Protein AF-0000000087405303 (afdb_homodimer)

Nearest PDB structures (foldseek):
  4ps0-assembly2_B  TM=8.400E-01  e=1.407E-20  Homo sapiens
  3deh-assembly1_B  TM=8.465E-01  e=5.211E-20  Homo sapiens
  4qtx-assembly1_A  TM=8.612E-01  e=2.326E-19  Homo sapiens
  4qui-assembly2_B-2  TM=8.271E-01  e=5.925E-19  Homo sapiens
  3v3k-assembly4_G  TM=8.304E-01  e=2.996E-18  Homo sapiens

Secondary structure (DSSP, 8-state):
-HHHHHHHHHHSTTEEEEEEE-----TTS-----TTHHHHHHHHHHHHHHTT-EEEEEES--HHHHHHHHHHHTTS--SSEEEEEEES-EETTEEE-TTS-EEEHHHHHHHT-SGGGTT-EEEEEEES--SS--STTS-----HHHHHHHHHHHHHTPPTTEEEEESS-TT-PPP-BTTB-HHHHHHHHHHHSTTGGGS-HHHHHHHHHHHHHHHHHHHHTTTTT-----EEEE--SS---TTS-TTGGGSS----HHHHHHHHHTTTT------/-HHHHHHHHHHSTTEEEEEEE-----TTS-----TTHHHHHHHHHHHHHHTT-EEEEEES--HHHHHHHHHHHTTS--SSEEEEEEES-EETTEEE-TTS-EEEHHHHHHHT-SGGGTT-EEEEEEES--SS--STT------HHHHHHHHHHHHHTPPTTEEEEESS-TT-PPP-BTTB-HHHHHHHHHHHSTTGGGS-HHHHHHHHHHHHHHHHHHHHTTTTT-----EEEE--SS---TTS-TTGGGSS----TTTTTHHHHTTTT------

Radius of gyration: 24.56 Å; Cα contacts (8 Å, |Δi|>4): 1097; chains: 2; bounding box: 95×77×68 Å

Foldseek 3Di:
DVVVCVVLVVQLQAEAEEEEFEQAADPPLPDHGFAQRVVLQVLLQVLVVVLSYHYDYHYQAALVRVLVVLLVVLPRAHNAEYEYEDAAEDEQQFHGGSHNDTRGLLSSQLSNQDPSNPPHAYEYEYQYFHAAPDDPDDDPPCPVPVNVVSNVSNLVRHHANYKYKYQADHRAGFDGDNNGGLLSVLLSVQLPDPPLLQDWDVVSVVVSQVCQQPVVVVVPVPVVPRRRGMDMDHNYPDTGRSSDDPPVVPDDPPVPVVVVPVVVVVVPPPPPPPD/DVVVCVVLVVQLQAEAEEEEFEQAADPPLPDHGFACRVVLQVLLQVLVVVLSHHYHYHYQAALVRVLVVLLVVLPRAHNAEYEYEDAAEDEQQFHGGSHNDTRGLLSSQLSNQDPRNPPHAYEYEYQYFHAEPDDPDDDPPCPVPVNVVSNVSNLVRHHANYKYKYQADHRAGFDGDNNGGLLSVLLSVQLPDPPLLQDWDVVSVVVSQVCQQPVVVVVPVPVVPRRGGMDMDHNYPDTGRSSDDVPVVPPPPPVPVVVVPVVVVPVPPPPPPPD

Structure (mmCIF, N/CA/C/O backbone):
data_AF-0000000087405303-model_v1
#
loop_
_entity.id
_entity.type
_entity.pdbx_description
1 polymer Caspase-3
#
loop_
_atom_site.group_PDB
_atom_site.id
_atom_site.type_symbol
_atom_site.label_atom_id
_atom_site.label_alt_id
_atom_site.label_comp_id
_atom_site.label_asym_id
_atom_site.label_entity_id
_atom_site.label_seq_id
_atom_site.pdbx_PDB_ins_code
_atom_site.Cartn_x
_atom_site.Cartn_y
_atom_site.Cartn_z
_atom_site.occupancy
_atom_site.B_iso_or_equiv
_atom_site.auth_seq_id
_atom_site.auth_comp_id
_atom_site.auth_asym_id
_atom_site.auth_atom_id
_atom_site.pdbx_PDB_model_num
ATOM 1 N N . MET A 1 1 ? -18.453 41.875 -3.852 1 26.28 1 MET A N 1
ATOM 2 C CA . MET A 1 1 ? -17.156 41.438 -3.314 1 26.28 1 MET A CA 1
ATOM 3 C C . MET A 1 1 ? -17.328 40.25 -2.359 1 26.28 1 MET A C 1
ATOM 5 O O . MET A 1 1 ? -16.5 39.344 -2.344 1 26.28 1 MET A O 1
ATOM 9 N N . LEU A 1 2 ? -18.25 40.25 -1.49 1 35.5 2 LEU A N 1
ATOM 10 C CA . LEU A 1 2 ? -18.609 39.188 -0.545 1 35.5 2 LEU A CA 1
ATOM 11 C C . LEU A 1 2 ? -19.094 37.938 -1.278 1 35.5 2 LEU A C 1
ATOM 13 O O . LEU A 1 2 ? -18.859 36.812 -0.839 1 35.5 2 LEU A O 1
ATOM 17 N N . GLN A 1 3 ? -19.891 38.156 -2.254 1 36.53 3 GLN A N 1
ATOM 18 C CA . GLN A 1 3 ? -20.484 37.031 -2.969 1 36.53 3 GLN A CA 1
ATOM 19 C C . GLN A 1 3 ? -19.422 36.188 -3.654 1 36.53 3 GLN A C 1
ATOM 21 O O . GLN A 1 3 ? -19.594 34.969 -3.797 1 36.53 3 GLN A O 1
ATOM 26 N N . LEU A 1 4 ? -18.422 36.812 -4.305 1 34.5 4 LEU A N 1
ATOM 27 C CA . LEU A 1 4 ? -17.328 36.094 -4.953 1 34.5 4 LEU A CA 1
ATOM 28 C C . LEU A 1 4 ? -16.531 35.281 -3.938 1 34.5 4 LEU A C 1
ATOM 30 O O . LEU A 1 4 ? -16.078 34.156 -4.242 1 34.5 4 LEU A O 1
ATOM 34 N N . ARG A 1 5 ? -16.25 35.781 -2.744 1 34.78 5 ARG A N 1
ATOM 35 C CA . ARG A 1 5 ? -15.602 35.062 -1.659 1 34.78 5 ARG A CA 1
ATOM 36 C C . ARG A 1 5 ? -16.406 33.844 -1.271 1 34.78 5 ARG A C 1
ATOM 38 O O . ARG A 1 5 ? -15.828 32.812 -0.856 1 34.78 5 ARG A O 1
ATOM 45 N N . THR A 1 6 ? -17.688 33.938 -1.207 1 39.53 6 THR A N 1
ATOM 46 C CA . THR A 1 6 ? -18.562 32.812 -0.857 1 39.53 6 THR A CA 1
ATOM 47 C C . THR A 1 6 ? -18.484 31.719 -1.908 1 39.53 6 THR A C 1
ATOM 49 O O . THR A 1 6 ? -18.547 30.531 -1.578 1 39.53 6 THR A O 1
ATOM 52 N N . LEU A 1 7 ? -18.469 32.062 -3.164 1 36.25 7 LEU A N 1
ATOM 53 C CA . LEU A 1 7 ? -18.375 31.109 -4.258 1 36.25 7 LEU A CA 1
ATOM 54 C C . LEU A 1 7 ? -17 30.438 -4.285 1 36.25 7 LEU A C 1
ATOM 56 O O . LEU A 1 7 ? -16.891 29.25 -4.562 1 36.25 7 LEU A O 1
ATOM 60 N N . LEU A 1 8 ? -15.945 31.234 -4.152 1 37.62 8 LEU A N 1
ATOM 61 C CA . LEU A 1 8 ? -14.578 30.75 -4.055 1 37.62 8 LEU A CA 1
ATOM 62 C C . LEU A 1 8 ? -14.398 29.906 -2.797 1 37.62 8 LEU A C 1
ATOM 64 O O . LEU A 1 8 ? -13.578 28.984 -2.779 1 37.62 8 LEU A O 1
ATOM 68 N N . ASP A 1 9 ? -14.953 30.297 -1.638 1 42.06 9 ASP A N 1
ATOM 69 C CA . ASP A 1 9 ? -14.992 29.609 -0.35 1 42.06 9 ASP A CA 1
ATOM 70 C C . ASP A 1 9 ? -15.766 28.297 -0.45 1 42.06 9 ASP A C 1
ATOM 72 O O . ASP A 1 9 ? -15.445 27.328 0.245 1 42.06 9 ASP A O 1
ATOM 76 N N . ARG A 1 10 ? -16.875 28.281 -1.111 1 41.78 10 ARG A N 1
ATOM 77 C CA . ARG A 1 10 ? -17.734 27.125 -1.34 1 41.78 10 ARG A CA 1
ATOM 78 C C . ARG A 1 10 ? -17 26.062 -2.146 1 41.78 10 ARG A C 1
ATOM 80 O O . ARG A 1 10 ? -17.344 24.875 -2.062 1 41.78 10 ARG A O 1
ATOM 87 N N . GLY A 1 11 ? -16.156 26.469 -3.07 1 44.06 11 GLY A N 1
ATOM 88 C CA . GLY A 1 11 ? -15.367 25.656 -3.973 1 44.06 11 GLY A CA 1
ATOM 89 C C . GLY A 1 11 ? -14.242 24.922 -3.275 1 44.06 11 GLY A C 1
ATOM 90 O O . GLY A 1 11 ? -13.805 23.859 -3.732 1 44.06 11 GLY A O 1
ATOM 91 N N . ARG A 1 12 ? -13.664 25.656 -2.289 1 47.56 12 ARG A N 1
ATOM 92 C CA . ARG A 1 12 ? -12.562 25.141 -1.471 1 47.56 12 ARG A CA 1
ATOM 93 C C . ARG A 1 12 ? -13.086 24.25 -0.355 1 47.56 12 ARG A C 1
ATOM 95 O O . ARG A 1 12 ? -12.305 23.625 0.362 1 47.56 12 ARG A O 1
ATOM 102 N N . GLU A 1 13 ? -14.359 24.328 -0.059 1 58.03 13 GLU A N 1
ATOM 103 C CA . GLU A 1 13 ? -14.953 23.594 1.046 1 58.03 13 GLU A CA 1
ATOM 104 C C . GLU A 1 13 ? -14.914 22.078 0.774 1 58.03 13 GLU A C 1
ATOM 106 O O . GLU A 1 13 ? -15.172 21.281 1.673 1 58.03 13 GLU A O 1
ATOM 111 N N . GLY A 1 14 ? -14.219 21.797 -0.31 1 84.88 14 GLY A N 1
ATOM 112 C CA . GLY A 1 14 ? -14.344 20.391 -0.645 1 84.88 14 GLY A CA 1
ATOM 113 C C . GLY A 1 14 ? -13.156 19.562 -0.201 1 84.88 14 GLY A C 1
ATOM 114 O O . GLY A 1 14 ? -13.305 18.391 0.15 1 84.88 14 GLY A O 1
ATOM 115 N N . LYS A 1 15 ? -12.008 20.406 -0.046 1 94.44 15 LYS A N 1
ATOM 116 C CA . LYS A 1 15 ? -10.789 19.719 0.381 1 94.44 15 LYS A CA 1
ATOM 117 C C . LYS A 1 15 ? -10.219 20.344 1.65 1 94.44 15 LYS A C 1
ATOM 119 O O . LYS A 1 15 ? -10.125 21.562 1.757 1 94.44 15 LYS A O 1
ATOM 124 N N . ARG A 1 16 ? -9.828 19.594 2.631 1 97.19 16 ARG A N 1
ATOM 125 C CA . ARG A 1 16 ? -9.273 20.078 3.898 1 97.19 16 ARG A CA 1
ATOM 126 C C . ARG A 1 16 ? -7.973 19.344 4.23 1 97.19 16 ARG A C 1
ATOM 128 O O . ARG A 1 16 ? -7.871 18.125 4.055 1 97.19 16 ARG A O 1
ATOM 135 N N . ALA A 1 17 ? -6.988 20.109 4.707 1 98.31 17 ALA A N 1
ATOM 136 C CA . ALA A 1 17 ? -5.715 19.562 5.156 1 98.31 17 ALA A CA 1
ATOM 137 C C . ALA A 1 17 ? -5.414 19.984 6.594 1 98.31 17 ALA A C 1
ATOM 139 O O . ALA A 1 17 ? -5.602 21.141 6.961 1 98.31 17 ALA A O 1
ATOM 140 N N . VAL A 1 18 ? -5.004 19.031 7.391 1 98.62 18 VAL A N 1
ATOM 141 C CA . VAL A 1 18 ? -4.582 19.266 8.766 1 98.62 18 VAL A CA 1
ATOM 142 C C . VAL A 1 18 ? -3.119 18.875 8.938 1 98.62 18 VAL A C 1
ATOM 144 O O . VAL A 1 18 ? -2.756 17.719 8.711 1 98.62 18 VAL A O 1
ATOM 147 N N . ILE A 1 19 ? -2.305 19.828 9.305 1 98.75 19 ILE A N 1
ATOM 148 C CA . ILE A 1 19 ? -0.879 19.594 9.492 1 98.75 19 ILE A CA 1
ATOM 149 C C . ILE A 1 19 ? -0.544 19.656 10.984 1 98.75 19 ILE A C 1
ATOM 151 O O . ILE A 1 19 ? -0.717 20.688 11.625 1 98.75 19 ILE A O 1
ATOM 155 N N . VAL A 1 20 ? -0.104 18.547 11.531 1 98.75 20 VAL A N 1
ATOM 156 C CA . VAL A 1 20 ? 0.413 18.484 12.891 1 98.75 20 VAL A CA 1
ATOM 157 C C . VAL A 1 20 ? 1.931 18.312 12.859 1 98.75 20 VAL A C 1
ATOM 159 O O . VAL A 1 20 ? 2.443 17.312 12.344 1 98.75 20 VAL A O 1
ATOM 162 N N . SER A 1 21 ? 2.611 19.297 13.383 1 98.31 21 SER A N 1
ATOM 163 C CA . SER A 1 21 ? 4.07 19.281 13.43 1 98.31 21 SER A CA 1
ATOM 164 C C . SER A 1 21 ? 4.582 19.531 14.844 1 98.31 21 SER A C 1
ATOM 166 O O . SER A 1 21 ? 4.289 20.578 15.43 1 98.31 21 SER A O 1
ATOM 168 N N . VAL A 1 22 ? 5.344 18.547 15.359 1 97.5 22 VAL A N 1
ATOM 169 C CA . VAL A 1 22 ? 5.941 18.719 16.672 1 97.5 22 VAL A CA 1
ATOM 170 C C . VAL A 1 22 ? 7.445 18.953 16.531 1 97.5 22 VAL A C 1
ATOM 172 O O . VAL A 1 22 ? 8.18 18.062 16.109 1 97.5 22 VAL A O 1
ATOM 175 N N . GLU A 1 23 ? 7.895 20.078 16.812 1 96.44 23 GLU A N 1
ATOM 176 C CA . GLU A 1 23 ? 9.312 20.438 16.75 1 96.44 23 GLU A CA 1
ATOM 177 C C . GLU A 1 23 ? 9.93 20.438 18.141 1 96.44 23 GLU A C 1
ATOM 179 O O . GLU A 1 23 ? 11.07 20 18.328 1 96.44 23 GLU A O 1
ATOM 184 N N . GLN A 1 24 ? 9.172 20.984 19.031 1 96.5 24 GLN A N 1
ATOM 185 C CA . GLN A 1 24 ? 9.672 21.109 20.406 1 96.5 24 GLN A CA 1
ATOM 186 C C . GLN A 1 24 ? 8.93 20.156 21.344 1 96.5 24 GLN A C 1
ATOM 188 O O . GLN A 1 24 ? 7.719 19.984 21.234 1 96.5 24 GLN A O 1
ATOM 193 N N . TYR A 1 25 ? 9.648 19.578 22.234 1 96.31 25 TYR A N 1
ATOM 194 C CA . TYR A 1 25 ? 9.102 18.672 23.234 1 96.31 25 TYR A CA 1
ATOM 195 C C . TYR A 1 25 ? 9.328 19.203 24.641 1 96.31 25 TYR A C 1
ATOM 197 O O . TYR A 1 25 ? 10.219 20.031 24.875 1 96.31 25 TYR A O 1
ATOM 205 N N . TYR A 1 26 ? 8.422 18.797 25.516 1 95.75 26 TYR A N 1
ATOM 206 C CA . TYR A 1 26 ? 8.547 19.25 26.906 1 95.75 26 TYR A CA 1
ATOM 207 C C . TYR A 1 26 ? 9.906 18.859 27.469 1 95.75 26 TYR A C 1
ATOM 209 O O . TYR A 1 26 ? 10.453 17.797 27.141 1 95.75 26 TYR A O 1
ATOM 217 N N . PRO A 1 27 ? 10.375 19.781 28.312 1 93.19 27 PRO A N 1
ATOM 218 C CA . PRO A 1 27 ? 11.617 19.422 28.984 1 93.19 27 PRO A CA 1
ATOM 219 C C . PRO A 1 27 ? 11.516 18.094 29.75 1 93.19 27 PRO A C 1
ATOM 221 O O . PRO A 1 27 ? 10.484 17.812 30.359 1 93.19 27 PRO A O 1
ATOM 224 N N . GLY A 1 28 ? 12.5 17.172 29.641 1 92.38 28 GLY A N 1
ATOM 225 C CA . GLY A 1 28 ? 12.539 15.953 30.422 1 92.38 28 GLY A CA 1
ATOM 226 C C . GLY A 1 28 ? 12.016 14.742 29.688 1 92.38 28 GLY A C 1
ATOM 227 O O . GLY A 1 28 ? 12.172 13.609 30.156 1 92.38 28 GLY A O 1
ATOM 228 N N . VAL A 1 29 ? 11.375 14.891 28.562 1 90.81 29 VAL A N 1
ATOM 229 C CA . VAL A 1 29 ? 10.766 13.758 27.891 1 90.81 29 VAL A CA 1
ATOM 230 C C . VAL A 1 29 ? 11.836 12.977 27.125 1 90.81 29 VAL A C 1
ATOM 232 O O . VAL A 1 29 ? 11.594 11.852 26.672 1 90.81 29 VAL A O 1
ATOM 235 N N . GLY A 1 30 ? 12.984 13.469 26.953 1 90.62 30 GLY A N 1
ATOM 236 C CA . GLY A 1 30 ? 14.086 12.742 26.344 1 90.62 30 GLY A CA 1
ATOM 237 C C . GLY A 1 30 ? 14.039 12.758 24.828 1 90.62 30 GLY A C 1
ATOM 238 O O . GLY A 1 30 ? 14.625 11.883 24.188 1 90.62 30 GLY A O 1
ATOM 239 N N . LEU A 1 31 ? 13.242 13.547 24.203 1 90.88 31 LEU A N 1
ATOM 240 C CA . LEU A 1 31 ? 13.18 13.695 22.75 1 90.88 31 LEU A CA 1
ATOM 241 C C . LEU A 1 31 ? 13.828 15 22.312 1 90.88 31 LEU A C 1
ATOM 243 O O . LEU A 1 31 ? 13.633 16.047 22.953 1 90.88 31 LEU A O 1
ATOM 247 N N . GLN A 1 32 ? 14.594 14.883 21.281 1 90.12 32 GLN A N 1
ATOM 248 C CA . GLN A 1 32 ? 15.336 16.047 20.797 1 90.12 32 GLN A CA 1
ATOM 249 C C . GLN A 1 32 ? 14.461 16.938 19.938 1 90.12 32 GLN A C 1
ATOM 251 O O . GLN A 1 32 ? 13.492 16.469 19.328 1 90.12 32 GLN A O 1
ATOM 256 N N . ARG A 1 33 ? 14.898 18.141 19.938 1 93.56 33 ARG A N 1
ATOM 257 C CA . ARG A 1 33 ? 14.242 19.094 19.047 1 93.56 33 ARG A CA 1
ATOM 258 C C . ARG A 1 33 ? 14.438 18.703 17.578 1 93.56 33 ARG A C 1
ATOM 260 O O . ARG A 1 33 ? 15.523 18.281 17.188 1 93.56 33 ARG A O 1
ATOM 267 N N . ARG A 1 34 ? 13.398 18.812 16.766 1 93.12 34 ARG A N 1
ATOM 268 C CA . ARG A 1 34 ? 13.453 18.484 15.352 1 93.12 34 ARG A CA 1
ATOM 269 C C . ARG A 1 34 ? 13.617 19.734 14.5 1 93.12 34 ARG A C 1
ATOM 271 O O . ARG A 1 34 ? 12.633 20.297 14.023 1 93.12 34 ARG A O 1
ATOM 278 N N . LEU A 1 35 ? 14.836 19.984 14.242 1 90.06 35 LEU A N 1
ATOM 279 C CA . LEU A 1 35 ? 15.133 21.188 13.469 1 90.06 35 LEU A CA 1
ATOM 280 C C . LEU A 1 35 ? 14.555 21.094 12.062 1 90.06 35 LEU A C 1
ATOM 282 O O . LEU A 1 35 ? 14.602 20.016 11.438 1 90.06 35 LEU A O 1
ATOM 286 N N . GLY A 1 36 ? 13.891 22.031 11.5 1 92.38 36 GLY A N 1
ATOM 287 C CA . GLY A 1 36 ? 13.352 22.062 10.156 1 92.38 36 GLY A CA 1
ATOM 288 C C . GLY A 1 36 ? 11.867 21.719 10.102 1 92.38 36 GLY A C 1
ATOM 289 O O . GLY A 1 36 ? 11.219 21.906 9.07 1 92.38 36 GLY A O 1
ATOM 290 N N . ALA A 1 37 ? 11.344 21.203 11.227 1 94.5 37 ALA A N 1
ATOM 291 C CA . ALA A 1 37 ? 9.945 20.781 11.266 1 94.5 37 ALA A CA 1
ATOM 292 C C . ALA A 1 37 ? 9.016 21.938 10.945 1 94.5 37 ALA A C 1
ATOM 294 O O . ALA A 1 37 ? 8.031 21.781 10.211 1 94.5 37 ALA A O 1
ATOM 295 N N . THR A 1 38 ? 9.352 23.062 11.516 1 93.56 38 THR A N 1
ATOM 296 C CA . THR A 1 38 ? 8.531 24.234 11.273 1 93.56 38 THR A CA 1
ATOM 297 C C . THR A 1 38 ? 8.633 24.672 9.812 1 93.56 38 THR A C 1
ATOM 299 O O . THR A 1 38 ? 7.652 25.141 9.227 1 93.56 38 THR A O 1
ATOM 302 N N . LYS A 1 39 ? 9.797 24.594 9.234 1 94.88 39 LYS A N 1
ATOM 303 C CA . LYS A 1 39 ? 9.977 24.891 7.816 1 94.88 39 LYS A CA 1
ATOM 304 C C . LYS A 1 39 ? 9.125 23.969 6.949 1 94.88 39 LYS A C 1
ATOM 306 O O . LYS A 1 39 ? 8.477 24.422 6.004 1 94.88 39 LYS A O 1
ATOM 311 N N . ASP A 1 40 ? 9.141 22.703 7.273 1 96.88 40 ASP A N 1
ATOM 312 C CA . ASP A 1 40 ? 8.289 21.734 6.586 1 96.88 40 ASP A CA 1
ATOM 313 C C . ASP A 1 40 ? 6.82 22.141 6.668 1 96.88 40 ASP A C 1
ATOM 315 O O . ASP A 1 40 ? 6.109 22.125 5.664 1 96.88 40 ASP A O 1
ATOM 319 N N . ALA A 1 41 ? 6.422 22.484 7.859 1 97.44 41 ALA A N 1
ATOM 320 C CA . ALA A 1 41 ? 5.02 22.828 8.102 1 97.44 41 ALA A CA 1
ATOM 321 C C . ALA A 1 41 ? 4.594 24.031 7.273 1 97.44 41 ALA A C 1
ATOM 323 O O . ALA A 1 41 ? 3.512 24.031 6.68 1 97.44 41 ALA A O 1
ATOM 324 N N . ARG A 1 42 ? 5.387 25.016 7.207 1 96.69 42 ARG A N 1
ATOM 325 C CA . ARG A 1 42 ? 5.086 26.234 6.441 1 96.69 42 ARG A CA 1
ATOM 326 C C . ARG A 1 42 ? 5.047 25.938 4.945 1 96.69 42 ARG A C 1
ATOM 328 O O . ARG A 1 42 ? 4.164 26.422 4.234 1 96.69 42 ARG A O 1
ATOM 335 N N . LYS A 1 43 ? 6.016 25.156 4.516 1 97.62 43 LYS A N 1
ATOM 336 C CA . LYS A 1 43 ? 6.043 24.781 3.105 1 97.62 43 LYS A CA 1
ATOM 337 C C . LYS A 1 43 ? 4.793 23.984 2.723 1 97.62 43 LYS A C 1
ATOM 339 O O . LYS A 1 43 ? 4.195 24.234 1.673 1 97.62 43 LYS A O 1
ATOM 344 N N . LEU A 1 44 ? 4.422 23.078 3.566 1 98.5 44 LEU A N 1
ATOM 345 C CA . LEU A 1 44 ? 3.211 22.297 3.35 1 98.5 44 LEU A CA 1
ATOM 346 C C . LEU A 1 44 ? 1.985 23.203 3.289 1 98.5 44 LEU A C 1
ATOM 348 O O . LEU A 1 44 ? 1.14 23.062 2.404 1 98.5 44 LEU A O 1
ATOM 352 N N . HIS A 1 45 ? 1.896 24.109 4.246 1 98.06 45 HIS A N 1
ATOM 353 C CA . HIS A 1 45 ? 0.765 25.031 4.297 1 98.06 45 HIS A CA 1
ATOM 354 C C . HIS A 1 45 ? 0.629 25.797 2.99 1 98.06 45 HIS A C 1
ATOM 356 O O . HIS A 1 45 ? -0.441 25.812 2.377 1 98.06 45 HIS A O 1
ATOM 362 N N . SER A 1 46 ? 1.67 26.391 2.553 1 98 46 SER A N 1
ATOM 363 C CA . SER A 1 46 ? 1.65 27.203 1.345 1 98 46 SER A CA 1
ATOM 364 C C . SER A 1 46 ? 1.322 26.375 0.114 1 98 46 SER A C 1
ATOM 366 O O . SER A 1 46 ? 0.518 26.781 -0.726 1 98 46 SER A O 1
ATOM 368 N N . THR A 1 47 ? 1.94 25.188 0.007 1 98.06 47 THR A N 1
ATOM 369 C CA . THR A 1 47 ? 1.758 24.312 -1.149 1 98.06 47 THR A CA 1
ATOM 370 C C . THR A 1 47 ? 0.317 23.828 -1.231 1 98.06 47 THR A C 1
ATOM 372 O O . THR A 1 47 ? -0.323 23.922 -2.279 1 98.06 47 THR A O 1
ATOM 375 N N . LEU A 1 48 ? -0.2 23.312 -0.142 1 97.5 48 LEU A N 1
ATOM 376 C CA . LEU A 1 48 ? -1.543 22.734 -0.133 1 97.5 48 LEU A CA 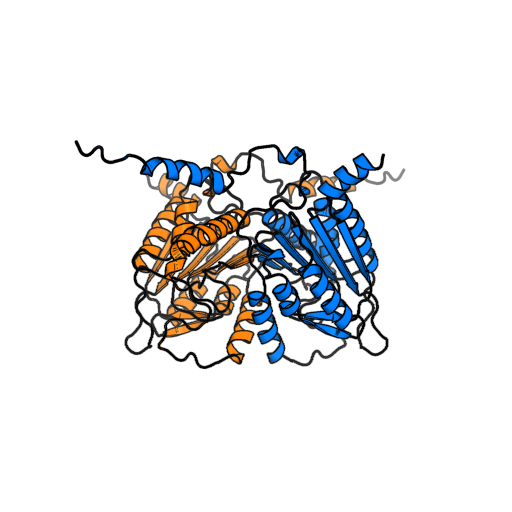1
ATOM 377 C C . LEU A 1 48 ? -2.596 23.828 -0.32 1 97.5 48 LEU A C 1
ATOM 379 O O . LEU A 1 48 ? -3.639 23.594 -0.931 1 97.5 48 LEU A O 1
ATOM 383 N N . PHE A 1 49 ? -2.295 24.984 0.21 1 96 49 PHE A N 1
ATOM 384 C CA . PHE A 1 49 ? -3.17 26.125 -0.039 1 96 49 PHE A CA 1
ATOM 385 C C . PHE A 1 49 ? -3.271 26.422 -1.531 1 96 49 PHE A C 1
ATOM 387 O O . PHE A 1 49 ? -4.367 26.625 -2.055 1 96 49 PHE A O 1
ATOM 394 N N . LYS A 1 50 ? -2.188 26.375 -2.211 1 94.88 50 LYS A N 1
ATOM 395 C CA . LYS A 1 50 ? -2.141 26.594 -3.652 1 94.88 50 LYS A CA 1
ATOM 396 C C . LYS A 1 50 ? -2.898 25.5 -4.406 1 94.88 50 LYS A C 1
ATOM 398 O O . LYS A 1 50 ? -3.385 25.734 -5.516 1 94.88 50 LYS A O 1
ATOM 403 N N . MET A 1 51 ? -2.959 24.328 -3.812 1 94.56 51 MET A N 1
ATOM 404 C CA . MET A 1 51 ? -3.666 23.219 -4.434 1 94.56 51 MET A CA 1
ATOM 405 C C . MET A 1 51 ? -5.164 23.281 -4.145 1 94.56 51 MET A C 1
ATOM 407 O O . MET A 1 51 ? -5.914 22.375 -4.508 1 94.56 51 MET A O 1
ATOM 411 N N . GLY A 1 52 ? -5.676 24.281 -3.369 1 93.12 52 GLY A N 1
ATOM 412 C CA . GLY A 1 52 ? -7.094 24.5 -3.148 1 93.12 52 GLY A CA 1
ATOM 413 C C . GLY A 1 52 ? -7.594 23.906 -1.842 1 93.12 52 GLY A C 1
ATOM 414 O O . GLY A 1 52 ? -8.797 23.781 -1.632 1 93.12 52 GLY A O 1
ATOM 415 N N . PHE A 1 53 ? -6.703 23.531 -0.946 1 96.06 53 PHE A N 1
ATOM 416 C CA . PHE A 1 53 ? -7.102 23 0.351 1 96.06 53 PHE A CA 1
ATOM 417 C C . PHE A 1 53 ? -7.332 24.141 1.352 1 96.06 53 PHE A C 1
ATOM 419 O O . PHE A 1 53 ? -6.617 25.141 1.334 1 96.06 53 PHE A O 1
ATOM 426 N N . LYS A 1 54 ? -8.367 23.938 2.18 1 96.38 54 LYS A N 1
ATOM 427 C CA . LYS A 1 54 ? -8.359 24.656 3.455 1 96.38 54 LYS A CA 1
ATOM 428 C C . LYS A 1 54 ? -7.348 24.031 4.422 1 96.38 54 LYS A C 1
ATOM 430 O O . LYS A 1 54 ? -7.496 22.875 4.832 1 96.38 54 LYS A O 1
ATOM 435 N N . VAL A 1 55 ? -6.34 24.859 4.816 1 98 55 VAL A N 1
ATOM 436 C CA . VAL A 1 55 ? -5.211 24.266 5.527 1 98 55 VAL A CA 1
ATOM 437 C C . VAL A 1 55 ? -5.195 24.766 6.973 1 98 55 VAL A C 1
ATOM 439 O O . VAL A 1 55 ? -5.273 25.969 7.219 1 98 55 VAL A O 1
ATOM 442 N N . GLU A 1 56 ? -5.152 23.859 7.898 1 97.69 56 GLU A N 1
ATOM 443 C CA . GLU A 1 56 ? -4.961 24.172 9.312 1 97.69 56 GLU A CA 1
ATOM 444 C C . GLU A 1 56 ? -3.617 23.656 9.812 1 97.69 56 GLU A C 1
ATOM 446 O O . GLU A 1 56 ? -3.285 22.484 9.625 1 97.69 56 GLU A O 1
ATOM 451 N N . LEU A 1 57 ? -2.875 24.531 10.445 1 98.12 57 LEU A N 1
ATOM 452 C CA . LEU A 1 57 ? -1.557 24.219 10.984 1 98.12 57 LEU A CA 1
ATOM 453 C C . LEU A 1 57 ? -1.594 24.141 12.508 1 98.12 57 LEU A C 1
ATOM 455 O O . LEU A 1 57 ? -2.092 25.047 13.164 1 98.12 57 LEU A O 1
ATOM 459 N N . HIS A 1 58 ? -1.134 23.047 13.07 1 98.44 58 HIS A N 1
ATOM 460 C CA . HIS A 1 58 ? -1.046 22.828 14.516 1 98.44 58 HIS A CA 1
ATOM 461 C C . HIS A 1 58 ? 0.375 22.469 14.93 1 98.44 58 HIS A C 1
ATOM 463 O O . HIS A 1 58 ? 0.878 21.391 14.57 1 98.44 58 HIS A O 1
ATOM 469 N N . LEU A 1 59 ? 0.985 23.344 15.75 1 98.12 59 LEU A N 1
ATOM 470 C CA . LEU A 1 59 ? 2.381 23.156 16.125 1 98.12 59 LEU A CA 1
ATOM 471 C C . LEU A 1 59 ? 2.494 22.719 17.594 1 98.12 59 LEU A C 1
ATOM 473 O O . LEU A 1 59 ? 1.779 23.234 18.453 1 98.12 59 LEU A O 1
ATOM 477 N N . ASP A 1 60 ? 3.283 21.688 17.828 1 98.25 60 ASP A N 1
ATOM 478 C CA . ASP A 1 60 ? 3.76 21.266 19.141 1 98.25 60 ASP A CA 1
ATOM 479 C C . ASP A 1 60 ? 2.592 20.906 20.062 1 98.25 60 ASP A C 1
ATOM 481 O O . ASP A 1 60 ? 2.545 21.359 21.203 1 98.25 60 ASP A O 1
ATOM 485 N N . LEU A 1 61 ? 1.635 20.141 19.5 1 98.56 61 LEU A N 1
ATOM 486 C CA . LEU A 1 61 ? 0.509 19.641 20.281 1 98.56 61 LEU A CA 1
ATOM 487 C C . LEU A 1 61 ? 0.934 18.484 21.172 1 98.56 61 LEU A C 1
ATOM 489 O O . LEU A 1 61 ? 1.809 17.703 20.797 1 98.56 61 LEU A O 1
ATOM 493 N N . SER A 1 62 ? 0.322 18.406 22.344 1 98.5 62 SER A N 1
ATOM 494 C CA . SER A 1 62 ? 0.466 17.219 23.188 1 98.5 62 SER A CA 1
ATOM 495 C C . SER A 1 62 ? -0.285 16.031 22.594 1 98.5 62 SER A C 1
ATOM 497 O O . SER A 1 62 ? -1.073 16.203 21.656 1 98.5 62 SER A O 1
ATOM 499 N N . SER A 1 63 ? -0.015 14.852 23.109 1 98.5 63 SER A N 1
ATOM 500 C CA . SER A 1 63 ? -0.688 13.641 22.656 1 98.5 63 SER A CA 1
ATOM 501 C C . SER A 1 63 ? -2.203 13.773 22.766 1 98.5 63 SER A C 1
ATOM 503 O O . SER A 1 63 ? -2.93 13.516 21.812 1 98.5 63 SER A O 1
ATOM 505 N N . ASP A 1 64 ? -2.656 14.242 23.922 1 98.5 64 ASP A N 1
ATOM 506 C CA . ASP A 1 64 ? -4.09 14.398 24.156 1 98.5 64 ASP A CA 1
ATOM 507 C C . ASP A 1 64 ? -4.691 15.406 23.172 1 98.5 64 ASP A C 1
ATOM 509 O O . ASP A 1 64 ? -5.789 15.195 22.656 1 98.5 64 ASP A O 1
ATOM 513 N N . ASP A 1 65 ? -3.967 16.453 22.953 1 98.69 65 ASP A N 1
ATOM 514 C CA . ASP A 1 65 ? -4.445 17.484 22.016 1 98.69 65 ASP A CA 1
ATOM 515 C C . ASP A 1 65 ? -4.523 16.938 20.594 1 98.69 65 ASP A C 1
ATOM 517 O O . ASP A 1 65 ? -5.426 17.297 19.844 1 98.69 65 ASP A O 1
ATOM 521 N N . ILE A 1 66 ? -3.586 16.109 20.203 1 98.81 66 ILE A N 1
ATOM 522 C CA . ILE A 1 66 ? -3.594 15.516 18.875 1 98.81 66 ILE A CA 1
ATOM 523 C C . ILE A 1 66 ? -4.809 14.602 18.719 1 98.81 66 ILE A C 1
ATOM 525 O O . ILE A 1 66 ? -5.527 14.664 17.719 1 98.81 66 ILE A O 1
ATOM 529 N N . TYR A 1 67 ? -5.059 13.781 19.75 1 98.56 67 TYR A N 1
ATOM 530 C CA . TYR A 1 67 ? -6.223 12.906 19.703 1 98.56 67 TYR A CA 1
ATOM 531 C C . TYR A 1 67 ? -7.512 13.719 19.594 1 98.56 67 TYR A C 1
ATOM 533 O O . TYR A 1 67 ? -8.391 13.383 18.797 1 98.56 67 TYR A O 1
ATOM 541 N N . GLU A 1 68 ? -7.629 14.766 20.375 1 98.62 68 GLU A N 1
ATOM 542 C CA . GLU A 1 68 ? -8.82 15.617 20.344 1 98.62 68 GLU A CA 1
ATOM 543 C C . GLU A 1 68 ? -8.992 16.281 18.984 1 98.62 68 GLU A C 1
ATOM 545 O O . GLU A 1 68 ? -10.102 16.312 18.453 1 98.62 68 GLU A O 1
ATOM 550 N N . LEU A 1 69 ? -7.934 16.781 18.453 1 98.56 69 LEU A N 1
ATOM 551 C CA . LEU A 1 69 ? -7.949 17.422 17.141 1 98.56 69 LEU A CA 1
ATOM 552 C C . LEU A 1 69 ? -8.516 16.469 16.094 1 98.56 69 LEU A C 1
ATOM 554 O O . LEU A 1 69 ? -9.453 16.828 15.367 1 98.56 69 LEU A O 1
ATOM 558 N N . PHE A 1 70 ? -8 15.234 16.047 1 98.25 70 PHE A N 1
ATOM 559 C CA . PHE A 1 70 ? -8.398 14.32 14.977 1 98.25 70 PHE A CA 1
ATOM 560 C C . PHE A 1 70 ? -9.789 13.75 15.25 1 98.25 70 PHE A C 1
ATOM 562 O O . PHE A 1 70 ? -10.516 13.398 14.312 1 98.25 70 PHE A O 1
ATOM 569 N N . HIS A 1 71 ? -10.117 13.656 16.547 1 97.69 71 HIS A N 1
ATOM 570 C CA . HIS A 1 71 ? -11.5 13.32 16.859 1 97.69 71 HIS A CA 1
ATOM 571 C C . HIS A 1 71 ? -12.461 14.336 16.25 1 97.69 71 HIS A C 1
ATOM 573 O O . HIS A 1 71 ? -13.438 13.961 15.594 1 97.69 71 HIS A O 1
ATOM 579 N N . ASP A 1 72 ? -12.172 15.578 16.422 1 97.38 72 ASP A N 1
ATOM 580 C CA . ASP A 1 72 ? -13.008 16.656 15.891 1 97.38 72 ASP A CA 1
ATOM 581 C C . ASP A 1 72 ? -12.953 16.672 14.359 1 97.38 72 ASP A C 1
ATOM 583 O O . ASP A 1 72 ? -13.992 16.797 13.703 1 97.38 72 ASP A O 1
ATOM 587 N N . GLU A 1 73 ? -11.758 16.516 13.758 1 96.88 73 GLU A N 1
ATOM 588 C CA . GLU A 1 73 ? -11.586 16.578 12.312 1 96.88 73 GLU A CA 1
ATOM 589 C C . GLU A 1 73 ? -12.305 15.438 11.617 1 96.88 73 GLU A C 1
ATOM 591 O O . GLU A 1 73 ? -12.805 15.594 10.5 1 96.88 73 GLU A O 1
ATOM 596 N N . SER A 1 74 ? -12.297 14.289 12.258 1 96.31 74 SER A N 1
ATOM 597 C CA . SER A 1 74 ? -12.938 13.109 11.672 1 96.31 74 SER A CA 1
ATOM 598 C C . SER A 1 74 ? -14.445 13.281 11.594 1 96.31 74 SER A C 1
ATOM 600 O O . SER A 1 74 ? -15.125 12.547 10.867 1 96.31 74 SER A O 1
ATOM 602 N N . ARG A 1 75 ? -15.031 14.266 12.297 1 94.31 75 ARG A N 1
ATOM 603 C CA . ARG A 1 75 ? -16.469 14.484 12.359 1 94.31 75 ARG A CA 1
ATOM 604 C C . ARG A 1 75 ? -16.875 15.68 11.508 1 94.31 75 ARG A C 1
ATOM 606 O O . ARG A 1 75 ? -18.062 16.031 11.43 1 94.31 75 ARG A O 1
ATOM 613 N N . ARG A 1 76 ? -15.938 16.266 10.891 1 93.62 76 ARG A N 1
ATOM 614 C CA . ARG A 1 76 ? -16.172 17.375 9.961 1 93.62 76 ARG A CA 1
ATOM 615 C C . ARG A 1 76 ? -16.125 16.891 8.516 1 93.62 76 ARG A C 1
ATOM 617 O O . ARG A 1 76 ? -15.039 16.578 8.008 1 93.62 76 ARG A O 1
ATOM 624 N N . PRO A 1 77 ? -17.203 16.828 7.898 1 88 77 PRO A N 1
ATOM 625 C CA . PRO A 1 77 ? -17.234 16.281 6.539 1 88 77 PRO A CA 1
ATOM 626 C C . PRO A 1 77 ? -16.422 17.125 5.551 1 88 77 PRO A C 1
ATOM 628 O O . PRO A 1 77 ? -16.234 18.328 5.766 1 88 77 PRO A O 1
ATOM 631 N N . VAL A 1 78 ? -15.867 16.469 4.539 1 91.94 78 VAL A N 1
ATOM 632 C CA . VAL A 1 78 ? -15.25 17.109 3.379 1 91.94 78 VAL A CA 1
ATOM 633 C C . VAL A 1 78 ? -16.016 16.719 2.113 1 91.94 78 VAL A C 1
ATOM 635 O O . VAL A 1 78 ? -16.797 15.773 2.121 1 91.94 78 VAL A O 1
ATOM 638 N N . ASP A 1 79 ? -15.805 17.484 1.076 1 87.81 79 ASP A N 1
ATOM 639 C CA . ASP A 1 79 ? -16.5 17.156 -0.167 1 87.81 79 ASP A CA 1
ATOM 640 C C . ASP A 1 79 ? -15.68 16.188 -1.016 1 87.81 79 ASP A C 1
ATOM 642 O O . ASP A 1 79 ? -16.25 15.391 -1.774 1 87.81 79 ASP A O 1
ATOM 646 N N . ASP A 1 80 ? -14.398 16.266 -0.883 1 90.88 80 ASP A N 1
ATOM 647 C CA . ASP A 1 80 ? -13.578 15.508 -1.822 1 90.88 80 ASP A CA 1
ATOM 648 C C . ASP A 1 80 ? -12.469 14.75 -1.098 1 90.88 80 ASP A C 1
ATOM 650 O O . ASP A 1 80 ? -12.391 13.523 -1.177 1 90.88 80 ASP A O 1
ATOM 654 N N . CYS A 1 81 ? -11.695 15.523 -0.396 1 96.06 81 CYS A N 1
ATOM 655 C CA . CYS A 1 81 ? -10.477 14.906 0.117 1 96.06 81 CYS A CA 1
ATOM 656 C C . CYS A 1 81 ? -10.102 15.492 1.474 1 96.06 81 CYS A C 1
ATOM 658 O O . CYS A 1 81 ? -10.18 16.703 1.677 1 96.06 81 CYS A O 1
ATOM 660 N N . PHE A 1 82 ? -9.797 14.633 2.398 1 97.62 82 PHE A N 1
ATOM 661 C CA . PHE A 1 82 ? -9.164 14.984 3.662 1 97.62 82 PHE A CA 1
ATOM 662 C C . PHE A 1 82 ? -7.703 14.547 3.674 1 97.62 82 PHE A C 1
ATOM 664 O O . PHE A 1 82 ? -7.395 13.383 3.391 1 97.62 82 PHE A O 1
ATOM 671 N N . LEU A 1 83 ? -6.766 15.469 4.004 1 98.56 83 LEU A N 1
ATOM 672 C CA . LEU A 1 83 ? -5.336 15.188 4.066 1 98.56 83 LEU A CA 1
ATOM 673 C C . LEU A 1 83 ? -4.77 15.547 5.438 1 98.56 83 LEU A C 1
ATOM 675 O O . LEU A 1 83 ? -4.969 16.656 5.922 1 98.56 83 LEU A O 1
ATOM 679 N N . ALA A 1 84 ? -4.152 14.57 6.074 1 98.69 84 ALA A N 1
ATOM 680 C CA . ALA A 1 84 ? -3.48 14.805 7.352 1 98.69 84 ALA A CA 1
ATOM 681 C C . ALA A 1 84 ? -1.98 14.547 7.234 1 98.69 84 ALA A C 1
ATOM 683 O O . ALA A 1 84 ? -1.557 13.555 6.641 1 98.69 84 ALA A O 1
ATOM 684 N N . VAL A 1 85 ? -1.226 15.438 7.766 1 98.69 85 VAL A N 1
ATOM 685 C CA . VAL A 1 85 ? 0.213 15.25 7.926 1 98.69 85 VAL A CA 1
ATOM 686 C C . VAL A 1 85 ? 0.567 15.188 9.406 1 98.69 85 VAL A C 1
ATOM 688 O O . VAL A 1 85 ? 0.18 16.062 10.18 1 98.69 85 VAL A O 1
ATOM 691 N N . LEU A 1 86 ? 1.209 14.133 9.805 1 98.25 86 LEU A N 1
ATOM 692 C CA . LEU A 1 86 ? 1.756 14.008 11.156 1 98.25 86 LEU A CA 1
ATOM 693 C C . LEU A 1 86 ? 3.279 13.938 11.117 1 98.25 86 LEU A C 1
ATOM 695 O O . LEU A 1 86 ? 3.85 12.953 10.656 1 98.25 86 LEU A O 1
ATOM 699 N N . SER A 1 87 ? 3.896 15.008 11.555 1 97.31 87 SER A N 1
ATOM 700 C CA . SER A 1 87 ? 5.352 15.133 11.594 1 97.31 87 SER A CA 1
ATOM 701 C C . SER A 1 87 ? 5.863 15.242 13.023 1 97.31 87 SER A C 1
ATOM 703 O O . SER A 1 87 ? 5.605 16.234 13.711 1 97.31 87 SER A O 1
ATOM 705 N N . SER A 1 88 ? 6.527 14.219 13.508 1 96.62 88 SER A N 1
ATOM 706 C CA . SER A 1 88 ? 7.043 14.141 14.875 1 96.62 88 SER A CA 1
ATOM 707 C C . SER A 1 88 ? 8.078 13.023 15.008 1 96.62 88 SER A C 1
ATOM 709 O O . SER A 1 88 ? 8.453 12.398 14.016 1 96.62 88 SER A O 1
ATOM 711 N N . HIS A 1 89 ? 8.695 12.93 16.203 1 94.06 89 HIS A N 1
ATOM 712 C CA . HIS A 1 89 ? 9.336 11.664 16.547 1 94.06 89 HIS A CA 1
ATOM 713 C C . HIS A 1 89 ? 8.312 10.539 16.656 1 94.06 89 HIS A C 1
ATOM 715 O O . HIS A 1 89 ? 7.121 10.789 16.844 1 94.06 89 HIS A O 1
ATOM 721 N N . GLY A 1 90 ? 8.859 9.375 16.484 1 91.94 90 GLY A N 1
ATOM 722 C CA . GLY A 1 90 ? 7.938 8.25 16.562 1 91.94 90 GLY A CA 1
ATOM 723 C C . GLY A 1 90 ? 8.641 6.91 16.672 1 91.94 90 GLY A C 1
ATOM 724 O O . GLY A 1 90 ? 9.875 6.848 16.703 1 91.94 90 GLY A O 1
ATOM 725 N N . GLU A 1 91 ? 7.805 5.906 16.875 1 87.69 91 GLU A N 1
ATOM 726 C CA . GLU A 1 91 ? 8.156 4.492 16.781 1 87.69 91 GLU A CA 1
ATOM 727 C C . GLU A 1 91 ? 7.133 3.725 15.938 1 87.69 91 GLU A C 1
ATOM 729 O O . GLU A 1 91 ? 6.207 4.32 15.383 1 87.69 91 GLU A O 1
ATOM 734 N N . GLU A 1 92 ? 7.387 2.531 15.836 1 82.06 92 GLU A N 1
ATOM 735 C CA . GLU A 1 92 ? 6.465 1.761 15.008 1 82.06 92 GLU A CA 1
ATOM 736 C C . GLU A 1 92 ? 5.031 1.883 15.516 1 82.06 92 GLU A C 1
ATOM 738 O O . GLU A 1 92 ? 4.746 1.548 16.672 1 82.06 92 GLU A O 1
ATOM 743 N N . GLY A 1 93 ? 4.168 2.412 14.625 1 85.75 93 GLY A N 1
ATOM 744 C CA . GLY A 1 93 ? 2.74 2.424 14.906 1 85.75 93 GLY A CA 1
ATOM 745 C C . GLY A 1 93 ? 2.281 3.688 15.609 1 85.75 93 GLY A C 1
ATOM 746 O O . GLY A 1 93 ? 1.087 3.865 15.867 1 85.75 93 GLY A O 1
ATOM 747 N N . CYS A 1 94 ? 3.275 4.547 15.953 1 92.38 94 CYS A N 1
ATOM 748 C CA . CYS A 1 94 ? 2.826 5.734 16.672 1 92.38 94 CYS A CA 1
ATOM 749 C C . CYS A 1 94 ? 3.738 6.922 16.375 1 92.38 94 CYS A C 1
ATOM 751 O O . CYS A 1 94 ? 4.855 6.746 15.883 1 92.38 94 CYS A O 1
ATOM 753 N N . VAL A 1 95 ? 3.25 8.07 16.641 1 95.06 95 VAL A N 1
ATOM 754 C CA . VAL A 1 95 ? 4.016 9.312 16.734 1 95.06 95 VAL A CA 1
ATOM 755 C C . VAL A 1 95 ? 3.906 9.883 18.141 1 95.06 95 VAL A C 1
ATOM 757 O O . VAL A 1 95 ? 3.025 9.492 18.922 1 95.06 95 VAL A O 1
ATOM 760 N N . PHE A 1 96 ? 4.82 10.82 18.453 1 96.69 96 PHE A N 1
ATOM 761 C CA . PHE A 1 96 ? 4.816 11.344 19.812 1 96.69 96 PHE A CA 1
ATOM 762 C C . PHE A 1 96 ? 4.262 12.766 19.844 1 96.69 96 PHE A C 1
ATOM 764 O O . PHE A 1 96 ? 4.547 13.57 18.953 1 96.69 96 PHE A O 1
ATOM 771 N N . GLY A 1 97 ? 3.457 13.055 20.875 1 97.94 97 GLY A N 1
ATOM 772 C CA . GLY A 1 97 ? 3.127 14.438 21.188 1 97.94 97 GLY A CA 1
ATOM 773 C C . GLY A 1 97 ? 4.277 15.195 21.812 1 97.94 97 GLY A C 1
ATOM 774 O O . GLY A 1 97 ? 5.312 14.609 22.141 1 97.94 97 GLY A O 1
ATOM 775 N N . SER A 1 98 ? 4.043 16.5 21.969 1 98.19 98 SER A N 1
ATOM 776 C CA . SER A 1 98 ? 5.07 17.344 22.578 1 98.19 98 SER A CA 1
ATOM 777 C C . SER A 1 98 ? 5.348 16.922 24.016 1 98.19 98 SER A C 1
ATOM 779 O O . SER A 1 98 ? 6.402 17.234 24.562 1 98.19 98 SER A O 1
ATOM 781 N N . ASP A 1 99 ? 4.465 16.234 24.641 1 98.06 99 ASP A N 1
ATOM 782 C CA . ASP A 1 99 ? 4.605 15.734 26.016 1 98.06 99 ASP A CA 1
ATOM 783 C C . ASP A 1 99 ? 5.348 14.398 26.031 1 98.06 99 ASP A C 1
ATOM 785 O O . ASP A 1 99 ? 5.531 13.805 27.094 1 98.06 99 ASP A O 1
ATOM 789 N N . GLY A 1 100 ? 5.699 13.891 24.938 1 96.38 100 GLY A N 1
ATOM 790 C CA . GLY A 1 100 ? 6.469 12.664 24.859 1 96.38 100 GLY A CA 1
ATOM 791 C C . GLY A 1 100 ? 5.602 11.414 24.906 1 96.38 100 GLY A C 1
ATOM 792 O O . GLY A 1 100 ? 6.117 10.297 24.906 1 96.38 100 GLY A O 1
ATOM 793 N N . LYS A 1 101 ? 4.371 11.602 24.969 1 97.31 101 LYS A N 1
ATOM 794 C CA . LYS A 1 101 ? 3.463 10.453 25 1 97.31 101 LYS A CA 1
ATOM 795 C C . LYS A 1 101 ? 3.074 10.008 23.594 1 97.31 101 LYS A C 1
ATOM 797 O O . LYS A 1 101 ? 2.953 10.836 22.688 1 97.31 101 LYS A O 1
ATOM 802 N N . PRO A 1 102 ? 2.836 8.719 23.406 1 95.75 102 PRO A N 1
ATOM 803 C CA . PRO A 1 102 ? 2.557 8.18 22.078 1 95.75 102 PRO A CA 1
ATOM 804 C C . PRO A 1 102 ? 1.129 8.461 21.609 1 95.75 102 PRO A C 1
ATOM 806 O O . PRO A 1 102 ? 0.198 8.438 22.422 1 95.75 102 PRO A O 1
ATOM 809 N N . VAL A 1 103 ? 0.961 8.812 20.391 1 96.5 103 VAL A N 1
ATOM 810 C CA . VAL A 1 103 ? -0.292 8.836 19.641 1 96.5 103 VAL A CA 1
ATOM 811 C C . VAL A 1 103 ? -0.346 7.645 18.688 1 96.5 103 VAL A C 1
ATOM 813 O O . VAL A 1 103 ? 0.404 7.594 17.719 1 96.5 103 VAL A O 1
ATOM 816 N N . GLN A 1 104 ? -1.26 6.742 18.984 1 93.69 104 GLN A N 1
ATOM 817 C CA . GLN A 1 104 ? -1.373 5.539 18.172 1 93.69 104 GLN A CA 1
ATOM 818 C C . GLN A 1 104 ? -2.023 5.852 16.812 1 93.69 104 GLN A C 1
ATOM 820 O O . GLN A 1 104 ? -3.186 6.262 16.766 1 93.69 104 GLN A O 1
ATOM 825 N N . LEU A 1 105 ? -1.296 5.562 15.742 1 94.31 105 LEU A N 1
ATOM 826 C CA . LEU A 1 105 ? -1.785 5.875 14.406 1 94.31 105 LEU A CA 1
ATOM 827 C C . LEU A 1 105 ? -3.043 5.074 14.086 1 94.31 105 LEU A C 1
ATOM 829 O O . LEU A 1 105 ? -3.961 5.582 13.438 1 94.31 105 LEU A O 1
ATOM 833 N N . SER A 1 106 ? -3.08 3.852 14.547 1 91.25 106 SER A N 1
ATOM 834 C CA . SER A 1 106 ? -4.25 3.008 14.328 1 91.25 106 SER A CA 1
ATOM 835 C C . SER A 1 106 ? -5.516 3.662 14.867 1 91.25 106 SER A C 1
ATOM 837 O O . SER A 1 106 ? -6.574 3.594 14.234 1 91.25 106 SER A O 1
ATOM 839 N N . ARG A 1 107 ? -5.406 4.293 16 1 93.69 107 ARG A N 1
ATOM 840 C CA . ARG A 1 107 ? -6.551 4.973 16.609 1 93.69 107 ARG A CA 1
ATOM 841 C C . ARG A 1 107 ? -6.961 6.188 15.773 1 93.69 107 ARG A C 1
ATOM 843 O O . ARG A 1 107 ? -8.156 6.445 15.594 1 93.69 107 ARG A O 1
ATOM 850 N N . ILE A 1 108 ? -5.98 6.871 15.281 1 96.62 108 ILE A N 1
ATOM 851 C CA . ILE A 1 108 ? -6.258 8.031 14.445 1 96.62 108 ILE A CA 1
ATOM 852 C C . ILE A 1 108 ? -6.965 7.594 13.164 1 96.62 108 ILE A C 1
ATOM 854 O O . ILE A 1 108 ? -7.996 8.148 12.789 1 96.62 108 ILE A O 1
ATOM 858 N N . PHE A 1 109 ? -6.434 6.57 12.523 1 95.25 109 PHE A N 1
ATOM 859 C CA . PHE A 1 109 ? -7.008 6.09 11.273 1 95.25 109 PHE A CA 1
ATOM 860 C C . PHE A 1 109 ? -8.445 5.637 11.477 1 95.25 109 PHE A C 1
ATOM 862 O O . PHE A 1 109 ? -9.328 5.957 10.68 1 95.25 109 PHE A O 1
ATOM 869 N N . ALA A 1 110 ? -8.656 4.977 12.57 1 92.69 110 ALA A N 1
ATOM 870 C CA . ALA A 1 110 ? -9.953 4.379 12.852 1 92.69 110 ALA A CA 1
ATOM 871 C C . ALA A 1 110 ? -11.031 5.449 13 1 92.69 110 ALA A C 1
ATOM 873 O O . ALA A 1 110 ? -12.203 5.211 12.688 1 92.69 110 ALA A O 1
ATOM 874 N N . LEU A 1 111 ? -10.664 6.633 13.422 1 95.81 111 LEU A N 1
ATOM 875 C CA . LEU A 1 111 ? -11.617 7.73 13.586 1 95.81 111 LEU A CA 1
ATOM 876 C C . LEU A 1 111 ? -12.242 8.117 12.25 1 95.81 111 LEU A C 1
AT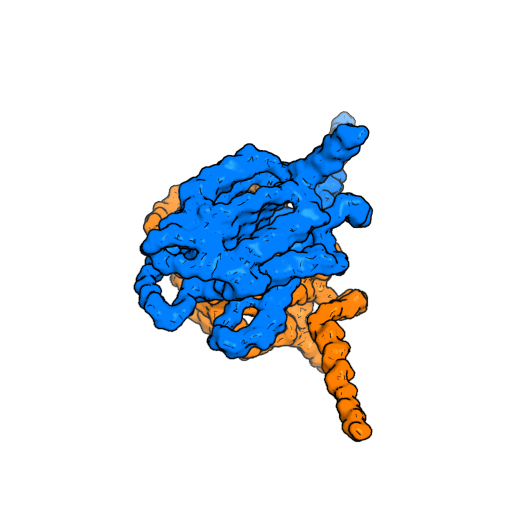OM 878 O O . LEU A 1 111 ? -13.359 8.641 12.219 1 95.81 111 LEU A O 1
ATOM 882 N N . PHE A 1 112 ? -11.609 7.781 11.141 1 95.81 112 PHE A N 1
ATOM 883 C CA . PHE A 1 112 ? -12.055 8.281 9.844 1 95.81 112 PHE A CA 1
ATOM 884 C C . PHE A 1 112 ? -12.812 7.199 9.078 1 95.81 112 PHE A C 1
ATOM 886 O O . PHE A 1 112 ? -13.117 7.359 7.895 1 95.81 112 PHE A O 1
ATOM 893 N N . ASP A 1 113 ? -12.969 6.109 9.781 1 91.12 113 ASP A N 1
ATOM 894 C CA . ASP A 1 113 ? -13.914 5.121 9.289 1 91.12 113 ASP A CA 1
ATOM 895 C C . ASP A 1 113 ? -15.336 5.438 9.75 1 91.12 113 ASP A C 1
ATOM 897 O O . ASP A 1 113 ? -15.891 4.738 10.594 1 91.12 113 ASP A O 1
ATOM 901 N N . SER A 1 114 ? -15.859 6.496 9.297 1 90.31 114 SER A N 1
ATOM 902 C CA . SER A 1 114 ? -17.172 6.992 9.688 1 90.31 114 SER A CA 1
ATOM 903 C C . SER A 1 114 ? -18.047 7.293 8.469 1 90.31 114 SER A C 1
ATOM 905 O O . SER A 1 114 ? -17.531 7.438 7.355 1 90.31 114 SER A O 1
ATOM 907 N N . LYS A 1 115 ? -19.281 7.41 8.68 1 88.62 115 LYS A N 1
ATOM 908 C CA . LYS A 1 115 ? -20.234 7.688 7.609 1 88.62 115 LYS A CA 1
ATOM 909 C C . LYS A 1 115 ? -19.953 9.031 6.949 1 88.62 115 LYS A C 1
ATOM 911 O O . LYS A 1 115 ? -20.078 9.172 5.73 1 88.62 115 LYS A O 1
ATOM 916 N N . CYS A 1 116 ? -19.531 9.922 7.75 1 89.25 116 CYS A N 1
ATOM 917 C CA . CYS A 1 116 ? -19.281 11.273 7.25 1 89.25 116 CYS A CA 1
ATOM 918 C C . CYS A 1 116 ? -18.109 11.289 6.285 1 89.25 116 CYS A C 1
ATOM 920 O O . CYS A 1 116 ? -18.016 12.172 5.426 1 89.25 116 CYS A O 1
ATOM 922 N N . MET A 1 117 ? -17.266 10.281 6.355 1 92.31 117 MET A N 1
ATOM 923 C CA . MET A 1 117 ? -16.062 10.242 5.531 1 92.31 117 MET A CA 1
ATOM 924 C C . MET A 1 117 ? -16.156 9.156 4.465 1 92.31 117 MET A C 1
ATOM 926 O O . MET A 1 117 ? -15.195 8.891 3.756 1 92.31 117 MET A O 1
ATOM 930 N N . GLU A 1 118 ? -17.281 8.586 4.387 1 88.31 118 GLU A N 1
ATOM 931 C CA . GLU A 1 118 ? -17.516 7.559 3.375 1 88.31 118 GLU A CA 1
ATOM 932 C C . GLU A 1 118 ? -17.375 8.133 1.967 1 88.31 118 GLU A C 1
ATOM 934 O O . GLU A 1 118 ? -17.875 9.227 1.688 1 88.31 118 GLU A O 1
ATOM 939 N N . LYS A 1 119 ? -16.703 7.441 1.126 1 87.56 119 LYS A N 1
ATOM 940 C CA . LYS A 1 119 ? -16.516 7.766 -0.286 1 87.56 119 LYS A CA 1
ATOM 941 C C . LYS A 1 119 ? -15.641 9 -0.456 1 87.56 119 LYS A C 1
ATOM 943 O O . LYS A 1 119 ? -15.625 9.609 -1.525 1 87.56 119 LYS A O 1
ATOM 948 N N . LYS A 1 120 ? -15.039 9.43 0.645 1 93.94 120 LYS A N 1
ATOM 949 C CA . LYS A 1 120 ? -14.07 10.523 0.566 1 93.94 120 LYS A CA 1
ATOM 950 C C . LYS A 1 120 ? -12.648 9.984 0.525 1 93.94 120 LYS A C 1
ATOM 952 O O . LYS A 1 120 ? -12.344 8.969 1.151 1 93.94 120 LYS A O 1
ATOM 957 N N . THR A 1 121 ? -11.867 10.664 -0.269 1 96.19 121 THR A N 1
ATOM 958 C CA . THR A 1 121 ? -10.453 10.305 -0.281 1 96.19 121 THR A CA 1
ATOM 959 C C . THR A 1 121 ? -9.766 10.797 0.989 1 96.19 121 THR A C 1
ATOM 961 O O . THR A 1 121 ? -9.914 11.961 1.375 1 96.19 121 THR A O 1
ATOM 964 N N . LYS A 1 122 ? -9.172 9.891 1.675 1 97.25 122 LYS A N 1
ATOM 965 C CA . LYS A 1 122 ? -8.375 10.234 2.854 1 97.25 122 LYS A CA 1
ATOM 966 C C . LYS A 1 122 ? -6.898 9.945 2.627 1 97.25 122 LYS A C 1
ATOM 968 O O . LYS A 1 122 ? -6.543 8.891 2.088 1 97.25 122 LYS A O 1
ATOM 973 N N . MET A 1 123 ? -6.082 10.898 3.031 1 98.25 123 MET A N 1
ATOM 974 C CA . MET A 1 123 ? -4.633 10.758 2.902 1 98.25 123 MET A CA 1
ATOM 975 C C . MET A 1 123 ? -3.938 11.055 4.227 1 98.25 123 MET A C 1
ATOM 977 O O . MET A 1 123 ? -4.242 12.055 4.883 1 98.25 123 MET A O 1
ATOM 981 N N . PHE A 1 124 ? -3.027 10.172 4.566 1 98 124 PHE A N 1
ATOM 982 C CA . PHE A 1 124 ? -2.178 10.398 5.73 1 98 124 PHE A CA 1
ATOM 983 C C . PHE A 1 124 ? -0.705 10.336 5.344 1 98 124 PHE A C 1
ATOM 985 O O . PHE A 1 124 ? -0.241 9.32 4.809 1 98 124 PHE A O 1
ATOM 992 N N . LEU A 1 125 ? 0.004 11.398 5.562 1 98.19 125 LEU A N 1
ATOM 993 C CA . LEU A 1 125 ? 1.456 11.43 5.426 1 98.19 125 LEU A CA 1
ATOM 994 C C . LEU A 1 125 ? 2.129 11.398 6.797 1 98.19 125 LEU A C 1
ATOM 996 O O . LEU A 1 125 ? 1.915 12.289 7.617 1 98.19 125 LEU A O 1
ATOM 1000 N N . ILE A 1 126 ? 2.922 10.383 6.977 1 96.06 126 ILE A N 1
ATOM 1001 C CA . ILE A 1 126 ? 3.541 10.18 8.281 1 96.06 126 ILE A CA 1
ATOM 1002 C C . ILE A 1 126 ? 5.043 10.43 8.18 1 96.06 126 ILE A C 1
ATOM 1004 O O . ILE A 1 126 ? 5.773 9.656 7.562 1 96.06 126 ILE A O 1
ATOM 1008 N N . GLN A 1 127 ? 5.512 11.523 8.742 1 94.81 127 GLN A N 1
ATOM 1009 C CA . GLN A 1 127 ? 6.926 11.859 8.852 1 94.81 127 GLN A CA 1
ATOM 1010 C C . GLN A 1 127 ? 7.445 11.602 10.266 1 94.81 127 GLN A C 1
ATOM 1012 O O . GLN A 1 127 ? 7.48 12.508 11.094 1 94.81 127 GLN A O 1
ATOM 1017 N N . ALA A 1 128 ? 7.777 10.406 10.516 1 92.12 128 ALA A N 1
ATOM 1018 C CA . ALA A 1 128 ? 8.289 9.945 11.805 1 92.12 128 ALA A CA 1
ATOM 1019 C C . ALA A 1 128 ? 9.141 8.688 11.648 1 92.12 128 ALA A C 1
ATOM 1021 O O . ALA A 1 128 ? 8.945 7.918 10.703 1 92.12 128 ALA A O 1
ATOM 1022 N N . CYS A 1 129 ? 10.047 8.523 12.508 1 80.12 129 CYS A N 1
ATOM 1023 C CA . CYS A 1 129 ? 10.805 7.277 12.508 1 80.12 129 CYS A CA 1
ATOM 1024 C C . CYS A 1 129 ? 9.914 6.094 12.867 1 80.12 129 CYS A C 1
ATOM 1026 O O . CYS A 1 129 ? 8.852 6.27 13.469 1 80.12 129 CYS A O 1
ATOM 1028 N N . ARG A 1 130 ? 10.258 4.906 12.367 1 71.5 130 ARG A N 1
ATOM 1029 C CA . ARG A 1 130 ? 9.5 3.695 12.656 1 71.5 130 ARG A CA 1
ATOM 1030 C C . ARG A 1 130 ? 10.383 2.631 13.289 1 71.5 130 ARG A C 1
ATOM 1032 O O . ARG A 1 130 ? 10.266 1.445 12.969 1 71.5 130 ARG A O 1
ATOM 1039 N N . GLY A 1 131 ? 11.031 3.008 13.992 1 67.94 131 GLY A N 1
ATOM 1040 C CA . GLY A 1 131 ? 11.984 2.141 14.656 1 67.94 131 GLY A CA 1
ATOM 1041 C C . GLY A 1 131 ? 13.414 2.369 14.203 1 67.94 131 GLY A C 1
ATOM 1042 O O . GLY A 1 131 ? 13.688 3.305 13.445 1 67.94 131 GLY A O 1
ATOM 1043 N N . GLY A 1 132 ? 14.414 1.37 14.789 1 54.94 132 GLY A N 1
ATOM 1044 C CA . GLY A 1 132 ? 15.812 1.337 14.398 1 54.94 132 GLY A CA 1
ATOM 1045 C C . GLY A 1 132 ? 16.672 2.336 15.156 1 54.94 132 GLY A C 1
ATOM 1046 O O . GLY A 1 132 ? 16.141 3.264 15.773 1 54.94 132 GLY A O 1
ATOM 1047 N N . ALA A 1 133 ? 17.891 1.72 15.523 1 43.38 133 ALA A N 1
ATOM 1048 C CA . ALA A 1 133 ? 18.906 2.504 16.219 1 43.38 133 ALA A CA 1
ATOM 1049 C C . ALA A 1 133 ? 19.047 3.893 15.602 1 43.38 133 ALA A C 1
ATOM 1051 O O . ALA A 1 133 ? 19.578 4.035 14.5 1 43.38 133 ALA A O 1
ATOM 1052 N N . LEU A 1 134 ? 18.016 4.664 15.492 1 38.78 134 LEU A N 1
ATOM 1053 C CA . LEU A 1 134 ? 18.578 5.977 15.203 1 38.78 134 LEU A CA 1
ATOM 1054 C C . LEU A 1 134 ? 20.047 6.043 15.609 1 38.78 134 LEU A C 1
ATOM 1056 O O . LEU A 1 134 ? 20.594 5.066 16.125 1 38.78 134 LEU A O 1
ATOM 1060 N N . ASP A 1 135 ? 20.25 7.258 16.344 1 34.81 135 ASP A N 1
ATOM 1061 C CA . ASP A 1 135 ? 21.531 7.812 16.797 1 34.81 135 ASP A CA 1
ATOM 1062 C C . ASP A 1 135 ? 22.312 6.797 17.625 1 34.81 135 ASP A C 1
ATOM 1064 O O . ASP A 1 135 ? 21.719 5.922 18.266 1 34.81 135 ASP A O 1
ATOM 1068 N N . ASP A 1 136 ? 23.672 6.68 17.656 1 34.34 136 ASP A N 1
ATOM 1069 C CA . ASP A 1 136 ? 24.688 6.125 18.531 1 34.34 136 ASP A CA 1
ATOM 1070 C C . ASP A 1 136 ? 24.156 5.914 19.953 1 34.34 136 ASP A C 1
ATOM 1072 O O . ASP A 1 136 ? 24.719 5.145 20.734 1 34.34 136 ASP A O 1
ATOM 1076 N N . GLY A 1 137 ? 23.578 6.898 20.766 1 31.5 137 GLY A N 1
ATOM 1077 C CA . GLY A 1 137 ? 23.547 6.883 22.219 1 31.5 137 GLY A CA 1
ATOM 1078 C C . GLY A 1 137 ? 22.375 6.109 22.781 1 31.5 137 GLY A C 1
ATOM 1079 O O . GLY A 1 137 ? 22.266 5.934 24 1 31.5 137 GLY A O 1
ATOM 1080 N N . VAL A 1 138 ? 21.109 6.23 22.359 1 32.81 138 VAL A N 1
ATOM 1081 C CA . VAL A 1 138 ? 20.156 5.672 23.312 1 32.81 138 VAL A CA 1
ATOM 1082 C C . VAL A 1 138 ? 19.875 4.211 22.969 1 32.81 138 VAL A C 1
ATOM 1084 O O . VAL A 1 138 ? 19.703 3.863 21.797 1 32.81 138 VAL A O 1
ATOM 1087 N N . GLU A 1 139 ? 20.234 3.279 23.812 1 30.22 139 GLU A N 1
ATOM 1088 C CA . GLU A 1 139 ? 19.938 1.859 23.969 1 30.22 139 GLU A CA 1
ATOM 1089 C C . GLU A 1 139 ? 18.453 1.574 23.703 1 30.22 139 GLU A C 1
ATOM 1091 O O . GLU A 1 139 ? 17.578 2.023 24.438 1 30.22 139 GLU A O 1
ATOM 1096 N N . VAL A 1 140 ? 18.016 1.458 22.547 1 33.12 140 VAL A N 1
ATOM 1097 C CA . VAL A 1 140 ? 16.641 1.021 22.297 1 33.12 140 VAL A CA 1
ATOM 1098 C C . VAL A 1 140 ? 16.438 -0.378 22.875 1 33.12 140 VAL A C 1
ATOM 1100 O O . VAL A 1 140 ? 17.141 -1.32 22.516 1 33.12 140 VAL A O 1
ATOM 1103 N N . ASP A 1 141 ? 16.031 -0.511 24.109 1 31.41 141 ASP A N 1
ATOM 1104 C CA . ASP A 1 141 ? 15.531 -1.775 24.641 1 31.41 141 ASP A CA 1
ATOM 1105 C C . ASP A 1 141 ? 14.594 -2.467 23.656 1 31.41 141 ASP A C 1
ATOM 1107 O O . ASP A 1 141 ? 13.797 -1.81 22.984 1 31.41 141 ASP A O 1
ATOM 1111 N N . SER A 1 142 ? 14.797 -3.666 23.297 1 32.03 142 SER A N 1
ATOM 1112 C CA . SER A 1 142 ? 14.156 -4.688 22.484 1 32.03 142 SER A CA 1
ATOM 1113 C C . SER A 1 142 ? 12.664 -4.766 22.766 1 32.03 142 SER A C 1
ATOM 1115 O O . SER A 1 142 ? 12.203 -5.68 23.453 1 32.03 142 SER A O 1
ATOM 1117 N N . ALA A 1 143 ? 12.008 -3.85 22.922 1 34.94 143 ALA A N 1
ATOM 1118 C CA . ALA A 1 143 ? 10.57 -4 23.141 1 34.94 143 ALA A CA 1
ATOM 1119 C C . ALA A 1 143 ? 9.891 -4.605 21.906 1 34.94 143 ALA A C 1
ATOM 1121 O O . ALA A 1 143 ? 9.305 -3.887 21.094 1 34.94 143 ALA A O 1
ATOM 1122 N N . THR A 1 144 ? 10.203 -5.68 21.391 1 39.47 144 THR A N 1
ATOM 1123 C CA . THR A 1 144 ? 9.82 -6.512 20.266 1 39.47 144 THR A CA 1
ATOM 1124 C C . THR A 1 144 ? 8.312 -6.719 20.219 1 39.47 144 THR A C 1
ATOM 1126 O O . THR A 1 144 ? 7.695 -6.641 19.156 1 39.47 144 THR A O 1
ATOM 1129 N N . ASP A 1 145 ? 7.723 -7.02 21.359 1 40.41 145 ASP A N 1
ATOM 1130 C CA . ASP A 1 145 ? 6.355 -7.523 21.453 1 40.41 145 ASP A CA 1
ATOM 1131 C C . ASP A 1 145 ? 5.344 -6.438 21.109 1 40.41 145 ASP A C 1
ATOM 1133 O O . ASP A 1 145 ? 4.375 -6.688 20.391 1 40.41 145 ASP A O 1
ATOM 1137 N N . ALA A 1 146 ? 5.43 -5.262 21.688 1 42.66 146 ALA A N 1
ATOM 1138 C CA . ALA A 1 146 ? 4.48 -4.16 21.578 1 42.66 146 ALA A CA 1
ATOM 1139 C C . ALA A 1 146 ? 4.465 -3.596 20.156 1 42.66 146 ALA A C 1
ATOM 1141 O O . ALA A 1 146 ? 3.418 -3.178 19.656 1 42.66 146 ALA A O 1
ATOM 1142 N N . SER A 1 147 ? 5.59 -3.76 19.469 1 49.66 147 SER A N 1
ATOM 1143 C CA . SER A 1 147 ? 5.758 -3.186 18.141 1 49.66 147 SER A CA 1
ATOM 1144 C C . SER A 1 147 ? 4.938 -3.951 17.094 1 49.66 147 SER A C 1
ATOM 1146 O O . SER A 1 147 ? 4.328 -3.348 16.219 1 49.66 147 SER A O 1
ATOM 1148 N N . THR A 1 148 ? 4.859 -5.281 17.359 1 48.09 148 THR A N 1
ATOM 1149 C CA . THR A 1 148 ? 4.172 -6.133 16.391 1 48.09 148 THR A CA 1
ATOM 1150 C C . THR A 1 148 ? 2.67 -5.875 16.422 1 48.09 148 THR A C 1
ATOM 1152 O O . THR A 1 148 ? 2.039 -5.758 15.367 1 48.09 148 THR A O 1
ATOM 1155 N N . ALA A 1 149 ? 2.066 -5.816 17.609 1 49.44 149 ALA A N 1
ATOM 1156 C CA . ALA A 1 149 ? 0.641 -5.543 17.797 1 49.44 149 ALA A CA 1
ATOM 1157 C C . ALA A 1 149 ? 0.263 -4.191 17.203 1 49.44 149 ALA A C 1
ATOM 1159 O O . ALA A 1 149 ? -0.811 -4.043 16.609 1 49.44 149 ALA A O 1
ATOM 1160 N N . SER A 1 150 ? 1.241 -3.314 17.188 1 54.69 150 SER A N 1
ATOM 1161 C CA . SER A 1 150 ? 0.962 -1.948 16.75 1 54.69 150 SER A CA 1
ATOM 1162 C C . SER A 1 150 ? 0.844 -1.858 15.234 1 54.69 150 SER A C 1
ATOM 1164 O O . SER A 1 150 ? -0.03 -1.161 14.719 1 54.69 150 SER A O 1
ATOM 1166 N N . ILE A 1 151 ? 1.59 -2.727 14.578 1 58.66 151 ILE A N 1
ATOM 1167 C CA . ILE A 1 151 ? 1.582 -2.65 13.117 1 58.66 151 ILE A CA 1
ATOM 1168 C C . ILE A 1 151 ? 0.289 -3.254 12.578 1 58.66 151 ILE A C 1
ATOM 1170 O O . ILE A 1 151 ? -0.341 -2.688 11.68 1 58.66 151 ILE A O 1
ATOM 1174 N N . PHE A 1 152 ? -0.092 -4.324 13.312 1 54.91 152 PHE A N 1
ATOM 1175 C CA . PHE A 1 152 ? -1.333 -4.992 12.93 1 54.91 152 PHE A CA 1
ATOM 1176 C C . PHE A 1 152 ? -2.516 -4.035 13.047 1 54.91 152 PHE A C 1
ATOM 1178 O O . PHE A 1 152 ? -3.324 -3.928 12.125 1 54.91 152 PHE A O 1
ATOM 1185 N N . GLN A 1 153 ? -2.516 -3.482 14.062 1 57.44 153 GLN A N 1
ATOM 1186 C CA . GLN A 1 153 ? -3.637 -2.596 14.352 1 57.44 153 GLN A CA 1
ATOM 1187 C C . GLN A 1 153 ? -3.682 -1.426 13.375 1 57.44 153 GLN A C 1
ATOM 1189 O O . GLN A 1 153 ? -4.762 -1 12.953 1 57.44 153 GLN A O 1
ATOM 1194 N N . GLN A 1 154 ? -2.504 -1.082 12.969 1 63.16 154 GLN A N 1
ATOM 1195 C CA . GLN A 1 154 ? -2.449 0.08 12.094 1 63.16 154 GLN A CA 1
ATOM 1196 C C . GLN A 1 154 ? -3.059 -0.234 10.727 1 63.16 154 GLN A C 1
ATOM 1198 O O . GLN A 1 154 ? -3.865 0.54 10.211 1 63.16 154 GLN A O 1
ATOM 1203 N N . TYR A 1 155 ? -2.777 -1.376 10.305 1 66.81 155 TYR A N 1
ATOM 1204 C CA . TYR A 1 155 ? -3.25 -1.728 8.969 1 66.81 155 TYR A CA 1
ATOM 1205 C C . TYR A 1 155 ? -4.738 -2.061 8.984 1 66.81 155 TYR A C 1
ATOM 1207 O O . TYR A 1 155 ? -5.469 -1.708 8.055 1 66.81 155 TYR A O 1
ATOM 1215 N N . LEU A 1 156 ? -5.16 -2.562 10.164 1 65.81 156 LEU A N 1
ATOM 1216 C CA . LEU A 1 156 ? -6.57 -2.896 10.328 1 65.81 156 LEU A CA 1
ATOM 1217 C C . LEU A 1 156 ? -7.418 -1.635 10.43 1 65.81 156 LEU A C 1
ATOM 1219 O O . LEU A 1 156 ? -8.617 -1.658 10.133 1 65.81 156 LEU A O 1
ATOM 1223 N N . SER A 1 157 ? -6.727 -0.688 10.727 1 78.81 157 SER A N 1
ATOM 1224 C CA . SER A 1 157 ? -7.496 0.493 11.109 1 78.81 157 SER A CA 1
ATOM 1225 C C . SER A 1 157 ? -7.617 1.471 9.945 1 78.81 157 SER A C 1
ATOM 1227 O O . SER A 1 157 ? -8.344 2.463 10.031 1 78.81 157 SER A O 1
ATOM 1229 N N . VAL A 1 158 ? -6.957 1.159 8.844 1 88.69 158 VAL A N 1
ATOM 1230 C CA . VAL A 1 158 ? -7.008 2.076 7.707 1 88.69 158 VAL A CA 1
ATOM 1231 C C . VAL A 1 158 ? -8.336 1.912 6.969 1 88.69 158 VAL A C 1
ATOM 1233 O O . VAL A 1 158 ? -8.641 0.828 6.465 1 88.69 158 VAL A O 1
ATOM 1236 N N . PRO A 1 159 ? -9.141 2.977 6.863 1 90.88 159 PRO A N 1
ATOM 1237 C CA . PRO A 1 159 ? -10.461 2.885 6.238 1 90.88 159 PRO A CA 1
ATOM 1238 C C . PRO A 1 159 ? -10.391 2.725 4.723 1 90.88 159 PRO A C 1
ATOM 1240 O O . PRO A 1 159 ? -9.336 2.936 4.125 1 90.88 159 PRO A O 1
ATOM 1243 N N . MET A 1 160 ? -11.523 2.312 4.164 1 88.69 160 MET A N 1
ATOM 1244 C CA . MET A 1 160 ? -11.656 2.311 2.709 1 88.69 160 MET A CA 1
ATOM 1245 C C . MET A 1 160 ? -11.391 3.699 2.137 1 88.69 160 MET A C 1
ATOM 1247 O O . MET A 1 160 ? -11.68 4.707 2.785 1 88.69 160 MET A O 1
ATOM 1251 N N . ASP A 1 161 ? -10.797 3.758 0.93 1 93.06 161 ASP A N 1
ATOM 1252 C CA . ASP A 1 161 ? -10.492 4.977 0.188 1 93.06 161 ASP A CA 1
ATOM 1253 C C . ASP A 1 161 ? -9.484 5.84 0.948 1 93.06 161 ASP A C 1
ATOM 1255 O O . ASP A 1 161 ? -9.664 7.055 1.059 1 93.06 161 ASP A O 1
ATOM 1259 N N . THR A 1 162 ? -8.508 5.172 1.505 1 95.44 162 THR A N 1
ATOM 1260 C CA . THR A 1 162 ? -7.453 5.836 2.268 1 95.44 162 THR A CA 1
ATOM 1261 C C . THR A 1 162 ? -6.078 5.43 1.751 1 95.44 162 THR A C 1
ATOM 1263 O O . THR A 1 162 ? -5.84 4.258 1.456 1 95.44 162 THR A O 1
ATOM 1266 N N . VAL A 1 163 ? -5.199 6.418 1.614 1 96.38 163 VAL A N 1
ATOM 1267 C CA . VAL A 1 163 ? -3.779 6.168 1.394 1 96.38 163 VAL A CA 1
ATOM 1268 C C . VAL A 1 163 ? -2.979 6.621 2.611 1 96.38 163 VAL A C 1
ATOM 1270 O O . VAL A 1 163 ? -3.268 7.668 3.197 1 96.38 163 VAL A O 1
ATOM 1273 N N . VAL A 1 164 ? -2.094 5.785 3.033 1 95.5 164 VAL A N 1
ATOM 1274 C CA . VAL A 1 164 ? -1.143 6.129 4.086 1 95.5 164 VAL A CA 1
ATOM 1275 C C . VAL A 1 164 ? 0.284 6 3.557 1 95.5 164 VAL A C 1
ATOM 1277 O O . VAL A 1 164 ? 0.702 4.914 3.141 1 95.5 164 VAL A O 1
ATOM 1280 N N . MET A 1 165 ? 0.986 7.094 3.543 1 95.56 165 MET A N 1
ATOM 1281 C CA . MET A 1 165 ? 2.389 7.027 3.145 1 95.56 165 MET A CA 1
ATOM 1282 C C . MET A 1 165 ? 3.305 7.332 4.324 1 95.56 165 MET A C 1
ATOM 1284 O O . MET A 1 165 ? 3.162 8.367 4.977 1 95.56 165 MET A O 1
ATOM 1288 N N . TYR A 1 166 ? 4.129 6.414 4.57 1 91.56 166 TYR A N 1
ATOM 1289 C CA . TYR A 1 166 ? 5.145 6.566 5.605 1 91.56 166 TYR A CA 1
ATOM 1290 C C . TYR A 1 166 ? 6.465 7.039 5.004 1 91.56 166 TYR A C 1
ATOM 1292 O O . TYR A 1 166 ? 6.875 6.566 3.943 1 91.56 166 TYR A O 1
ATOM 1300 N N . ALA A 1 167 ? 7.125 7.914 5.75 1 90.5 167 ALA A N 1
ATOM 1301 C CA . ALA A 1 167 ? 8.398 8.453 5.281 1 90.5 167 ALA A CA 1
ATOM 1302 C C . ALA A 1 167 ? 9.453 7.363 5.176 1 90.5 167 ALA A C 1
ATOM 1304 O O . ALA A 1 167 ? 10.406 7.484 4.406 1 90.5 167 ALA A O 1
ATOM 1305 N N . THR A 1 168 ? 9.289 6.312 5.949 1 83.88 168 THR A N 1
ATOM 1306 C CA . THR A 1 168 ? 10.266 5.234 5.969 1 83.88 168 THR A CA 1
ATOM 1307 C C . THR A 1 168 ? 9.578 3.883 6.148 1 83.88 168 THR A C 1
ATOM 1309 O O . THR A 1 168 ? 8.438 3.818 6.598 1 83.88 168 THR A O 1
ATOM 1312 N N . ALA A 1 169 ? 10.312 2.875 5.695 1 76.44 169 ALA A N 1
ATOM 1313 C CA . ALA A 1 169 ? 9.836 1.514 5.938 1 76.44 169 ALA A CA 1
ATOM 1314 C C . ALA A 1 169 ? 9.906 1.163 7.422 1 76.44 169 ALA A C 1
ATOM 1316 O O . ALA A 1 169 ? 10.625 1.815 8.188 1 76.44 169 ALA A O 1
ATOM 1317 N N . PRO A 1 170 ? 9.062 0.178 7.836 1 75.56 170 PRO A N 1
ATOM 1318 C CA . PRO A 1 170 ? 9.117 -0.242 9.242 1 75.56 170 PRO A CA 1
ATOM 1319 C C . PRO A 1 170 ? 10.531 -0.569 9.703 1 75.56 170 PRO A C 1
ATOM 1321 O O . PRO A 1 170 ? 11.305 -1.18 8.961 1 75.56 170 PRO A O 1
ATOM 1324 N N . GLY A 1 171 ? 10.859 -0.112 10.883 1 74.31 171 GLY A N 1
ATOM 1325 C CA . GLY A 1 171 ? 12.156 -0.413 11.469 1 74.31 171 GLY A CA 1
ATOM 1326 C C . GLY A 1 171 ? 13.227 0.588 11.086 1 74.31 171 GLY A C 1
ATOM 1327 O O . GLY A 1 171 ? 14.359 0.503 11.57 1 74.31 171 GLY A O 1
ATOM 1328 N N . TYR A 1 172 ? 12.867 1.562 10.297 1 74.62 172 TYR A N 1
ATOM 1329 C CA . TYR A 1 172 ? 13.875 2.5 9.812 1 74.62 172 TYR A CA 1
ATOM 1330 C C . TYR A 1 172 ? 13.602 3.908 10.328 1 74.62 172 TYR A C 1
ATOM 1332 O O . TYR A 1 172 ? 12.508 4.195 10.812 1 74.62 172 TYR A O 1
ATOM 1340 N N . ALA A 1 173 ? 14.594 4.719 10.258 1 76.56 173 ALA A N 1
ATOM 1341 C CA . ALA A 1 173 ? 14.508 6.102 10.719 1 76.56 173 ALA A CA 1
ATOM 1342 C C . ALA A 1 173 ? 14.086 7.031 9.578 1 76.56 173 ALA A C 1
ATOM 1344 O O . ALA A 1 173 ? 14.398 6.773 8.414 1 76.56 173 ALA A O 1
ATOM 1345 N N . ALA A 1 174 ? 13.328 8.023 9.977 1 77.94 174 ALA A N 1
ATOM 1346 C CA . ALA A 1 174 ? 12.992 9.102 9.047 1 77.94 174 ALA A CA 1
ATOM 1347 C C . ALA A 1 174 ? 13.914 10.297 9.242 1 77.94 174 ALA A C 1
ATOM 1349 O O . ALA A 1 174 ? 14.125 10.75 10.367 1 77.94 174 ALA A O 1
ATOM 1350 N N . PHE A 1 175 ? 14.438 10.789 8.148 1 75 175 PHE A N 1
ATOM 1351 C CA . PHE A 1 175 ? 15.445 11.836 8.234 1 75 175 PHE A CA 1
ATOM 1352 C C . PHE A 1 175 ? 14.789 13.211 8.336 1 75 175 PHE A C 1
ATOM 1354 O O . PHE A 1 175 ? 13.75 13.453 7.723 1 75 175 PHE A O 1
ATOM 1361 N N . ASN A 1 176 ? 15.406 13.953 9.203 1 76.62 176 ASN A N 1
ATOM 1362 C CA . ASN A 1 176 ? 15.086 15.375 9.312 1 76.62 176 ASN A CA 1
ATOM 1363 C C . ASN A 1 176 ? 16.344 16.234 9.359 1 76.62 176 ASN A C 1
ATOM 1365 O O . ASN A 1 176 ? 17.359 15.82 9.93 1 76.62 176 ASN A O 1
ATOM 1369 N N . ASN A 1 177 ? 16.266 17.328 8.602 1 80.94 177 ASN A N 1
ATOM 1370 C CA . ASN A 1 177 ? 17.375 18.25 8.664 1 80.94 177 ASN A CA 1
ATOM 1371 C C . ASN A 1 177 ? 16.906 19.703 8.812 1 80.94 177 ASN A C 1
ATOM 1373 O O . ASN A 1 177 ? 15.695 19.969 8.773 1 80.94 177 ASN A O 1
ATOM 1377 N N . PRO A 1 178 ? 17.812 20.594 9.133 1 84.56 178 PRO A N 1
ATOM 1378 C CA . PRO A 1 178 ? 17.406 21.984 9.367 1 84.56 178 PRO A CA 1
ATOM 1379 C C . PRO A 1 178 ? 16.688 22.594 8.172 1 84.56 178 PRO A C 1
ATOM 1381 O O . PRO A 1 178 ? 15.945 23.562 8.32 1 84.56 178 PRO A O 1
ATOM 1384 N N . MET A 1 179 ? 16.891 22.031 7.031 1 86.94 179 MET A N 1
ATOM 1385 C CA . MET A 1 179 ? 16.234 22.547 5.832 1 86.94 179 MET A CA 1
ATOM 1386 C C . MET A 1 179 ? 14.875 21.875 5.621 1 86.94 179 MET A C 1
ATOM 1388 O O . MET A 1 179 ? 14.117 22.266 4.738 1 86.94 179 MET A O 1
ATOM 1392 N N . GLY A 1 180 ? 14.609 20.953 6.477 1 90.06 180 GLY A N 1
ATOM 1393 C CA . GLY A 1 180 ? 13.352 20.234 6.367 1 90.06 180 GLY A CA 1
ATOM 1394 C C . GLY A 1 180 ? 13.547 18.75 6.094 1 90.06 180 GLY A C 1
ATOM 1395 O O . GLY A 1 180 ? 14.68 18.266 6.02 1 90.06 180 GLY A O 1
ATOM 1396 N N . SER A 1 181 ? 12.453 18.016 6.059 1 91.25 181 SER A N 1
ATOM 1397 C CA . SER A 1 181 ? 12.5 16.578 5.789 1 91.25 181 SER A CA 1
ATOM 1398 C C . SER A 1 181 ? 12.469 16.297 4.289 1 91.25 181 SER A C 1
ATOM 1400 O O . SER A 1 181 ? 11.703 16.922 3.553 1 91.25 181 SER A O 1
ATOM 1402 N N . PRO A 1 182 ? 13.289 15.375 3.832 1 90.19 182 PRO A N 1
ATOM 1403 C CA . PRO A 1 182 ? 13.281 15.023 2.412 1 90.19 182 PRO A CA 1
ATOM 1404 C C . PRO A 1 182 ? 11.906 14.562 1.926 1 90.19 182 PRO A C 1
ATOM 1406 O O . PRO A 1 182 ? 11.477 14.938 0.835 1 90.19 182 PRO A O 1
ATOM 1409 N N . PHE A 1 183 ? 11.195 13.859 2.723 1 93.69 183 PHE A N 1
ATOM 1410 C CA . PHE A 1 183 ? 9.906 13.305 2.342 1 93.69 183 PHE A CA 1
ATOM 1411 C C . PHE A 1 183 ? 8.898 14.422 2.076 1 93.69 183 PHE A C 1
ATOM 1413 O O . PHE A 1 183 ? 8.367 14.531 0.97 1 93.69 183 PHE A O 1
ATOM 1420 N N . LEU A 1 184 ? 8.641 15.273 3.031 1 96.5 184 LEU A N 1
ATOM 1421 C CA . LEU A 1 184 ? 7.648 16.328 2.896 1 96.5 184 LEU A CA 1
ATOM 1422 C C . LEU A 1 184 ? 8.102 17.375 1.892 1 96.5 184 LEU A C 1
ATOM 1424 O O . LEU A 1 184 ? 7.285 17.953 1.168 1 96.5 184 LEU A O 1
ATOM 1428 N N . GLY A 1 185 ? 9.445 17.594 1.899 1 94.81 185 GLY A N 1
ATOM 1429 C CA . GLY A 1 185 ? 9.992 18.5 0.898 1 94.81 185 GLY A CA 1
ATOM 1430 C C . GLY A 1 185 ? 9.742 18.031 -0.524 1 94.81 185 GLY A C 1
ATOM 1431 O O . GLY A 1 185 ? 9.258 18.797 -1.358 1 94.81 185 GLY A O 1
ATOM 1432 N N . GLU A 1 186 ? 10.039 16.766 -0.818 1 94 186 GLU A N 1
ATOM 1433 C CA . GLU A 1 186 ? 9.836 16.219 -2.156 1 94 186 GLU A CA 1
ATOM 1434 C C . GLU A 1 186 ? 8.352 16.188 -2.523 1 94 186 GLU A C 1
ATOM 1436 O O . GLU A 1 186 ? 7.988 16.422 -3.678 1 94 186 GLU A O 1
ATOM 1441 N N . PHE A 1 187 ? 7.535 15.898 -1.593 1 96.88 187 PHE A N 1
ATOM 1442 C CA . PHE A 1 187 ? 6.094 15.898 -1.809 1 96.88 187 PHE A CA 1
ATOM 1443 C C . PHE A 1 187 ? 5.621 17.266 -2.287 1 96.88 187 PHE A C 1
ATOM 1445 O O . PHE A 1 187 ? 4.93 17.359 -3.305 1 96.88 187 PHE A O 1
ATOM 1452 N N . CYS A 1 188 ? 6.023 18.312 -1.613 1 97.81 188 CYS A N 1
ATOM 1453 C CA . CYS A 1 188 ? 5.633 19.656 -1.978 1 97.81 188 CYS A CA 1
ATOM 1454 C C . CYS A 1 188 ? 6.215 20.047 -3.33 1 97.81 188 CYS A C 1
ATOM 1456 O O . CYS A 1 188 ? 5.512 20.609 -4.18 1 97.81 188 CYS A O 1
ATOM 1458 N N . ASP A 1 189 ? 7.527 19.75 -3.508 1 96.31 189 ASP A N 1
ATOM 1459 C CA . ASP A 1 189 ? 8.188 20.109 -4.758 1 96.31 189 ASP A CA 1
ATOM 1460 C C . ASP A 1 189 ? 7.496 19.453 -5.953 1 96.31 189 ASP A C 1
ATOM 1462 O O . ASP A 1 189 ? 7.297 20.094 -6.988 1 96.31 189 ASP A O 1
ATOM 1466 N N . LEU A 1 190 ? 7.16 18.234 -5.77 1 96.38 190 LEU A N 1
ATOM 1467 C CA . LEU A 1 190 ? 6.5 17.516 -6.852 1 96.38 190 LEU A CA 1
ATOM 1468 C C . LEU A 1 190 ? 5.16 18.156 -7.199 1 96.38 190 LEU A C 1
ATOM 1470 O O . LEU A 1 190 ? 4.828 18.312 -8.375 1 96.38 190 LEU A O 1
ATOM 1474 N N . LEU A 1 191 ? 4.348 18.531 -6.227 1 96.81 191 LEU A N 1
ATOM 1475 C CA . LEU A 1 191 ? 3.039 19.141 -6.449 1 96.81 191 LEU A CA 1
ATOM 1476 C C . LEU A 1 191 ? 3.17 20.469 -7.18 1 96.81 191 LEU A C 1
ATOM 1478 O O . LEU A 1 191 ? 2.273 20.859 -7.93 1 96.81 191 LEU A O 1
ATOM 1482 N N . LEU A 1 192 ? 4.258 21.125 -6.973 1 96.56 192 LEU A N 1
ATOM 1483 C CA . LEU A 1 192 ? 4.445 22.453 -7.535 1 96.56 192 LEU A CA 1
ATOM 1484 C C . LEU A 1 192 ? 4.996 22.375 -8.953 1 96.56 192 LEU A C 1
ATOM 1486 O O . LEU A 1 192 ? 4.977 23.359 -9.688 1 96.56 192 LEU A O 1
ATOM 1490 N N . GLU A 1 193 ? 5.512 21.203 -9.281 1 95.12 193 GLU A N 1
ATOM 1491 C CA . GLU A 1 193 ? 6.012 21 -10.641 1 95.12 193 GLU A CA 1
ATOM 1492 C C . GLU A 1 193 ? 4.863 20.875 -11.641 1 95.12 193 GLU A C 1
ATOM 1494 O O . GLU A 1 193 ? 3.855 20.234 -11.352 1 95.12 193 GLU A O 1
ATOM 1499 N N . ASP A 1 194 ? 5.035 21.406 -12.766 1 87.5 194 ASP A N 1
ATOM 1500 C CA . ASP A 1 194 ? 3.998 21.453 -13.789 1 87.5 194 ASP A CA 1
ATOM 1501 C C . ASP A 1 194 ? 3.553 20.047 -14.18 1 87.5 194 ASP A C 1
ATOM 1503 O O . ASP A 1 194 ? 4.387 19.172 -14.445 1 87.5 194 ASP A O 1
ATOM 1507 N N . GLY A 1 195 ? 2.27 19.859 -14.195 1 87.38 195 GLY A N 1
ATOM 1508 C CA . GLY A 1 195 ? 1.667 18.625 -14.68 1 87.38 195 GLY A CA 1
ATOM 15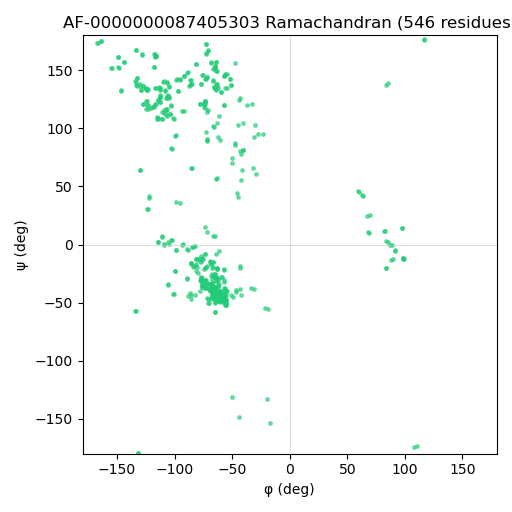09 C C . GLY A 1 195 ? 1.621 17.531 -13.633 1 87.38 195 GLY A C 1
ATOM 1510 O O . GLY A 1 195 ? 0.823 16.594 -13.742 1 87.38 195 GLY A O 1
ATOM 1511 N N . GLN A 1 196 ? 2.449 17.641 -12.602 1 88.88 196 GLN A N 1
ATOM 1512 C CA . GLN A 1 196 ? 2.547 16.547 -11.625 1 88.88 196 GLN A CA 1
ATOM 1513 C C . GLN A 1 196 ? 1.309 16.5 -10.734 1 88.88 196 GLN A C 1
ATOM 1515 O O . GLN A 1 196 ? 0.854 15.414 -10.359 1 88.88 196 GLN A O 1
ATOM 1520 N N . ARG A 1 197 ? 0.7 17.641 -10.5 1 90.56 197 ARG A N 1
ATOM 1521 C CA . ARG A 1 197 ? -0.455 17.703 -9.617 1 90.56 197 ARG A CA 1
ATOM 1522 C C . ARG A 1 197 ? -1.666 17.016 -10.234 1 90.56 197 ARG A C 1
ATOM 1524 O O . ARG A 1 197 ? -2.619 16.672 -9.531 1 90.56 197 ARG A O 1
ATOM 1531 N N . ASP A 1 198 ? -1.614 16.75 -11.531 1 91.31 198 ASP A N 1
ATOM 1532 C CA . ASP A 1 198 ? -2.764 16.188 -12.227 1 91.31 198 ASP A CA 1
ATOM 1533 C C . ASP A 1 198 ? -2.695 14.664 -12.266 1 91.31 198 ASP A C 1
ATOM 1535 O O . ASP A 1 198 ? -3.613 14.008 -12.766 1 91.31 198 ASP A O 1
ATOM 1539 N N . LEU A 1 199 ? -1.667 14.102 -11.695 1 91.62 199 LEU A N 1
ATOM 1540 C CA . LEU A 1 199 ? -1.493 12.656 -11.68 1 91.62 199 LEU A CA 1
ATOM 1541 C C . LEU A 1 199 ? -2.492 12 -10.734 1 91.62 199 LEU A C 1
ATOM 1543 O O . LEU A 1 199 ? -2.891 12.594 -9.734 1 91.62 199 LEU A O 1
ATOM 1547 N N . GLU A 1 200 ? -2.943 10.789 -11.18 1 92.44 200 GLU A N 1
ATOM 1548 C CA . GLU A 1 200 ? -3.684 9.93 -10.258 1 92.44 200 GLU A CA 1
ATOM 1549 C C . GLU A 1 200 ? -2.91 9.727 -8.953 1 92.44 200 GLU A C 1
ATOM 1551 O O . GLU A 1 200 ? -1.682 9.633 -8.969 1 92.44 200 GLU A O 1
ATOM 1556 N N . LEU A 1 201 ? -3.607 9.68 -7.844 1 95.56 201 LEU A N 1
ATOM 1557 C CA . LEU A 1 201 ? -3.053 9.805 -6.5 1 95.56 201 LEU A CA 1
ATOM 1558 C C . LEU A 1 201 ? -1.963 8.758 -6.266 1 95.56 201 LEU A C 1
ATOM 1560 O O . LEU A 1 201 ? -0.856 9.102 -5.84 1 95.56 201 LEU A O 1
ATOM 1564 N N . THR A 1 202 ? -2.213 7.461 -6.52 1 94.81 202 THR A N 1
ATOM 1565 C CA . THR A 1 202 ? -1.225 6.43 -6.227 1 94.81 202 THR A CA 1
ATOM 1566 C C . THR A 1 202 ? -0.009 6.566 -7.137 1 94.81 202 THR A C 1
ATOM 1568 O O . THR A 1 202 ? 1.116 6.273 -6.73 1 94.81 202 THR A O 1
ATOM 1571 N N . ARG A 1 203 ? -0.238 7.008 -8.344 1 92.94 203 ARG A N 1
ATOM 1572 C CA . ARG A 1 203 ? 0.869 7.293 -9.25 1 92.94 203 ARG A CA 1
ATOM 1573 C C . ARG A 1 203 ? 1.714 8.453 -8.734 1 92.94 203 ARG A C 1
ATOM 1575 O O . ARG A 1 203 ? 2.943 8.406 -8.797 1 92.94 203 ARG A O 1
ATOM 1582 N N . LEU A 1 204 ? 1.048 9.477 -8.289 1 94.75 204 LEU A N 1
ATOM 1583 C CA . LEU A 1 204 ? 1.742 10.617 -7.703 1 94.75 204 LEU A CA 1
ATOM 1584 C C . LEU A 1 204 ? 2.621 10.18 -6.535 1 94.75 204 LEU A C 1
ATOM 1586 O O . LEU A 1 204 ? 3.773 10.602 -6.426 1 94.75 204 LEU A O 1
ATOM 1590 N N . MET A 1 205 ? 2.092 9.305 -5.699 1 95.81 205 MET A N 1
ATOM 1591 C CA . MET A 1 205 ? 2.84 8.828 -4.539 1 95.81 205 MET A CA 1
ATOM 1592 C C . MET A 1 205 ? 4.039 7.992 -4.965 1 95.81 205 MET A C 1
ATOM 1594 O O . MET A 1 205 ? 5.094 8.039 -4.328 1 95.81 205 MET A O 1
ATOM 1598 N N . THR A 1 206 ? 3.869 7.227 -6.008 1 93.94 206 THR A N 1
ATOM 1599 C CA . THR A 1 206 ? 4.996 6.48 -6.559 1 93.94 206 THR A CA 1
ATOM 1600 C C . THR A 1 206 ? 6.102 7.426 -7.012 1 93.94 206 THR A C 1
ATOM 1602 O O . THR A 1 206 ? 7.285 7.152 -6.797 1 93.94 206 THR A O 1
ATOM 1605 N N . ARG A 1 207 ? 5.758 8.523 -7.598 1 93.81 207 ARG A N 1
ATOM 1606 C CA . ARG A 1 207 ? 6.746 9.5 -8.039 1 93.81 207 ARG A CA 1
ATOM 1607 C C . ARG A 1 207 ? 7.457 10.133 -6.844 1 93.81 207 ARG A C 1
ATOM 1609 O O . ARG A 1 207 ? 8.648 10.438 -6.914 1 93.81 207 ARG A O 1
ATOM 1616 N N . VAL A 1 208 ? 6.703 10.398 -5.816 1 94.56 208 VAL A N 1
ATOM 1617 C CA . VAL A 1 208 ? 7.332 10.883 -4.59 1 94.56 208 VAL A CA 1
ATOM 1618 C C . VAL A 1 208 ? 8.375 9.875 -4.117 1 94.56 208 VAL A C 1
ATOM 1620 O O . VAL A 1 208 ? 9.5 10.25 -3.781 1 94.56 208 VAL A O 1
ATOM 1623 N N . SER A 1 209 ? 8.016 8.578 -4.125 1 92.19 209 SER A N 1
ATOM 1624 C CA . SER A 1 209 ? 8.93 7.512 -3.713 1 92.19 209 SER A CA 1
ATOM 1625 C C . SER A 1 209 ? 10.172 7.477 -4.594 1 92.19 209 SER A C 1
ATOM 1627 O O . SER A 1 209 ? 11.281 7.266 -4.105 1 92.19 209 SER A O 1
ATOM 1629 N N . TYR A 1 210 ? 9.977 7.68 -5.844 1 90.88 210 TYR A N 1
ATOM 1630 C CA . TYR A 1 210 ? 11.078 7.707 -6.793 1 90.88 210 TYR A CA 1
ATOM 1631 C C . TYR A 1 210 ? 12.078 8.805 -6.441 1 90.88 210 TYR A C 1
ATOM 1633 O O . TYR A 1 210 ? 13.281 8.555 -6.359 1 90.88 210 TYR A O 1
ATOM 1641 N N . ARG A 1 211 ? 11.578 9.969 -6.18 1 90.44 211 ARG A N 1
ATOM 1642 C CA . ARG A 1 211 ? 12.438 11.109 -5.867 1 90.44 211 ARG A CA 1
ATOM 1643 C C . ARG A 1 211 ? 13.188 10.891 -4.559 1 90.44 211 ARG A C 1
ATOM 1645 O O . ARG A 1 211 ? 14.359 11.258 -4.441 1 90.44 211 ARG A O 1
ATOM 1652 N N . LEU A 1 212 ? 12.508 10.312 -3.633 1 88.06 212 LEU A N 1
ATOM 1653 C CA . LEU A 1 212 ? 13.141 10.047 -2.348 1 88.06 212 LEU A CA 1
ATOM 1654 C C . LEU A 1 212 ? 14.234 8.992 -2.492 1 88.06 212 LEU A C 1
ATOM 1656 O O . LEU A 1 212 ? 15.305 9.117 -1.897 1 88.06 212 LEU A O 1
ATOM 1660 N N . ALA A 1 213 ? 13.953 7.996 -3.246 1 81.12 213 ALA A N 1
ATOM 1661 C CA . ALA A 1 213 ? 14.898 6.898 -3.434 1 81.12 213 ALA A CA 1
ATOM 1662 C C . ALA A 1 213 ? 16.141 7.363 -4.195 1 81.12 213 ALA A C 1
ATOM 1664 O O . ALA A 1 213 ? 17.25 6.938 -3.891 1 81.12 213 ALA A O 1
ATOM 1665 N N . TYR A 1 214 ? 16 8.195 -5.109 1 80.56 214 TYR A N 1
ATOM 1666 C CA . TYR A 1 214 ? 17.109 8.492 -6.016 1 80.56 214 TYR A CA 1
ATOM 1667 C C . TYR A 1 214 ? 17.719 9.852 -5.703 1 80.56 214 TYR A C 1
ATOM 1669 O O . TYR A 1 214 ? 18.891 10.102 -6.012 1 80.56 214 TYR A O 1
ATOM 1677 N N . ASN A 1 215 ? 16.922 10.758 -5.297 1 66.25 215 ASN A N 1
ATOM 1678 C CA . ASN A 1 215 ? 17.516 12.031 -4.906 1 66.25 215 ASN A CA 1
ATOM 1679 C C . ASN A 1 215 ? 18.188 11.938 -3.539 1 66.25 215 ASN A C 1
ATOM 1681 O O . ASN A 1 215 ? 19.219 12.57 -3.307 1 66.25 215 ASN A O 1
ATOM 1685 N N . PHE A 1 216 ? 17.547 11.148 -2.738 1 58.56 216 PHE A N 1
ATOM 1686 C CA . PHE A 1 216 ? 18.094 11.125 -1.387 1 58.56 216 PHE A CA 1
ATOM 1687 C C . PHE A 1 216 ? 19.219 10.102 -1.271 1 58.56 216 PHE A C 1
ATOM 1689 O O . PHE A 1 216 ? 20.141 10.266 -0.47 1 58.56 216 PHE A O 1
ATOM 1696 N N . GLN A 1 217 ? 19.125 8.844 -1.862 1 52.09 217 GLN A N 1
ATOM 1697 C CA . GLN A 1 217 ? 20.312 7.992 -1.872 1 52.09 217 GLN A CA 1
ATOM 1698 C C . GLN A 1 217 ? 21.531 8.773 -2.322 1 52.09 217 GLN A C 1
ATOM 1700 O O . GLN A 1 217 ? 22.641 8.508 -1.853 1 52.09 217 GLN A O 1
ATOM 1705 N N . ALA A 1 218 ? 21.344 9.625 -3.287 1 42.22 218 ALA A N 1
ATOM 1706 C CA . ALA A 1 218 ? 22.531 10.352 -3.719 1 42.22 218 ALA A CA 1
ATOM 1707 C C . ALA A 1 218 ? 23.188 11.078 -2.547 1 42.22 218 ALA A C 1
ATOM 1709 O O . ALA A 1 218 ? 24.406 11.164 -2.477 1 42.22 218 ALA A O 1
ATOM 1710 N N . LYS A 1 219 ? 22.375 11.594 -1.78 1 40.59 219 LYS A N 1
ATOM 1711 C CA . LYS A 1 219 ? 23.016 12.375 -0.727 1 40.59 219 LYS A CA 1
ATOM 1712 C C . LYS A 1 219 ? 23.438 11.484 0.441 1 40.59 219 LYS A C 1
ATOM 1714 O O . LYS A 1 219 ? 24.188 11.906 1.321 1 40.59 219 LYS A O 1
ATOM 1719 N N . GLY A 1 220 ? 22.844 10.195 0.597 1 39.59 220 GLY A N 1
ATOM 1720 C CA . GLY A 1 220 ? 23.016 9.352 1.767 1 39.59 220 GLY A CA 1
ATOM 1721 C C . GLY A 1 220 ? 24.312 8.562 1.753 1 39.59 220 GLY A C 1
ATOM 1722 O O . GLY A 1 220 ? 24.516 7.672 2.578 1 39.59 220 GLY A O 1
ATOM 1723 N N . LYS A 1 221 ? 25.078 8.375 0.916 1 40.25 221 LYS A N 1
ATOM 1724 C CA . LYS A 1 221 ? 26.391 7.918 1.378 1 40.25 221 LYS A CA 1
ATOM 1725 C C . LYS A 1 221 ? 26.719 8.484 2.76 1 40.25 221 LYS A C 1
ATOM 1727 O O . LYS A 1 221 ? 27.469 7.875 3.525 1 40.25 221 LYS A O 1
ATOM 1732 N N . VAL A 1 222 ? 26.391 9.641 3.025 1 35.31 222 VAL A N 1
ATOM 1733 C CA . VAL A 1 222 ? 26.812 10.266 4.273 1 35.31 222 VAL A CA 1
ATOM 1734 C C . VAL A 1 222 ? 26.047 9.648 5.445 1 35.31 222 VAL A C 1
ATOM 1736 O O . VAL A 1 222 ? 26.547 9.633 6.574 1 35.31 222 VAL A O 1
ATOM 1739 N N . LEU A 1 223 ? 24.797 9.234 5.312 1 40.41 223 LEU A N 1
ATOM 1740 C CA . LEU A 1 223 ? 24.094 8.836 6.52 1 40.41 223 LEU A CA 1
ATOM 1741 C C . LEU A 1 223 ? 24.172 7.328 6.727 1 40.41 223 LEU A C 1
ATOM 1743 O O . LEU A 1 223 ? 23.219 6.711 7.227 1 40.41 223 LEU A O 1
ATOM 1747 N N . GLY A 1 224 ? 25.281 6.707 6.387 1 44.41 224 GLY A N 1
ATOM 1748 C CA . GLY A 1 224 ? 25.625 5.344 6.75 1 44.41 224 GLY A CA 1
ATOM 1749 C C . GLY A 1 224 ? 24.766 4.301 6.051 1 44.41 224 GLY A C 1
ATOM 1750 O O . GLY A 1 224 ? 24.547 3.215 6.586 1 44.41 224 GLY A O 1
ATOM 1751 N N . GLY A 1 225 ? 24.25 4.688 4.898 1 45.59 225 GLY A N 1
ATOM 1752 C CA . GLY A 1 225 ? 23.594 3.686 4.07 1 45.59 225 GLY A CA 1
ATOM 1753 C C . GLY A 1 225 ? 22.125 3.504 4.398 1 45.59 225 GLY A C 1
ATOM 1754 O O . GLY A 1 225 ? 21.469 2.607 3.867 1 45.59 225 GLY A O 1
ATOM 1755 N N . LYS A 1 226 ? 21.719 4.07 5.551 1 48.78 226 LYS A N 1
ATOM 1756 C CA . LYS A 1 226 ? 20.328 3.811 5.93 1 48.78 226 LYS A CA 1
ATOM 1757 C C . LYS A 1 226 ? 19.359 4.566 5.023 1 48.78 226 LYS A C 1
ATOM 1759 O O . LYS A 1 226 ? 19.5 5.773 4.828 1 48.78 226 LYS A O 1
ATOM 1764 N N . LYS A 1 227 ? 18.953 3.98 3.932 1 54.91 227 LYS A N 1
ATOM 1765 C CA . LYS A 1 227 ? 18.078 4.535 2.898 1 54.91 227 LYS A CA 1
ATOM 1766 C C . LYS A 1 227 ? 16.641 4.664 3.4 1 54.91 227 LYS A C 1
ATOM 1768 O O . LYS A 1 227 ? 16.141 3.773 4.082 1 54.91 227 LYS A O 1
ATOM 1773 N N . GLN A 1 228 ? 16.172 6.02 3.479 1 63.81 228 GLN A N 1
ATOM 1774 C CA . GLN A 1 228 ? 14.758 6.277 3.707 1 63.81 228 GLN A CA 1
ATOM 1775 C C . GLN A 1 228 ? 13.922 5.809 2.523 1 63.81 228 GLN A C 1
ATOM 1777 O O . GLN A 1 228 ? 13.953 6.414 1.451 1 63.81 228 GLN A O 1
ATOM 1782 N N . MET A 1 229 ? 13.367 4.734 2.689 1 77.75 229 MET A N 1
ATOM 1783 C CA . MET A 1 229 ? 12.469 4.262 1.637 1 77.75 229 MET A CA 1
ATOM 1784 C C . MET A 1 229 ? 11.016 4.32 2.094 1 77.75 229 MET A C 1
ATOM 1786 O O . MET A 1 229 ? 10.625 3.617 3.029 1 77.75 229 MET A O 1
ATOM 1790 N N . PRO A 1 230 ? 10.273 5.23 1.404 1 85.5 230 PRO A N 1
ATOM 1791 C CA . PRO A 1 230 ? 8.867 5.348 1.801 1 85.5 230 PRO A CA 1
ATOM 1792 C C . PRO A 1 230 ? 8.07 4.074 1.527 1 85.5 230 PRO A C 1
ATOM 1794 O O . PRO A 1 230 ? 8.5 3.23 0.738 1 85.5 230 PRO A O 1
ATOM 1797 N N . CYS A 1 231 ? 7.098 3.916 2.266 1 87.44 231 CYS A N 1
ATOM 1798 C CA . CYS A 1 231 ? 6.137 2.828 2.125 1 87.44 231 CYS A CA 1
ATOM 1799 C C . CYS A 1 231 ? 4.719 3.365 1.98 1 87.44 231 CYS A C 1
ATOM 1801 O O . CYS A 1 231 ? 4.316 4.27 2.713 1 87.44 231 CYS A O 1
ATOM 1803 N N . LEU A 1 232 ? 4.039 2.818 1.001 1 92.25 232 LEU A N 1
ATOM 1804 C CA . LEU A 1 232 ? 2.682 3.277 0.727 1 92.25 232 LEU A CA 1
ATOM 1805 C C . LEU A 1 232 ? 1.674 2.156 0.956 1 92.25 232 LEU A C 1
ATOM 1807 O O . LEU A 1 232 ? 1.81 1.068 0.391 1 92.25 232 LEU A O 1
ATOM 1811 N N . LEU A 1 233 ? 0.792 2.438 1.849 1 91.69 233 LEU A N 1
ATOM 1812 C CA . LEU A 1 233 ? -0.366 1.574 2.055 1 91.69 233 LEU A CA 1
ATOM 1813 C C . LEU A 1 233 ? -1.625 2.205 1.472 1 91.69 233 LEU A C 1
ATOM 1815 O O . LEU A 1 233 ? -1.94 3.361 1.768 1 91.69 233 LEU A O 1
ATOM 1819 N N . THR A 1 234 ? -2.332 1.445 0.599 1 92.69 234 THR A N 1
ATOM 1820 C CA . THR A 1 234 ? -3.531 2.033 0.011 1 92.69 234 THR A CA 1
ATOM 1821 C C . THR A 1 234 ? -4.699 1.051 0.064 1 92.69 234 THR A C 1
ATOM 1823 O O . THR A 1 234 ? -4.512 -0.152 -0.129 1 92.69 234 THR A O 1
ATOM 1826 N N . ARG A 1 235 ? -5.82 1.595 0.355 1 91.38 235 ARG A N 1
ATOM 1827 C CA . ARG A 1 235 ? -7.098 0.897 0.263 1 91.38 235 ARG A CA 1
ATOM 1828 C C . ARG A 1 235 ? -8.062 1.64 -0.655 1 91.38 235 ARG A C 1
ATOM 1830 O O . ARG A 1 235 ? -9.273 1.618 -0.438 1 91.38 235 ARG A O 1
ATOM 1837 N N . MET A 1 236 ? -7.492 2.291 -1.599 1 92.81 236 MET A N 1
ATOM 1838 C CA . MET A 1 236 ? -8.289 3.043 -2.564 1 92.81 236 MET A CA 1
ATOM 1839 C C . MET A 1 236 ? -9.148 2.105 -3.408 1 92.81 236 MET A C 1
ATOM 1841 O O . MET A 1 236 ? -8.664 1.086 -3.9 1 92.81 236 MET A O 1
ATOM 1845 N N . THR A 1 237 ? -10.391 2.508 -3.578 1 89.25 237 THR A N 1
ATOM 1846 C CA . THR A 1 237 ? -11.289 1.74 -4.43 1 89.25 237 THR A CA 1
ATOM 1847 C C . THR A 1 237 ? -11.695 2.549 -5.66 1 89.25 237 THR A C 1
ATOM 1849 O O . THR A 1 237 ? -12.547 2.119 -6.438 1 89.25 237 THR A O 1
ATOM 1852 N N . ARG A 1 238 ? -11.188 3.691 -5.777 1 89.94 238 ARG A N 1
ATOM 1853 C CA . ARG A 1 238 ? -11.383 4.543 -6.945 1 89.94 238 ARG A CA 1
ATOM 1854 C C . ARG A 1 238 ? -10.156 5.414 -7.195 1 89.94 238 ARG A C 1
ATOM 1856 O O . ARG A 1 238 ? -9.406 5.73 -6.266 1 89.94 238 ARG A O 1
ATOM 1863 N N . GLU A 1 239 ? -10.039 5.715 -8.43 1 91.56 239 GLU A N 1
ATOM 1864 C CA . GLU A 1 239 ? -8.984 6.68 -8.75 1 91.56 239 GLU A CA 1
ATOM 1865 C C . GLU A 1 239 ? -9.297 8.055 -8.156 1 91.56 239 GLU A C 1
ATOM 1867 O O . GLU A 1 239 ? -10.453 8.477 -8.148 1 91.56 239 GLU A O 1
ATOM 1872 N N . ALA A 1 240 ? -8.328 8.734 -7.676 1 94.25 240 ALA A N 1
ATOM 1873 C CA . ALA A 1 240 ? -8.5 10.055 -7.07 1 94.25 240 ALA A CA 1
ATOM 1874 C C . ALA A 1 240 ? -7.465 11.039 -7.605 1 94.25 240 ALA A C 1
ATOM 1876 O O . ALA A 1 240 ? -6.316 10.664 -7.867 1 94.25 240 ALA A O 1
ATOM 1877 N N . PHE A 1 241 ? -7.891 12.258 -7.766 1 94.31 241 PHE A N 1
ATOM 1878 C CA . PHE A 1 241 ? -7.043 13.344 -8.242 1 94.31 241 PHE A CA 1
ATOM 1879 C C . PHE A 1 241 ? -7.164 14.562 -7.332 1 94.31 241 PHE A C 1
ATOM 1881 O O . PHE A 1 241 ? -7.559 15.641 -7.781 1 94.31 241 PHE A O 1
ATOM 1888 N N . PRO A 1 242 ? -6.766 14.43 -6.117 1 94.62 242 PRO A N 1
ATOM 1889 C CA . PRO A 1 242 ? -7.082 15.453 -5.117 1 94.62 242 PRO A CA 1
ATOM 1890 C C . PRO A 1 242 ? -6.352 16.766 -5.371 1 94.62 242 PRO A C 1
ATOM 1892 O O . PRO A 1 242 ? -6.762 17.812 -4.855 1 94.62 242 PRO A O 1
ATOM 1895 N N . PHE A 1 243 ? -5.324 16.812 -6.168 1 95.94 243 PHE A N 1
ATOM 1896 C CA . PHE A 1 243 ? -4.523 18.016 -6.309 1 95.94 243 PHE A CA 1
ATOM 1897 C C . PHE A 1 243 ? -4.746 18.656 -7.676 1 95.94 243 PHE A C 1
ATOM 1899 O O . PHE A 1 243 ? -4.125 19.672 -7.996 1 95.94 243 PHE A O 1
ATOM 1906 N N . ALA A 1 244 ? -5.59 18.031 -8.438 1 90.88 244 ALA A N 1
ATOM 1907 C CA . ALA A 1 244 ? -5.828 18.516 -9.797 1 90.88 244 ALA A CA 1
ATOM 1908 C C . ALA A 1 244 ? -6.484 19.906 -9.773 1 90.88 244 ALA A C 1
ATOM 1910 O O . ALA A 1 244 ? -7.203 20.234 -8.828 1 90.88 244 ALA A O 1
ATOM 1911 N N . GLN A 1 245 ? -6.258 20.703 -10.789 1 80.06 245 GLN A N 1
ATOM 1912 C CA . GLN A 1 245 ? -6.887 22 -10.914 1 80.06 245 GLN A CA 1
ATOM 1913 C C . GLN A 1 245 ? -8.359 21.875 -11.297 1 80.06 245 GLN A C 1
ATOM 1915 O O . GLN A 1 245 ? -8.719 21.016 -12.109 1 80.06 245 GLN A O 1
ATOM 1920 N N . PRO A 1 246 ? -9.406 22.375 -10.586 1 64.19 246 PRO A N 1
ATOM 1921 C CA . PRO A 1 246 ? -10.836 22.234 -10.875 1 64.19 246 PRO A CA 1
ATOM 1922 C C . PRO A 1 246 ? -11.164 22.422 -12.352 1 64.19 246 PRO A C 1
ATOM 1924 O O . PRO A 1 246 ? -12.023 21.719 -12.891 1 64.19 246 PRO A O 1
ATOM 1927 N N . GLY A 1 247 ? -10.625 23.266 -13.125 1 55.91 247 GLY A N 1
ATOM 1928 C CA . GLY A 1 247 ? -10.977 23.609 -14.492 1 55.91 247 GLY A CA 1
ATOM 1929 C C . GLY A 1 247 ? -10.398 22.656 -15.516 1 55.91 247 GLY A C 1
ATOM 1930 O O . GLY A 1 247 ? -10.906 22.562 -16.641 1 55.91 247 GLY A O 1
ATOM 1931 N N . LYS A 1 248 ? -9.281 22.266 -15.469 1 45.28 248 LYS A N 1
ATOM 1932 C CA . LYS A 1 248 ? -8.656 21.406 -16.469 1 45.28 248 LYS A CA 1
ATOM 1933 C C . LYS A 1 248 ? -9.117 19.953 -16.297 1 45.28 248 LYS A C 1
ATOM 1935 O O . LYS A 1 248 ? -8.664 19.062 -17.031 1 45.28 248 LYS A O 1
ATOM 1940 N N . ALA A 1 249 ? -9.609 19.812 -15.273 1 41.31 249 ALA A N 1
ATOM 1941 C CA . ALA A 1 249 ? -10.039 18.438 -15.047 1 41.31 249 ALA A CA 1
ATOM 1942 C C . ALA A 1 249 ? -11.086 18.016 -16.078 1 41.31 249 ALA A C 1
ATOM 1944 O O . ALA A 1 249 ? -11.703 16.953 -15.945 1 41.31 249 ALA A O 1
ATOM 1945 N N . GLY A 1 250 ? -11.531 18.969 -16.922 1 34.12 250 GLY A N 1
ATOM 1946 C CA . GLY A 1 250 ? -12.547 18.719 -17.938 1 34.12 250 GLY A CA 1
ATOM 1947 C C . GLY A 1 250 ? -12.156 17.609 -18.891 1 34.12 250 GLY A C 1
ATOM 1948 O O . GLY A 1 250 ? -12.766 17.469 -19.953 1 34.12 250 GLY A O 1
ATOM 1949 N N . VAL A 1 251 ? -10.938 17.438 -19.141 1 35.44 251 VAL A N 1
ATOM 1950 C CA . VAL A 1 251 ? -10.867 16.453 -20.219 1 35.44 251 VAL A CA 1
ATOM 1951 C C . VAL A 1 251 ? -11.836 15.312 -19.938 1 35.44 251 VAL A C 1
ATOM 1953 O O . VAL A 1 251 ? -12.516 15.297 -18.906 1 35.44 251 VAL A O 1
ATOM 1956 N N . ALA A 1 252 ? -11.438 13.945 -20.438 1 30.8 252 ALA A N 1
ATOM 1957 C CA . ALA A 1 252 ? -12.445 12.922 -20.688 1 30.8 252 ALA A CA 1
ATOM 1958 C C . ALA A 1 252 ? -13.203 12.57 -19.422 1 30.8 252 ALA A C 1
ATOM 1960 O O . ALA A 1 252 ? -12.594 12.367 -18.359 1 30.8 252 ALA A O 1
ATOM 1961 N N . PRO A 1 253 ? -14.5 12.891 -19.25 1 30.88 253 PRO A N 1
ATOM 1962 C CA . PRO A 1 253 ? -15.359 12.398 -18.172 1 30.88 253 PRO A CA 1
ATOM 1963 C C . PRO A 1 253 ? -14.922 11.031 -17.641 1 30.88 253 PRO A C 1
ATOM 1965 O O . PRO A 1 253 ? -14.602 10.141 -18.438 1 30.88 253 PRO A O 1
ATOM 1968 N N . GLY A 1 254 ? -14.219 10.977 -16.672 1 31.45 254 GLY A N 1
ATOM 1969 C CA . GLY A 1 254 ? -13.891 9.719 -16.016 1 31.45 254 GLY A CA 1
ATOM 1970 C C . GLY A 1 254 ? -14.992 8.68 -16.141 1 31.45 254 GLY A C 1
ATOM 1971 O O . GLY A 1 254 ? -16.172 9.016 -16.141 1 31.45 254 GLY A O 1
ATOM 1972 N N . LEU A 1 255 ? -14.914 7.695 -16.969 1 31.14 255 LEU 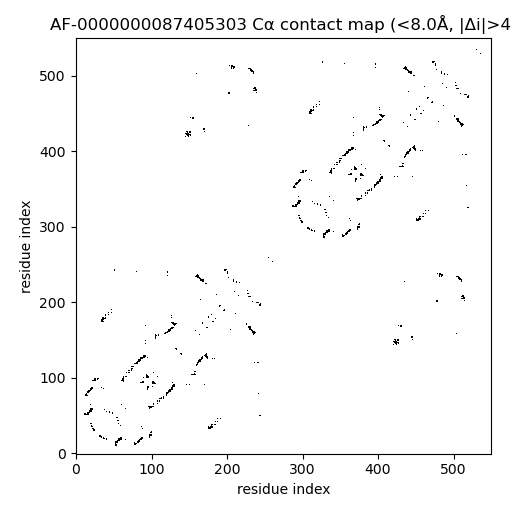A N 1
ATOM 1973 C CA . LEU A 1 255 ? -15.859 6.59 -16.922 1 31.14 255 LEU A CA 1
ATOM 1974 C C . LEU A 1 255 ? -16.328 6.34 -15.492 1 31.14 255 LEU A C 1
ATOM 1976 O O . LEU A 1 255 ? -15.555 5.891 -14.648 1 31.14 255 LEU A O 1
ATOM 1980 N N . SER A 1 256 ? -17 7.211 -14.914 1 28.86 256 SER A N 1
ATOM 1981 C CA . SER A 1 256 ? -17.719 6.973 -13.672 1 28.86 256 SER A CA 1
ATOM 1982 C C . SER A 1 256 ? -18.312 5.566 -13.648 1 28.86 256 SER A C 1
ATOM 1984 O O . SER A 1 256 ? -18.828 5.082 -14.656 1 28.86 256 SER A O 1
ATOM 1986 N N . ALA A 1 257 ? -17.969 4.746 -12.734 1 29.28 257 ALA A N 1
ATOM 1987 C CA . ALA A 1 257 ? -18.625 3.449 -12.625 1 29.28 257 ALA A CA 1
ATOM 1988 C C . ALA A 1 257 ? -20.125 3.582 -12.812 1 29.28 257 ALA A C 1
ATOM 1990 O O . ALA A 1 257 ? -20.844 2.578 -12.922 1 29.28 257 ALA A O 1
ATOM 1991 N N . THR A 1 258 ? -20.719 4.777 -12.641 1 28.2 258 THR A N 1
ATOM 1992 C CA . THR A 1 258 ? -22.172 4.844 -12.812 1 28.2 258 THR A CA 1
ATOM 1993 C C . THR A 1 258 ? -22.547 4.742 -14.289 1 28.2 258 THR A C 1
ATOM 1995 O O . THR A 1 258 ? -23.672 4.367 -14.617 1 28.2 258 THR A O 1
ATOM 1998 N N . SER A 1 259 ? -21.828 5.293 -15.156 1 29.98 259 SER A N 1
ATOM 1999 C CA . SER A 1 259 ? -22.359 5.293 -16.516 1 29.98 259 SER A CA 1
ATOM 2000 C C . SER A 1 259 ? -22.438 3.881 -17.078 1 29.98 259 SER A C 1
ATOM 2002 O O . SER A 1 259 ? -23.141 3.639 -18.062 1 29.98 259 SER A O 1
ATOM 2004 N N . LEU A 1 260 ? -21.562 3.057 -16.578 1 29.45 260 LEU A N 1
ATOM 2005 C CA . LEU A 1 260 ? -21.719 1.726 -17.156 1 29.45 260 LEU A CA 1
ATOM 2006 C C . LEU A 1 260 ? -22.953 1.027 -16.609 1 29.45 260 LEU A C 1
ATOM 2008 O O . LEU A 1 260 ? -23.422 0.046 -17.188 1 29.45 260 LEU A O 1
ATOM 2012 N N . VAL A 1 261 ? -23.469 1.466 -15.445 1 29.91 261 VAL A N 1
ATOM 2013 C CA . VAL A 1 261 ? -24.609 0.733 -14.914 1 29.91 261 VAL A CA 1
ATOM 2014 C C . VAL A 1 261 ? -25.891 1.214 -15.594 1 29.91 261 VAL A C 1
ATOM 2016 O O . VAL A 1 261 ? -26.938 0.562 -15.492 1 29.91 261 VAL A O 1
ATOM 2019 N N . HIS A 1 262 ? -25.953 2.291 -16.188 1 28.72 262 HIS A N 1
ATOM 2020 C CA . HIS A 1 262 ? -27.266 2.686 -16.688 1 28.72 262 HIS A CA 1
ATOM 2021 C C . HIS A 1 262 ? -27.781 1.708 -17.734 1 28.72 262 HIS A C 1
ATOM 2023 O O . HIS A 1 262 ? -28.984 1.535 -17.891 1 28.72 262 HIS A O 1
ATOM 2029 N N . ASP A 1 263 ? -26.938 1.255 -18.609 1 28.06 263 ASP A N 1
ATOM 2030 C CA . ASP A 1 263 ? -27.641 0.581 -19.703 1 28.06 263 ASP A CA 1
ATOM 2031 C C . ASP A 1 263 ? -28.188 -0.774 -19.25 1 28.06 263 ASP A C 1
ATOM 2033 O O . ASP A 1 263 ? -28.781 -1.504 -20.031 1 28.06 263 ASP A O 1
ATOM 2037 N N . ALA A 1 264 ? -27.844 -1.193 -18.125 1 27.97 264 ALA A N 1
ATOM 2038 C CA . ALA A 1 264 ? -28.406 -2.502 -17.812 1 27.97 264 ALA A CA 1
ATOM 2039 C C . ALA A 1 264 ? -29.859 -2.371 -17.344 1 27.97 264 ALA A C 1
ATOM 2041 O O . ALA A 1 264 ? -30.547 -3.377 -17.156 1 27.97 264 ALA A O 1
ATOM 2042 N N . ALA A 1 265 ? -30.266 -1.256 -16.828 1 28.38 265 ALA A N 1
ATOM 2043 C CA . ALA A 1 265 ? -31.641 -1.216 -16.359 1 28.38 265 ALA A CA 1
ATOM 2044 C C . ALA A 1 265 ? -32.625 -1.312 -17.516 1 28.38 265 ALA A C 1
ATOM 2046 O O . ALA A 1 265 ? -33.781 -1.699 -17.344 1 28.38 265 ALA A O 1
ATOM 2047 N N . ASN A 1 266 ? -32.188 -0.843 -18.531 1 27.14 266 ASN A N 1
ATOM 2048 C CA . ASN A 1 266 ? -33.281 -0.796 -19.5 1 27.14 266 ASN A CA 1
ATOM 2049 C C . ASN A 1 266 ? -33.594 -2.178 -20.078 1 27.14 266 ASN A C 1
ATOM 2051 O O . ASN A 1 266 ? -34.438 -2.318 -20.969 1 27.14 266 ASN A O 1
ATOM 2055 N N . MET A 1 267 ? -32.719 -3.139 -19.844 1 26.75 267 MET A N 1
ATOM 2056 C CA . MET A 1 267 ? -33.125 -4.34 -20.562 1 26.75 267 MET A CA 1
ATOM 2057 C C . MET A 1 267 ? -34.281 -5.039 -19.859 1 26.75 267 MET A C 1
ATOM 2059 O O . MET A 1 267 ? -34.781 -6.062 -20.328 1 26.75 267 MET A O 1
ATOM 2063 N N . ARG A 1 268 ? -34.625 -4.715 -18.672 1 25.94 268 ARG A N 1
ATOM 2064 C CA . ARG A 1 268 ? -35.625 -5.566 -18.062 1 25.94 268 ARG A CA 1
ATOM 2065 C C . ARG A 1 268 ? -37.031 -5.234 -18.609 1 25.94 268 ARG A C 1
ATOM 2067 O O . ARG A 1 268 ? -37.969 -5.961 -18.359 1 25.94 268 ARG A O 1
ATOM 2074 N N . ALA A 1 269 ? -37.25 -4.062 -18.953 1 26.92 269 ALA A N 1
ATOM 2075 C CA . ALA A 1 269 ? -38.719 -3.896 -19 1 26.92 269 ALA A CA 1
ATOM 2076 C C . ALA A 1 269 ? -39.312 -4.637 -20.203 1 26.92 269 ALA A C 1
ATOM 2078 O O . ALA A 1 269 ? -40.406 -4.336 -20.641 1 26.92 269 ALA A O 1
ATOM 2079 N N . ARG A 1 270 ? -38.531 -5.473 -20.875 1 25.42 270 ARG A N 1
ATOM 2080 C CA . ARG A 1 270 ? -39.406 -5.988 -21.922 1 25.42 270 ARG A CA 1
ATOM 2081 C C . ARG A 1 270 ? -40.438 -6.945 -21.344 1 25.42 270 ARG A C 1
ATOM 2083 O O . ARG A 1 270 ? -40.094 -7.941 -20.703 1 25.42 270 ARG A O 1
ATOM 2090 N N . ALA A 1 271 ? -41.625 -6.426 -20.938 1 27.94 271 ALA A N 1
ATOM 2091 C CA . ALA A 1 271 ? -42.906 -7.059 -20.609 1 27.94 271 ALA A CA 1
ATOM 2092 C C . ALA A 1 271 ? -43.219 -8.188 -21.594 1 27.94 271 ALA A C 1
ATOM 2094 O O . ALA A 1 271 ? -43.094 -8.023 -22.797 1 27.94 271 ALA A O 1
ATOM 2095 N N . PRO A 1 272 ? -43.031 -9.43 -21.094 1 25.58 272 PRO A N 1
ATOM 2096 C CA . PRO A 1 272 ? -43.562 -10.539 -21.891 1 25.58 272 PRO A CA 1
ATOM 2097 C C . PRO A 1 272 ? -45 -10.305 -22.344 1 25.58 272 PRO A C 1
ATOM 2099 O O . PRO A 1 272 ? -45.812 -9.781 -21.578 1 25.58 272 PRO A O 1
ATOM 2102 N N . SER A 1 273 ? -45.188 -9.617 -23.469 1 23.66 273 SER A N 1
ATOM 2103 C CA . SER A 1 273 ? -46.5 -9.586 -24.094 1 23.66 273 SER A CA 1
ATOM 2104 C C . SER A 1 273 ? -47.156 -10.961 -24.078 1 23.66 273 SER A C 1
ATOM 2106 O O . SER A 1 273 ? -46.594 -11.922 -24.625 1 23.66 273 SER A O 1
ATOM 2108 N N . ILE A 1 274 ? -47.719 -11.398 -22.953 1 23.12 274 ILE A N 1
ATOM 2109 C CA . ILE A 1 274 ? -48.719 -12.469 -22.953 1 23.12 274 ILE A CA 1
ATOM 2110 C C . ILE A 1 274 ? -49.812 -12.172 -23.984 1 23.12 274 ILE A C 1
ATOM 2112 O O . ILE A 1 274 ? -50.5 -11.156 -23.891 1 23.12 274 ILE A O 1
ATOM 2116 N N . SER A 1 275 ? -49.438 -12.273 -25.281 1 21.62 275 SER A N 1
ATOM 2117 C CA . SER A 1 275 ? -50.562 -12.703 -26.094 1 21.62 275 SER A CA 1
ATOM 2118 C C . SER A 1 275 ? -51 -14.125 -25.75 1 21.62 275 SER A C 1
ATOM 2120 O O . SER A 1 275 ? -50.188 -14.938 -25.344 1 21.62 275 SER A O 1
ATOM 2122 N N . MET B 1 1 ? 12.43 -21.422 -38.594 1 26.36 1 MET B N 1
ATOM 2123 C CA . MET B 1 1 ? 11.367 -21.688 -37.625 1 26.36 1 MET B CA 1
ATOM 2124 C C . MET B 1 1 ? 11.898 -21.641 -36.219 1 26.36 1 MET B C 1
ATOM 2126 O O . MET B 1 1 ? 11.227 -21.156 -35.312 1 26.36 1 MET B O 1
ATOM 2130 N N . LEU B 1 2 ? 13.008 -22.172 -35.906 1 35.28 2 LEU B N 1
ATOM 2131 C CA . LEU B 1 2 ? 13.703 -22.172 -34.625 1 35.28 2 LEU B CA 1
ATOM 2132 C C . LEU B 1 2 ? 14.156 -20.766 -34.25 1 35.28 2 LEU B C 1
ATOM 2134 O O . LEU B 1 2 ? 14.172 -20.422 -33.062 1 35.28 2 LEU B O 1
ATOM 2138 N N . GLN B 1 3 ? 14.648 -20.094 -35.188 1 36.5 3 GLN B N 1
ATOM 2139 C CA . GLN B 1 3 ? 15.195 -18.766 -34.906 1 36.5 3 GLN B CA 1
ATOM 2140 C C . GLN B 1 3 ? 14.109 -17.812 -34.406 1 36.5 3 GLN B C 1
ATOM 2142 O O . GLN B 1 3 ? 14.375 -16.906 -33.625 1 36.5 3 GLN B O 1
ATOM 2147 N N . LEU B 1 4 ? 12.898 -17.828 -35.062 1 34.5 4 LEU B N 1
ATOM 2148 C CA . LEU B 1 4 ? 11.766 -17 -34.656 1 34.5 4 LEU B CA 1
ATOM 2149 C C . LEU B 1 4 ? 11.336 -17.344 -33.219 1 34.5 4 LEU B C 1
ATOM 2151 O O . LEU B 1 4 ? 10.953 -16.453 -32.469 1 34.5 4 LEU B O 1
ATOM 2155 N N . ARG B 1 5 ? 11.273 -18.625 -32.812 1 34.97 5 ARG B N 1
ATOM 2156 C CA . ARG B 1 5 ? 11 -19.062 -31.453 1 34.97 5 ARG B CA 1
ATOM 2157 C C . ARG B 1 5 ? 12.008 -18.469 -30.469 1 34.97 5 ARG B C 1
ATOM 2159 O O . ARG B 1 5 ? 11.672 -18.188 -29.328 1 34.97 5 ARG B O 1
ATOM 2166 N N . THR B 1 6 ? 13.242 -18.469 -30.828 1 39.78 6 THR B N 1
ATOM 2167 C CA . THR B 1 6 ? 14.297 -17.922 -29.984 1 39.78 6 THR B CA 1
ATOM 2168 C C . THR B 1 6 ? 14.102 -16.422 -29.781 1 39.78 6 THR B C 1
ATOM 2170 O O . THR B 1 6 ? 14.391 -15.898 -28.703 1 39.78 6 THR B O 1
ATOM 2173 N N . LEU B 1 7 ? 13.742 -15.695 -30.812 1 36.41 7 LEU B N 1
ATOM 2174 C CA . LEU B 1 7 ? 13.492 -14.258 -30.734 1 36.41 7 LEU B CA 1
ATOM 2175 C C . LEU B 1 7 ? 12.242 -13.977 -29.906 1 36.41 7 LEU B C 1
ATOM 2177 O O . LEU B 1 7 ? 12.203 -13.008 -29.141 1 36.41 7 LEU B O 1
ATOM 2181 N N . LEU B 1 8 ? 11.172 -14.727 -30.188 1 37.78 8 LEU B N 1
ATOM 2182 C CA . LEU B 1 8 ? 9.93 -14.656 -29.406 1 37.78 8 LEU B CA 1
ATOM 2183 C C . LEU B 1 8 ? 10.164 -15.086 -27.969 1 37.78 8 LEU B C 1
ATOM 2185 O O . LEU B 1 8 ? 9.5 -14.602 -27.047 1 37.78 8 LEU B O 1
ATOM 2189 N N . ASP B 1 9 ? 10.945 -16.156 -27.703 1 42.53 9 ASP B N 1
ATOM 2190 C CA . ASP B 1 9 ? 11.367 -16.688 -26.406 1 42.53 9 ASP B CA 1
ATOM 2191 C C . ASP B 1 9 ? 12.242 -15.68 -25.656 1 42.53 9 ASP B C 1
ATOM 2193 O O . ASP B 1 9 ? 12.242 -15.641 -24.438 1 42.53 9 ASP B O 1
ATOM 2197 N N . ARG B 1 10 ? 13.172 -15.047 -26.344 1 41.84 10 ARG B N 1
ATOM 2198 C CA . ARG B 1 10 ? 14.078 -14.039 -25.812 1 41.84 10 ARG B CA 1
ATOM 2199 C C . ARG B 1 10 ? 13.312 -12.828 -25.297 1 41.84 10 ARG B C 1
ATOM 2201 O O . ARG B 1 10 ? 13.781 -12.117 -24.406 1 41.84 10 ARG B O 1
ATOM 2208 N N . GLY B 1 11 ? 12.203 -12.492 -25.953 1 44.66 11 GLY B N 1
ATOM 2209 C CA . GLY B 1 11 ? 11.312 -11.375 -25.688 1 44.66 11 GLY B CA 1
ATOM 2210 C C . GLY B 1 11 ? 10.477 -11.562 -24.422 1 44.66 11 GLY B C 1
ATOM 2211 O O . GLY B 1 11 ? 10.094 -10.586 -23.781 1 44.66 11 GLY B O 1
ATOM 2212 N N . ARG B 1 12 ? 10.086 -12.852 -24.25 1 47.75 12 ARG B N 1
ATOM 2213 C CA . ARG B 1 12 ? 9.289 -13.281 -23.109 1 47.75 12 ARG B CA 1
ATOM 2214 C C . ARG B 1 12 ? 10.164 -13.492 -21.875 1 47.75 12 ARG B C 1
ATOM 2216 O O . ARG B 1 12 ? 9.656 -13.719 -20.781 1 47.75 12 ARG B O 1
ATOM 2223 N N . GLU B 1 13 ? 11.453 -13.648 -22.109 1 58.41 13 GLU B N 1
ATOM 2224 C CA . GLU B 1 13 ? 12.375 -13.938 -21.016 1 58.41 13 GLU B CA 1
ATOM 2225 C C . GLU B 1 13 ? 12.445 -12.773 -20.031 1 58.41 13 GLU B C 1
ATOM 2227 O O . GLU B 1 13 ? 12.984 -12.914 -18.922 1 58.41 13 GLU B O 1
ATOM 2232 N N . GLY B 1 14 ? 11.555 -11.852 -20.297 1 85.06 14 GLY B N 1
ATOM 2233 C CA . GLY B 1 14 ? 11.75 -10.68 -19.469 1 85.06 14 GLY B CA 1
ATOM 2234 C C . GLY B 1 14 ? 10.805 -10.633 -18.281 1 85.06 14 GLY B C 1
ATOM 2235 O O . GLY B 1 14 ? 11.172 -10.125 -17.203 1 85.06 14 GLY B O 1
ATOM 2236 N N . LYS B 1 15 ? 9.648 -11.422 -18.531 1 94.44 15 LYS B N 1
ATOM 2237 C CA . LYS B 1 15 ? 8.664 -11.453 -17.469 1 94.44 15 LYS B CA 1
ATOM 2238 C C . LYS B 1 15 ? 8.352 -12.883 -17.047 1 94.44 15 LYS B C 1
ATOM 2240 O O . LYS B 1 15 ? 8.141 -13.758 -17.891 1 94.44 15 LYS B O 1
ATOM 2245 N N . ARG B 1 16 ? 8.305 -13.203 -15.797 1 97.19 16 ARG B N 1
ATOM 2246 C CA . ARG B 1 16 ? 8.023 -14.531 -15.266 1 97.19 16 ARG B CA 1
ATOM 2247 C C . ARG B 1 16 ? 6.938 -14.484 -14.195 1 97.19 16 ARG B C 1
ATOM 2249 O O . ARG B 1 16 ? 6.934 -13.586 -13.352 1 97.19 16 ARG B O 1
ATOM 2256 N N . ALA B 1 17 ? 6.008 -15.445 -14.273 1 98.31 17 ALA B N 1
ATOM 2257 C CA . ALA B 1 17 ? 4.953 -15.586 -13.273 1 98.31 17 ALA B CA 1
ATOM 2258 C C . ALA B 1 17 ? 4.965 -16.984 -12.656 1 98.31 17 ALA B C 1
ATOM 2260 O O . ALA B 1 17 ? 5.098 -17.984 -13.367 1 98.31 17 ALA B O 1
ATOM 2261 N N . VAL B 1 18 ? 4.879 -17.047 -11.352 1 98.62 18 VAL B N 1
ATOM 2262 C CA . VAL B 1 18 ? 4.785 -18.297 -10.609 1 98.62 18 VAL B CA 1
ATOM 2263 C C . VAL B 1 18 ? 3.463 -18.344 -9.844 1 98.62 18 VAL B C 1
ATOM 2265 O O . VAL B 1 18 ? 3.191 -17.469 -9.008 1 98.62 18 VAL B O 1
ATOM 2268 N N . ILE B 1 19 ? 2.652 -19.312 -10.172 1 98.75 19 ILE B N 1
ATOM 2269 C CA . ILE B 1 19 ? 1.353 -19.484 -9.523 1 98.75 19 ILE B CA 1
ATOM 2270 C C . ILE B 1 19 ? 1.383 -20.688 -8.602 1 98.75 19 ILE B C 1
ATOM 2272 O O . ILE B 1 19 ? 1.581 -21.828 -9.055 1 98.75 19 ILE B O 1
ATOM 2276 N N . VAL B 1 20 ? 1.237 -20.438 -7.316 1 98.75 20 VAL B N 1
ATOM 2277 C CA . VAL B 1 20 ? 1.078 -21.5 -6.324 1 98.75 20 VAL B CA 1
ATOM 2278 C C . VAL B 1 20 ? -0.372 -21.547 -5.848 1 98.75 20 VAL B C 1
ATOM 2280 O O . VAL B 1 20 ? -0.877 -20.578 -5.277 1 98.75 20 VAL B O 1
ATOM 2283 N N . SER B 1 21 ? -1.027 -22.656 -6.129 1 98.31 21 SER B N 1
ATOM 2284 C CA . SER B 1 21 ? -2.418 -22.844 -5.73 1 98.31 21 SER B CA 1
ATOM 2285 C C . SER B 1 21 ? -2.602 -24.141 -4.961 1 98.31 21 SER B C 1
ATOM 2287 O O . SER B 1 21 ? -2.297 -25.219 -5.473 1 98.31 21 SER B O 1
ATOM 2289 N N . VAL B 1 22 ? -3.09 -24 -3.713 1 97.56 22 VAL B N 1
ATOM 2290 C CA . VAL B 1 22 ? -3.369 -25.188 -2.912 1 97.56 22 VAL B CA 1
ATOM 2291 C C . VAL B 1 22 ? -4.875 -25.406 -2.812 1 97.56 22 VAL B C 1
ATOM 2293 O O . VAL B 1 22 ? -5.59 -24.594 -2.219 1 97.56 22 VAL B O 1
ATOM 2296 N N . GLU B 1 23 ? -5.379 -26.375 -3.406 1 96.44 23 GLU B N 1
ATOM 2297 C CA . GLU B 1 23 ? -6.793 -26.734 -3.369 1 96.44 23 GLU B CA 1
ATOM 2298 C C . GLU B 1 23 ? -7.055 -27.875 -2.389 1 96.44 23 GLU B C 1
ATOM 2300 O O . GLU B 1 23 ? -8.055 -27.859 -1.669 1 96.44 23 GLU B O 1
ATOM 2305 N N . GLN B 1 24 ? -6.168 -28.812 -2.453 1 96.5 24 GLN B N 1
ATOM 2306 C CA . GLN B 1 24 ? -6.328 -29.984 -1.614 1 96.5 24 GLN B CA 1
ATOM 2307 C C . GLN B 1 24 ? -5.281 -30.016 -0.502 1 96.5 24 GLN B C 1
ATOM 2309 O O . GLN B 1 24 ? -4.121 -29.672 -0.726 1 96.5 24 GLN B O 1
ATOM 2314 N N . TYR B 1 25 ? -5.711 -30.406 0.64 1 96.25 25 TYR B N 1
ATOM 2315 C CA . TYR B 1 25 ? -4.84 -30.531 1.807 1 96.25 25 TYR B CA 1
ATOM 2316 C C . TYR B 1 25 ? -4.773 -31.969 2.291 1 96.25 25 TYR B C 1
ATOM 2318 O O . TYR B 1 25 ? -5.68 -32.75 2.021 1 96.25 25 TYR B O 1
ATOM 2326 N N . TYR B 1 26 ? -3.631 -32.25 2.912 1 95.81 26 TYR B N 1
ATOM 2327 C CA . TYR B 1 26 ? -3.471 -33.625 3.432 1 95.81 26 TYR B CA 1
ATOM 2328 C C . TYR B 1 26 ? -4.598 -33.969 4.395 1 95.81 26 TYR B C 1
ATOM 2330 O O . TYR B 1 26 ? -5.082 -33.125 5.133 1 95.81 26 TYR B O 1
ATOM 2338 N N . PRO B 1 27 ? -4.957 -35.25 4.301 1 93.25 27 PRO B N 1
ATOM 2339 C CA . PRO B 1 27 ? -5.949 -35.688 5.285 1 93.25 27 PRO B CA 1
ATOM 2340 C C . PRO B 1 27 ? -5.512 -35.406 6.723 1 93.25 27 PRO B C 1
ATOM 2342 O O . PRO B 1 27 ? -4.336 -35.562 7.055 1 93.25 27 PRO B O 1
ATOM 2345 N N . GLY B 1 28 ? -6.375 -34.875 7.605 1 92.44 28 GLY B N 1
ATOM 2346 C CA . GLY B 1 28 ? -6.086 -34.719 9.023 1 92.44 28 GLY B CA 1
ATOM 2347 C C . GLY B 1 28 ? -5.621 -33.312 9.383 1 92.44 28 GLY B C 1
ATOM 2348 O O . GLY B 1 28 ? -5.523 -32.969 10.562 1 92.44 28 GLY B O 1
ATOM 2349 N N . VAL B 1 29 ? -5.289 -32.469 8.445 1 90.88 29 VAL B N 1
ATOM 2350 C CA . VAL B 1 29 ? -4.738 -31.156 8.758 1 90.88 29 VAL B CA 1
ATOM 2351 C C . VAL B 1 29 ? -5.863 -30.203 9.156 1 90.88 29 VAL B C 1
ATOM 2353 O O . VAL B 1 29 ? -5.609 -29.125 9.703 1 90.88 29 VAL B O 1
ATOM 2356 N N . GLY B 1 30 ? -7.066 -30.531 8.953 1 90.69 30 GLY B N 1
ATOM 2357 C CA . GLY B 1 30 ? -8.188 -29.734 9.414 1 90.69 30 GLY B CA 1
ATOM 2358 C C . GLY B 1 30 ? -8.523 -28.578 8.492 1 90.69 30 GLY B C 1
ATOM 2359 O O . GLY B 1 30 ? -9.148 -27.609 8.914 1 90.69 30 GLY B O 1
ATOM 2360 N N . LEU B 1 31 ? -7.984 -28.516 7.312 1 90.88 31 LEU B N 1
ATOM 2361 C CA . LEU B 1 31 ? -8.297 -27.5 6.32 1 90.88 31 LEU B CA 1
ATOM 2362 C C . LEU B 1 31 ? -9.18 -28.062 5.211 1 90.88 31 LEU B C 1
ATOM 2364 O O . LEU B 1 31 ? -8.953 -29.188 4.75 1 90.88 31 LEU B O 1
ATOM 2368 N N . GLN B 1 32 ? -10.156 -27.281 4.883 1 90.12 32 GLN B N 1
ATOM 2369 C CA . GLN B 1 32 ? -11.125 -27.734 3.887 1 90.12 32 GLN B CA 1
ATOM 2370 C C . GLN B 1 32 ? -10.586 -27.531 2.471 1 90.12 32 GLN B C 1
ATOM 2372 O O . GLN B 1 32 ? -9.742 -26.672 2.234 1 90.12 32 GLN B O 1
ATOM 2377 N N . ARG B 1 33 ? -11.148 -28.359 1.652 1 93.62 33 ARG B N 1
ATOM 2378 C CA . ARG B 1 33 ? -10.836 -28.203 0.234 1 93.62 33 ARG B CA 1
ATOM 2379 C C . ARG B 1 33 ? -11.328 -26.859 -0.29 1 93.62 33 ARG B C 1
ATOM 2381 O O . ARG B 1 33 ? -12.422 -26.406 0.06 1 93.62 33 ARG B O 1
ATOM 2388 N N . ARG B 1 34 ? -10.531 -26.188 -1.111 1 93.19 34 ARG B N 1
ATOM 2389 C CA . ARG B 1 34 ? -10.891 -24.891 -1.695 1 93.19 34 ARG B CA 1
ATOM 2390 C C . ARG B 1 34 ? -11.406 -25.062 -3.121 1 93.19 34 ARG B C 1
ATOM 2392 O O . ARG B 1 34 ? -10.641 -24.953 -4.078 1 93.19 34 ARG B O 1
ATOM 2399 N N . LEU B 1 35 ? -12.664 -25.156 -3.168 1 90.12 35 LEU B N 1
ATOM 2400 C CA . LEU B 1 35 ? -13.281 -25.359 -4.477 1 90.12 35 LEU B CA 1
ATOM 2401 C C . LEU B 1 35 ? -13.047 -24.156 -5.383 1 90.12 35 LEU B C 1
ATOM 2403 O O . LEU B 1 35 ? -13.117 -23.016 -4.934 1 90.12 35 LEU B O 1
ATOM 2407 N N . GLY B 1 36 ? -12.664 -24.266 -6.594 1 92.38 36 GLY B N 1
ATOM 2408 C CA . GLY B 1 36 ? -12.469 -23.203 -7.559 1 92.38 36 GLY B CA 1
ATOM 2409 C C . GLY B 1 36 ? -11.023 -22.766 -7.688 1 92.38 36 GLY B C 1
ATOM 2410 O O . GLY B 1 36 ? -10.664 -22.031 -8.609 1 92.38 36 GLY B O 1
ATOM 2411 N N . ALA B 1 37 ? -10.188 -23.234 -6.754 1 94.5 37 ALA B N 1
ATOM 2412 C CA . ALA B 1 37 ? -8.789 -22.828 -6.746 1 94.5 37 ALA B CA 1
ATOM 2413 C C . ALA B 1 37 ? -8.102 -23.219 -8.055 1 94.5 37 ALA B C 1
ATOM 2415 O O . ALA B 1 37 ? -7.312 -22.438 -8.602 1 94.5 37 ALA B O 1
ATOM 2416 N N . THR B 1 38 ? -8.43 -24.406 -8.484 1 93.56 38 THR B N 1
ATOM 2417 C CA . THR B 1 38 ? -7.832 -24.859 -9.734 1 93.56 38 THR B CA 1
ATOM 2418 C C . THR B 1 38 ? -8.336 -24.047 -10.914 1 93.56 38 THR B C 1
ATOM 2420 O O . THR B 1 38 ? -7.586 -23.766 -11.852 1 93.56 38 THR B O 1
ATOM 2423 N N . LYS B 1 39 ? -9.57 -23.688 -10.906 1 94.94 39 LYS B N 1
ATOM 2424 C CA . LYS B 1 39 ? -10.117 -22.812 -11.938 1 94.94 39 LYS B CA 1
ATOM 2425 C C . LYS B 1 39 ? -9.398 -21.469 -11.961 1 94.94 39 LYS B C 1
ATOM 2427 O O . LYS B 1 39 ? -9.055 -20.969 -13.031 1 94.94 39 LYS B O 1
ATOM 2432 N N . ASP B 1 40 ? -9.203 -20.906 -10.812 1 96.88 40 ASP B N 1
ATOM 2433 C CA . ASP B 1 40 ? -8.438 -19.672 -10.688 1 96.88 40 ASP B CA 1
ATOM 2434 C C . ASP B 1 40 ? -7.051 -19.828 -11.305 1 96.88 40 ASP B C 1
ATOM 2436 O O . ASP B 1 40 ? -6.605 -18.953 -12.062 1 96.88 40 ASP B O 1
ATOM 2440 N N . ALA B 1 41 ? -6.41 -20.922 -10.961 1 97.44 41 ALA B N 1
ATOM 2441 C CA . ALA B 1 41 ? -5.039 -21.156 -11.406 1 97.44 41 ALA B CA 1
ATOM 2442 C C . ALA B 1 41 ? -4.969 -21.234 -12.93 1 97.44 41 ALA B C 1
ATOM 2444 O O . ALA B 1 41 ? -4.07 -20.672 -13.547 1 97.44 41 ALA B O 1
ATOM 2445 N N . ARG B 1 42 ? -5.871 -21.891 -13.523 1 96.75 42 ARG B N 1
ATOM 2446 C CA . ARG B 1 42 ? -5.906 -22.047 -14.977 1 96.75 42 ARG B CA 1
ATOM 2447 C C . ARG B 1 42 ? -6.195 -20.703 -15.656 1 96.75 42 ARG B C 1
ATOM 2449 O O . ARG B 1 42 ? -5.57 -20.375 -16.672 1 96.75 42 ARG B O 1
ATOM 2456 N N . LYS B 1 43 ? -7.148 -20.016 -15.086 1 97.62 43 LYS B N 1
ATOM 2457 C CA . LYS B 1 43 ? -7.469 -18.703 -15.641 1 97.62 43 LYS B CA 1
ATOM 2458 C C . LYS B 1 43 ? -6.27 -17.766 -15.57 1 97.62 43 LYS B C 1
ATOM 2460 O O . LYS B 1 43 ? -5.973 -17.047 -16.531 1 97.62 43 LYS B O 1
ATOM 2465 N N . LEU B 1 44 ? -5.605 -17.781 -14.453 1 98.5 44 LEU B N 1
ATOM 2466 C CA . LEU B 1 44 ? -4.402 -16.984 -14.281 1 98.5 44 LEU B CA 1
ATOM 2467 C C . LEU B 1 44 ? -3.338 -17.359 -15.305 1 98.5 44 LEU B C 1
ATOM 2469 O O . LEU B 1 44 ? -2.723 -16.5 -15.922 1 98.5 44 LEU B O 1
ATOM 2473 N N . HIS B 1 45 ? -3.123 -18.656 -15.438 1 98.12 45 HIS B N 1
ATOM 2474 C CA . HIS B 1 45 ? -2.127 -19.141 -16.375 1 98.12 45 HIS B CA 1
ATOM 2475 C C . HIS B 1 45 ? -2.402 -18.625 -17.781 1 98.12 45 HIS B C 1
ATOM 2477 O O . HIS B 1 45 ? -1.521 -18.031 -18.422 1 98.12 45 HIS B O 1
ATOM 2483 N N . SER B 1 46 ? -3.564 -18.797 -18.234 1 98 46 SER B N 1
ATOM 2484 C CA . SER B 1 46 ? -3.932 -18.391 -19.594 1 98 46 SER B CA 1
ATOM 2485 C C . SER B 1 46 ? -3.818 -16.875 -19.766 1 98 46 SER B C 1
ATOM 2487 O O . SER B 1 46 ? -3.293 -16.391 -20.781 1 98 46 SER B O 1
ATOM 2489 N N . THR B 1 47 ? -4.312 -16.109 -18.781 1 98.06 47 THR B N 1
ATOM 2490 C CA . THR B 1 47 ? -4.32 -14.656 -18.859 1 98.06 47 THR B CA 1
ATOM 2491 C C . THR B 1 47 ? -2.893 -14.117 -18.875 1 98.06 47 THR B C 1
ATOM 2493 O O . THR B 1 47 ? -2.543 -13.305 -19.734 1 98.06 47 THR B O 1
ATOM 2496 N N . LEU B 1 48 ? -2.074 -14.562 -17.969 1 97.56 48 LEU B N 1
ATOM 2497 C CA . LEU B 1 48 ? -0.712 -14.055 -17.844 1 97.56 48 LEU B CA 1
ATOM 2498 C C . LEU B 1 48 ? 0.132 -14.484 -19.047 1 97.56 48 LEU B C 1
ATOM 2500 O O . LEU B 1 48 ? 1.018 -13.742 -19.484 1 97.56 48 LEU B O 1
ATOM 2504 N N . PHE B 1 49 ? -0.161 -15.648 -19.531 1 96.12 49 PHE B N 1
ATOM 2505 C CA . PHE B 1 49 ? 0.489 -16.078 -20.766 1 96.12 49 PHE B CA 1
ATOM 2506 C C . PHE B 1 49 ? 0.192 -15.117 -21.906 1 96.12 49 PHE B C 1
ATOM 2508 O O . PHE B 1 49 ? 1.097 -14.727 -22.641 1 96.12 49 PHE B O 1
ATOM 2515 N N . LYS B 1 50 ? -1.01 -14.711 -22.016 1 94.94 50 LYS B N 1
ATOM 2516 C CA . LYS B 1 50 ? -1.431 -13.766 -23.031 1 94.94 50 LYS B CA 1
ATOM 2517 C C . LYS B 1 50 ? -0.757 -12.414 -22.844 1 94.94 50 LYS B C 1
ATOM 2519 O O . LYS B 1 50 ? -0.589 -11.656 -23.797 1 94.94 50 LYS B O 1
ATOM 2524 N N . MET B 1 51 ? -0.42 -12.094 -21.594 1 94.62 51 MET B N 1
ATOM 2525 C CA . MET B 1 51 ? 0.24 -10.828 -21.297 1 94.62 51 MET B CA 1
ATOM 2526 C C . MET B 1 51 ? 1.742 -10.922 -21.547 1 94.62 51 MET B C 1
ATOM 2528 O O . MET B 1 51 ? 2.482 -9.984 -21.266 1 94.62 51 MET B O 1
ATOM 2532 N N . GLY B 1 52 ? 2.297 -12.086 -21.969 1 93.12 52 GLY B N 1
ATOM 2533 C CA . GLY B 1 52 ? 3.695 -12.227 -22.344 1 93.12 52 GLY B CA 1
ATOM 2534 C C . GLY B 1 52 ? 4.559 -12.789 -21.234 1 93.12 52 GLY B C 1
ATOM 2535 O O . GLY B 1 52 ? 5.789 -12.734 -21.312 1 93.12 52 GLY B O 1
ATOM 2536 N N . PHE B 1 53 ? 3.967 -13.336 -20.203 1 96.12 53 PHE B N 1
ATOM 2537 C CA . PHE B 1 53 ? 4.73 -13.938 -19.109 1 96.12 53 PHE B CA 1
ATOM 2538 C C . PHE B 1 53 ? 5.059 -15.391 -19.422 1 96.12 53 PHE B C 1
ATOM 2540 O O . PHE B 1 53 ? 4.25 -16.109 -20.031 1 96.12 53 PHE B O 1
ATOM 2547 N N . LYS B 1 54 ? 6.281 -15.781 -19.031 1 96.31 54 LYS B N 1
ATOM 2548 C CA . LYS B 1 54 ? 6.504 -17.203 -18.812 1 96.31 54 LYS B CA 1
ATOM 2549 C C . LYS B 1 54 ? 5.836 -17.672 -17.516 1 96.31 54 LYS B C 1
ATOM 2551 O O . LYS B 1 54 ? 6.211 -17.234 -16.422 1 96.31 54 LYS B O 1
ATOM 2556 N N . VAL B 1 55 ? 4.867 -18.609 -17.672 1 98 55 VAL B N 1
ATOM 2557 C CA . VAL B 1 55 ? 4.016 -18.906 -16.516 1 98 55 VAL B CA 1
ATOM 2558 C C . VAL B 1 55 ? 4.293 -20.328 -16.031 1 98 55 VAL B C 1
ATOM 2560 O O . VAL B 1 55 ? 4.293 -21.281 -16.828 1 98 55 VAL B O 1
ATOM 2563 N N . GLU B 1 56 ? 4.59 -20.469 -14.773 1 97.75 56 GLU B N 1
ATOM 2564 C CA . GLU B 1 56 ? 4.719 -21.766 -14.109 1 97.75 56 GLU B CA 1
ATOM 2565 C C . GLU B 1 56 ? 3.604 -21.969 -13.094 1 97.75 56 GLU B C 1
ATOM 2567 O O . GLU B 1 56 ? 3.375 -21.125 -12.227 1 97.75 56 GLU B O 1
ATOM 2572 N N . LEU B 1 57 ? 2.924 -23.094 -13.227 1 98.12 57 LEU B N 1
ATOM 2573 C CA . LEU B 1 57 ? 1.821 -23.453 -12.336 1 98.12 57 LEU B CA 1
ATOM 2574 C C . LEU B 1 57 ? 2.232 -24.562 -11.375 1 98.12 57 LEU B C 1
ATOM 2576 O O . LEU B 1 57 ? 2.764 -25.594 -11.797 1 98.12 57 LEU B O 1
ATOM 2580 N N . HIS B 1 58 ? 2.072 -24.359 -10.078 1 98.5 58 HIS B N 1
ATOM 2581 C CA . HIS B 1 58 ? 2.359 -25.328 -9.039 1 98.5 58 HIS B CA 1
ATOM 2582 C C . HIS B 1 58 ? 1.133 -25.594 -8.164 1 98.5 58 HIS B C 1
ATOM 2584 O O . HIS B 1 58 ? 0.681 -24.703 -7.445 1 98.5 58 HIS B O 1
ATOM 2590 N N . LEU B 1 59 ? 0.639 -26.844 -8.195 1 98.12 59 LEU B N 1
ATOM 2591 C CA . LEU B 1 59 ? -0.591 -27.172 -7.492 1 98.12 59 LEU B CA 1
ATOM 2592 C C . LEU B 1 59 ? -0.295 -28.031 -6.262 1 98.12 59 LEU B C 1
ATOM 2594 O O . LEU B 1 59 ? 0.541 -28.938 -6.312 1 98.12 59 LEU B O 1
ATOM 2598 N N . ASP B 1 60 ? -0.886 -27.656 -5.133 1 98.25 60 ASP B N 1
ATOM 2599 C CA . ASP B 1 60 ? -0.975 -28.438 -3.906 1 98.25 60 ASP B CA 1
ATOM 2600 C C . ASP B 1 60 ? 0.413 -28.781 -3.371 1 98.25 60 ASP B C 1
ATOM 2602 O O . ASP B 1 60 ? 0.687 -29.938 -3.035 1 98.25 60 ASP B O 1
ATOM 2606 N N . LEU B 1 61 ? 1.289 -27.734 -3.346 1 98.56 61 LEU B N 1
ATOM 2607 C CA . LEU B 1 61 ? 2.623 -27.891 -2.773 1 98.56 61 LEU B CA 1
ATOM 2608 C C . LEU B 1 61 ? 2.564 -27.891 -1.25 1 98.56 61 LEU B C 1
ATOM 2610 O O . LEU B 1 61 ? 1.723 -27.203 -0.66 1 98.56 61 LEU B O 1
ATOM 2614 N N . SER B 1 62 ? 3.453 -28.672 -0.636 1 98.5 62 SER B N 1
ATOM 2615 C CA . SER B 1 62 ? 3.654 -28.578 0.806 1 98.5 62 SER B CA 1
ATOM 2616 C C . SER B 1 62 ? 4.367 -27.281 1.178 1 98.5 62 SER B C 1
ATOM 2618 O O . SER B 1 62 ? 4.883 -26.578 0.305 1 98.5 62 SER B O 1
ATOM 2620 N N . SER B 1 63 ? 4.371 -26.969 2.457 1 98.44 63 SER B N 1
ATOM 2621 C CA . SER B 1 63 ? 5.047 -25.766 2.941 1 98.44 63 SER B CA 1
ATOM 2622 C C . SER B 1 63 ? 6.52 -25.766 2.545 1 98.44 63 SER B C 1
ATOM 2624 O O . SER B 1 63 ? 7.02 -24.781 2.004 1 98.44 63 SER B O 1
ATOM 2626 N N . ASP B 1 64 ? 7.176 -26.906 2.768 1 98.5 64 ASP B N 1
ATOM 2627 C CA . ASP B 1 64 ? 8.594 -27.016 2.432 1 98.5 64 ASP B CA 1
ATOM 2628 C C . ASP B 1 64 ? 8.82 -26.828 0.933 1 98.5 64 ASP B C 1
ATOM 2630 O O . ASP B 1 64 ? 9.773 -26.172 0.519 1 98.5 64 ASP B O 1
ATOM 2634 N N . ASP B 1 65 ? 7.941 -27.406 0.176 1 98.69 65 ASP B N 1
ATOM 2635 C CA . ASP B 1 65 ? 8.055 -27.281 -1.274 1 98.69 65 ASP B CA 1
ATOM 2636 C C . ASP B 1 65 ? 7.852 -25.844 -1.731 1 98.69 65 ASP B C 1
ATOM 2638 O O . ASP B 1 65 ? 8.5 -25.391 -2.678 1 98.69 65 ASP B O 1
ATOM 2642 N N . ILE B 1 6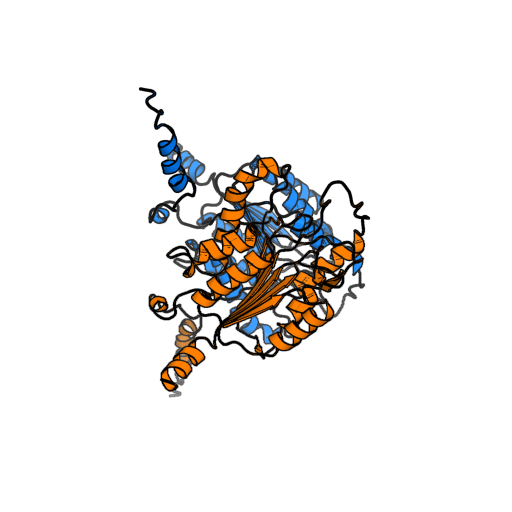6 ? 6.953 -25.125 -1.114 1 98.81 66 ILE B N 1
ATOM 2643 C CA . ILE B 1 66 ? 6.711 -23.734 -1.453 1 98.81 66 ILE B CA 1
ATOM 2644 C C . ILE B 1 66 ? 7.949 -22.891 -1.138 1 98.81 66 ILE B C 1
ATOM 2646 O O . ILE B 1 66 ? 8.391 -22.094 -1.96 1 98.81 66 ILE B O 1
ATOM 2650 N N . TYR B 1 67 ? 8.531 -23.125 0.04 1 98.5 67 TYR B N 1
ATOM 2651 C CA . TYR B 1 67 ? 9.742 -22.406 0.403 1 98.5 67 TYR B CA 1
ATOM 2652 C C . TYR B 1 67 ? 10.867 -22.688 -0.595 1 98.5 67 TYR B C 1
ATOM 2654 O O . TYR B 1 67 ? 11.562 -21.766 -1.028 1 98.5 67 TYR B O 1
ATOM 2662 N N . GLU B 1 68 ? 11.047 -23.938 -0.954 1 98.62 68 GLU B N 1
ATOM 2663 C CA . GLU B 1 68 ? 12.094 -24.328 -1.903 1 98.62 68 GLU B CA 1
ATOM 2664 C C . GLU B 1 68 ? 11.852 -23.672 -3.268 1 98.62 68 GLU B C 1
ATOM 2666 O O . GLU B 1 68 ? 12.789 -23.156 -3.887 1 98.62 68 GLU B O 1
ATOM 2671 N N . LEU B 1 69 ? 10.641 -23.719 -3.709 1 98.62 69 LEU B N 1
ATOM 2672 C CA . LEU B 1 69 ? 10.266 -23.125 -4.984 1 98.62 69 LEU B CA 1
ATOM 2673 C C . LEU B 1 69 ? 10.664 -21.656 -5.031 1 98.62 69 LEU B C 1
ATOM 2675 O O . LEU B 1 69 ? 11.352 -21.219 -5.961 1 98.62 69 LEU B O 1
ATOM 2679 N N . PHE B 1 70 ? 10.312 -20.875 -3.988 1 98.25 70 PHE B N 1
ATOM 2680 C CA . PHE B 1 70 ? 10.539 -19.438 -4.02 1 98.25 70 PHE B CA 1
ATOM 2681 C C . PHE B 1 70 ? 12.008 -19.125 -3.756 1 98.25 70 PHE B C 1
ATOM 2683 O O . PHE B 1 70 ? 12.523 -18.109 -4.223 1 98.25 70 PHE B O 1
ATOM 2690 N N . HIS B 1 71 ? 12.648 -20.031 -2.998 1 97.69 71 HIS B N 1
ATOM 2691 C CA . HIS B 1 71 ? 14.094 -19.891 -2.891 1 97.69 71 HIS B CA 1
ATOM 2692 C C . HIS B 1 71 ? 14.758 -19.953 -4.266 1 97.69 71 HIS B C 1
ATOM 2694 O O . HIS B 1 71 ? 15.578 -19.109 -4.602 1 97.69 71 HIS B O 1
ATOM 2700 N N . ASP B 1 72 ? 14.367 -20.906 -5.031 1 97.38 72 ASP B N 1
ATOM 2701 C CA . ASP B 1 72 ? 14.922 -21.078 -6.375 1 97.38 72 ASP B CA 1
ATOM 2702 C C . ASP B 1 72 ? 14.5 -19.938 -7.289 1 97.38 72 ASP B C 1
ATOM 2704 O O . ASP B 1 72 ? 15.32 -19.391 -8.031 1 97.38 72 ASP B O 1
ATOM 2708 N N . GLU B 1 73 ? 13.227 -19.531 -7.25 1 96.88 73 GLU B N 1
ATOM 2709 C CA . GLU B 1 73 ? 12.695 -18.484 -8.125 1 96.88 73 GLU B CA 1
ATOM 2710 C C . GLU B 1 73 ? 13.352 -17.141 -7.84 1 96.88 73 GLU B C 1
ATOM 2712 O O . GLU B 1 73 ? 13.547 -16.328 -8.75 1 96.88 73 GLU B O 1
ATOM 2717 N N . SER B 1 74 ? 13.641 -16.891 -6.574 1 96.25 74 SER B N 1
ATOM 2718 C CA . SER B 1 74 ? 14.25 -15.625 -6.18 1 96.25 74 SER B CA 1
ATOM 2719 C C . SER B 1 74 ? 15.664 -15.5 -6.727 1 96.25 74 SER B C 1
ATOM 2721 O O . SER B 1 74 ? 16.219 -14.398 -6.77 1 96.25 74 SER B O 1
ATOM 2723 N N . ARG B 1 75 ? 16.281 -16.594 -7.203 1 94.38 75 ARG B N 1
ATOM 2724 C CA . ARG B 1 75 ? 17.656 -16.609 -7.684 1 94.38 75 ARG B CA 1
ATOM 2725 C C . ARG B 1 75 ? 17.703 -16.688 -9.203 1 94.38 75 ARG B C 1
ATOM 2727 O O . ARG B 1 75 ? 18.781 -16.719 -9.797 1 94.38 75 ARG B O 1
ATOM 2734 N N . ARG B 1 76 ? 16.578 -16.688 -9.773 1 93.62 76 ARG B N 1
ATOM 2735 C CA . ARG B 1 76 ? 16.453 -16.656 -11.227 1 93.62 76 ARG B CA 1
ATOM 2736 C C . ARG B 1 76 ? 16.109 -15.258 -11.719 1 93.62 76 ARG B C 1
ATOM 2738 O O . ARG B 1 76 ? 14.992 -14.781 -11.508 1 93.62 76 ARG B O 1
ATOM 2745 N N . PRO B 1 77 ? 17.016 -14.633 -12.32 1 87.94 77 PRO B N 1
ATOM 2746 C CA . PRO B 1 77 ? 16.766 -13.25 -12.727 1 87.94 77 PRO B CA 1
ATOM 2747 C C . PRO B 1 77 ? 15.648 -13.125 -13.758 1 87.94 77 PRO B C 1
ATOM 2749 O O . PRO B 1 77 ? 15.375 -14.07 -14.492 1 87.94 77 PRO B O 1
ATOM 2752 N N . VAL B 1 78 ? 14.945 -12 -13.719 1 91.88 78 VAL B N 1
ATOM 2753 C CA . VAL B 1 78 ? 13.992 -11.586 -14.742 1 91.88 78 VAL B CA 1
ATOM 2754 C C . VAL B 1 78 ? 14.469 -10.289 -15.391 1 91.88 78 VAL B C 1
ATOM 2756 O O . VAL B 1 78 ? 15.336 -9.594 -14.852 1 91.88 78 VAL B O 1
ATOM 2759 N N . ASP B 1 79 ? 13.938 -10 -16.547 1 87.88 79 ASP B N 1
ATOM 2760 C CA . ASP B 1 79 ? 14.344 -8.773 -17.219 1 87.88 79 ASP B CA 1
ATOM 2761 C C . ASP B 1 79 ? 13.461 -7.598 -16.797 1 87.88 79 ASP B C 1
ATOM 2763 O O . ASP B 1 79 ? 13.914 -6.449 -16.781 1 87.88 79 ASP B O 1
ATOM 2767 N N . ASP B 1 80 ? 12.242 -7.898 -16.453 1 90.94 80 ASP B N 1
ATOM 2768 C CA . ASP B 1 80 ? 11.312 -6.789 -16.25 1 90.94 80 ASP B CA 1
ATOM 2769 C C . ASP B 1 80 ? 10.5 -6.988 -14.969 1 90.94 80 ASP B C 1
ATOM 2771 O O . ASP B 1 80 ? 10.555 -6.164 -14.055 1 90.94 80 ASP B O 1
ATOM 2775 N N . CYS B 1 81 ? 9.852 -8.094 -14.953 1 96 81 CYS B N 1
ATOM 2776 C CA . CYS B 1 81 ? 8.867 -8.227 -13.883 1 96 81 CYS B CA 1
ATOM 2777 C C . CYS B 1 81 ? 8.766 -9.68 -13.422 1 96 81 CYS B C 1
ATOM 2779 O O . CYS B 1 81 ? 8.75 -10.594 -14.25 1 96 81 CYS B O 1
ATOM 2781 N N . PHE B 1 82 ? 8.805 -9.875 -12.141 1 97.62 82 PHE B N 1
ATOM 2782 C CA . PHE B 1 82 ? 8.453 -11.141 -11.5 1 97.62 82 PHE B CA 1
ATOM 2783 C C . PHE B 1 82 ? 7.102 -11.039 -10.805 1 97.62 82 PHE B C 1
ATOM 2785 O O . PHE B 1 82 ? 6.867 -10.117 -10.023 1 97.62 82 PHE B O 1
ATOM 2792 N N . LEU B 1 83 ? 6.168 -11.992 -11.086 1 98.56 83 LEU B N 1
ATOM 2793 C CA . LEU B 1 83 ? 4.84 -12.023 -10.484 1 98.56 83 LEU B CA 1
ATOM 2794 C C . LEU B 1 83 ? 4.586 -13.367 -9.805 1 98.56 83 LEU B C 1
ATOM 2796 O O . LEU B 1 83 ? 4.762 -14.422 -10.414 1 98.56 83 LEU B O 1
ATOM 2800 N N . ALA B 1 84 ? 4.27 -13.297 -8.516 1 98.69 84 ALA B N 1
ATOM 2801 C CA . ALA B 1 84 ? 3.904 -14.5 -7.773 1 98.69 84 ALA B CA 1
ATOM 2802 C C . ALA B 1 84 ? 2.461 -14.422 -7.285 1 98.69 84 ALA B C 1
ATOM 2804 O O . ALA B 1 84 ? 2.025 -13.391 -6.77 1 98.69 84 ALA B O 1
ATOM 2805 N N . VAL B 1 85 ? 1.754 -15.484 -7.465 1 98.69 85 VAL B N 1
ATOM 2806 C CA . VAL B 1 85 ? 0.428 -15.648 -6.879 1 98.69 85 VAL B CA 1
ATOM 2807 C C . VAL B 1 85 ? 0.453 -16.781 -5.859 1 98.69 85 VAL B C 1
ATOM 2809 O O . VAL B 1 85 ? 0.911 -17.891 -6.164 1 98.69 85 VAL B O 1
ATOM 2812 N N . LEU B 1 86 ? 0.058 -16.484 -4.66 1 98.25 86 LEU B N 1
ATOM 2813 C CA . LEU B 1 86 ? -0.129 -17.5 -3.623 1 98.25 86 LEU B CA 1
ATOM 2814 C C . LEU B 1 86 ? -1.599 -17.609 -3.229 1 98.25 86 LEU B C 1
ATOM 2816 O O . LEU B 1 86 ? -2.148 -16.688 -2.611 1 98.25 86 LEU B O 1
ATOM 2820 N N . SER B 1 87 ? -2.211 -18.688 -3.639 1 97.31 87 SER B N 1
ATOM 2821 C CA . SER B 1 87 ? -3.619 -18.969 -3.367 1 97.31 87 SER B CA 1
ATOM 2822 C C . SER B 1 87 ? -3.781 -20.188 -2.467 1 97.31 87 SER B C 1
ATOM 2824 O O . SER B 1 87 ? -3.479 -21.312 -2.875 1 97.31 87 SER B O 1
ATOM 2826 N N . SER B 1 88 ? -4.18 -19.984 -1.229 1 96.62 88 SER B N 1
ATOM 2827 C CA . SER B 1 88 ? -4.332 -21.031 -0.227 1 96.62 88 SER B CA 1
ATOM 2828 C C . SER B 1 88 ? -5.168 -20.547 0.954 1 96.62 88 SER B C 1
ATOM 2830 O O . SER B 1 88 ? -5.703 -19.438 0.932 1 96.62 88 SER B O 1
ATOM 2832 N N . HIS B 1 89 ? -5.461 -21.469 1.894 1 94.12 89 HIS B N 1
ATOM 2833 C CA . HIS B 1 89 ? -5.859 -21 3.217 1 94.12 89 HIS B CA 1
ATOM 2834 C C . HIS B 1 89 ? -4.719 -20.25 3.902 1 94.12 89 HIS B C 1
ATOM 2836 O O . HIS B 1 89 ? -3.553 -20.422 3.531 1 94.12 89 HIS B O 1
ATOM 2842 N N . GLY B 1 90 ? -5.145 -19.453 4.812 1 91.88 90 GLY B N 1
ATOM 2843 C CA . GLY B 1 90 ? -4.113 -18.688 5.492 1 91.88 90 GLY B CA 1
ATOM 2844 C C . GLY B 1 90 ? -4.605 -18 6.754 1 91.88 90 GLY B C 1
ATOM 2845 O O . GLY B 1 90 ? -5.773 -18.141 7.129 1 91.88 90 GLY B O 1
ATOM 2846 N N . GLU B 1 91 ? -3.645 -17.422 7.441 1 87.69 91 GLU B N 1
ATOM 2847 C CA . GLU B 1 91 ? -3.84 -16.484 8.555 1 87.69 91 GLU B CA 1
ATOM 2848 C C . GLU B 1 91 ? -2.971 -15.242 8.391 1 87.69 91 GLU B C 1
ATOM 2850 O O . GLU B 1 91 ? -2.283 -15.086 7.383 1 87.69 91 GLU B O 1
ATOM 2855 N N . GLU B 1 92 ? -3.104 -14.438 9.305 1 81.94 92 GLU B N 1
ATOM 2856 C CA . GLU B 1 92 ? -2.324 -13.211 9.172 1 81.94 92 GLU B CA 1
ATOM 2857 C C . GLU B 1 92 ? -0.835 -13.508 9.039 1 81.94 92 GLU B C 1
ATOM 2859 O O . GLU B 1 92 ? -0.245 -14.148 9.922 1 81.94 92 GLU B O 1
ATOM 2864 N N . GLY B 1 93 ? -0.276 -13.07 7.902 1 85.69 93 GLY B N 1
ATOM 2865 C CA . GLY B 1 93 ? 1.165 -13.133 7.719 1 85.69 93 GLY B CA 1
ATOM 2866 C C . GLY B 1 93 ? 1.63 -14.414 7.059 1 85.69 93 GLY B C 1
ATOM 2867 O O . GLY B 1 93 ? 2.818 -14.578 6.777 1 85.69 93 GLY B O 1
ATOM 2868 N N . CYS B 1 94 ? 0.657 -15.336 6.859 1 92.38 94 CYS B N 1
ATOM 2869 C CA . CYS B 1 94 ? 1.126 -16.578 6.27 1 92.38 94 CYS B CA 1
ATOM 2870 C C . CYS B 1 94 ? 0.041 -17.219 5.41 1 92.38 94 CYS B C 1
ATOM 2872 O O . CYS B 1 94 ? -1.133 -16.859 5.512 1 92.38 94 CYS B O 1
ATOM 2874 N N . VAL B 1 95 ? 0.448 -18.094 4.555 1 95.06 95 VAL B N 1
ATOM 2875 C CA . VAL B 1 95 ? -0.41 -19.047 3.848 1 95.06 95 VAL B CA 1
ATOM 2876 C C . VAL B 1 95 ? -0.029 -20.469 4.227 1 95.06 95 VAL B C 1
ATOM 2878 O O . VAL B 1 95 ? 1.047 -20.703 4.781 1 95.06 95 VAL B O 1
ATOM 2881 N N . PHE B 1 96 ? -0.955 -21.406 3.916 1 96.69 96 PHE B N 1
ATOM 2882 C CA . PHE B 1 96 ? -0.681 -22.781 4.332 1 96.69 96 PHE B CA 1
ATOM 2883 C C . PHE B 1 96 ? -0.306 -23.641 3.135 1 96.69 96 PHE B C 1
ATOM 2885 O O . PHE B 1 96 ? -0.891 -23.5 2.059 1 96.69 96 PHE B O 1
ATOM 2892 N N . GLY B 1 97 ? 0.701 -24.5 3.334 1 97.94 97 GLY B N 1
ATOM 2893 C CA . GLY B 1 97 ? 0.933 -25.578 2.379 1 97.94 97 GLY B CA 1
ATOM 2894 C C . GLY B 1 97 ? -0.108 -26.672 2.455 1 97.94 97 GLY B C 1
ATOM 2895 O O . GLY B 1 97 ? -0.962 -26.672 3.344 1 97.94 97 GLY B O 1
ATOM 2896 N N . SER B 1 98 ? -0.003 -27.594 1.493 1 98.19 98 SER B N 1
ATOM 2897 C CA . SER B 1 98 ? -0.941 -28.703 1.466 1 98.19 98 SER B CA 1
ATOM 2898 C C . SER B 1 98 ? -0.813 -29.578 2.719 1 98.19 98 SER B C 1
ATOM 2900 O O . SER B 1 98 ? -1.732 -30.312 3.062 1 98.19 98 SER B O 1
ATOM 2902 N N . ASP B 1 99 ? 0.27 -29.531 3.404 1 98.06 99 ASP B N 1
ATOM 2903 C CA . ASP B 1 99 ? 0.523 -30.266 4.637 1 98.06 99 ASP B CA 1
ATOM 2904 C C . ASP B 1 99 ? -0.036 -29.516 5.848 1 98.06 99 ASP B C 1
ATOM 2906 O O . ASP B 1 99 ? 0.113 -29.969 6.984 1 98.06 99 ASP B O 1
ATOM 2910 N N . GLY B 1 100 ? -0.585 -28.406 5.672 1 96.31 100 GLY B N 1
ATOM 2911 C CA . GLY B 1 100 ? -1.203 -27.641 6.746 1 96.31 100 GLY B CA 1
ATOM 2912 C C . GLY B 1 100 ? -0.213 -26.797 7.523 1 96.31 100 GLY B C 1
ATOM 2913 O O . GLY B 1 100 ? -0.582 -26.141 8.5 1 96.31 100 GLY B O 1
ATOM 2914 N N . LYS B 1 101 ? 0.972 -26.812 7.117 1 97.31 101 LYS B N 1
ATOM 2915 C CA . LYS B 1 101 ? 1.987 -26.016 7.801 1 97.31 101 LYS B CA 1
ATOM 2916 C C . LYS B 1 101 ? 2.074 -24.625 7.203 1 97.31 101 LYS B C 1
ATOM 2918 O O . LYS B 1 101 ? 1.88 -24.438 6 1 97.31 101 LYS B O 1
ATOM 2923 N N . PRO B 1 102 ? 2.4 -23.625 8.016 1 95.69 102 PRO B N 1
ATOM 2924 C CA . PRO B 1 102 ? 2.408 -22.234 7.562 1 95.69 102 PRO B CA 1
ATOM 2925 C C . PRO B 1 102 ? 3.641 -21.891 6.727 1 95.69 102 PRO B C 1
ATOM 2927 O O . PRO B 1 102 ? 4.734 -22.391 7.008 1 95.69 102 PRO B O 1
ATOM 2930 N N . VAL B 1 103 ? 3.473 -21.172 5.691 1 96.5 103 VAL B N 1
ATOM 2931 C CA . VAL B 1 103 ? 4.496 -20.469 4.926 1 96.5 103 VAL B CA 1
ATOM 2932 C C . VAL B 1 103 ? 4.457 -18.969 5.25 1 96.5 103 VAL B C 1
ATOM 2934 O O . VAL B 1 103 ? 3.504 -18.281 4.887 1 96.5 103 VAL B O 1
ATOM 2937 N N . GLN B 1 104 ? 5.508 -18.516 5.898 1 93.62 104 GLN B N 1
ATOM 2938 C CA . GLN B 1 104 ? 5.559 -17.109 6.297 1 93.62 104 GLN B CA 1
ATOM 2939 C C . GLN B 1 104 ? 5.82 -16.219 5.094 1 93.62 104 GLN B C 1
ATOM 2941 O O . GLN B 1 104 ? 6.883 -16.297 4.469 1 93.62 104 GLN B O 1
ATOM 2946 N N . LEU B 1 105 ? 4.895 -15.305 4.844 1 94.25 105 LEU B N 1
ATOM 2947 C CA . LEU B 1 105 ? 5.008 -14.422 3.684 1 94.25 105 LEU B CA 1
ATOM 2948 C C . LEU B 1 105 ? 6.23 -13.523 3.799 1 94.25 105 LEU B C 1
ATOM 2950 O O . LEU B 1 105 ? 6.902 -13.25 2.803 1 94.25 105 LEU B O 1
ATOM 2954 N N . SER B 1 106 ? 6.516 -13.086 5.008 1 91 106 SER B N 1
ATOM 2955 C CA . SER B 1 106 ? 7.688 -12.242 5.238 1 91 106 SER B CA 1
ATOM 2956 C C . SER B 1 106 ? 8.961 -12.922 4.758 1 91 106 SER B C 1
ATOM 2958 O O . SER B 1 106 ? 9.836 -12.273 4.172 1 91 106 SER B O 1
ATOM 2960 N N . ARG B 1 107 ? 9.055 -14.211 4.969 1 93.62 107 ARG B N 1
ATOM 2961 C CA . ARG B 1 107 ? 10.227 -14.961 4.531 1 93.62 107 ARG B CA 1
ATOM 2962 C C . ARG B 1 107 ? 10.281 -15.055 3.012 1 93.62 107 ARG B C 1
ATOM 2964 O O . ARG B 1 107 ? 11.359 -14.945 2.418 1 93.62 107 ARG B O 1
ATOM 2971 N N . ILE B 1 108 ? 9.133 -15.227 2.432 1 96.62 108 ILE B N 1
ATOM 2972 C CA . ILE B 1 108 ? 9.062 -15.297 0.977 1 96.62 108 ILE B CA 1
ATOM 2973 C C . ILE B 1 108 ? 9.484 -13.953 0.375 1 96.62 108 ILE B C 1
ATOM 2975 O O . ILE B 1 108 ? 10.328 -13.906 -0.524 1 96.62 108 ILE B O 1
ATOM 2979 N N . PHE B 1 109 ? 8.945 -12.875 0.896 1 95.12 109 PHE B N 1
ATOM 2980 C CA . PHE B 1 109 ? 9.258 -11.547 0.37 1 95.12 109 PHE B CA 1
ATOM 2981 C C . PHE B 1 109 ? 10.742 -11.25 0.493 1 95.12 109 PHE B C 1
ATOM 2983 O O . PHE B 1 109 ? 11.359 -10.742 -0.447 1 95.12 109 PHE B O 1
ATOM 2990 N N . ALA B 1 110 ? 11.281 -11.641 1.61 1 92.56 110 ALA B N 1
ATOM 2991 C CA . ALA B 1 110 ? 12.68 -11.328 1.92 1 92.56 110 ALA B CA 1
ATOM 2992 C C . ALA B 1 110 ? 13.625 -12 0.926 1 92.56 110 ALA B C 1
ATOM 2994 O O . ALA B 1 110 ? 14.703 -11.469 0.637 1 92.56 110 ALA B O 1
ATOM 2995 N N . LEU B 1 111 ? 13.234 -13.109 0.359 1 95.81 111 LEU B N 1
ATOM 2996 C CA . LEU B 1 111 ? 14.062 -13.828 -0.607 1 95.81 111 LEU B CA 1
ATOM 2997 C C . LEU B 1 111 ? 14.297 -12.984 -1.854 1 95.81 111 LEU B C 1
ATOM 2999 O O . LEU B 1 111 ? 15.297 -13.164 -2.551 1 95.81 111 LEU B O 1
ATOM 3003 N N . PHE B 1 112 ? 13.445 -12 -2.113 1 95.81 112 PHE B N 1
ATOM 3004 C CA . PHE B 1 112 ? 13.508 -11.273 -3.377 1 95.81 112 PHE B CA 1
ATOM 3005 C C . PHE B 1 112 ? 14.18 -9.914 -3.191 1 95.81 112 PHE B C 1
ATOM 3007 O O . PHE B 1 112 ? 14.164 -9.078 -4.094 1 95.81 112 PHE B O 1
ATOM 3014 N N . ASP B 1 113 ? 14.625 -9.734 -1.98 1 91.06 113 ASP B N 1
ATOM 3015 C CA . ASP B 1 113 ? 15.531 -8.617 -1.751 1 91.06 113 ASP B CA 1
ATOM 3016 C C . ASP B 1 113 ? 16.969 -9 -2.062 1 91.06 113 ASP B C 1
ATOM 3018 O O . ASP B 1 113 ? 17.797 -9.133 -1.152 1 91.06 113 ASP B O 1
ATOM 3022 N N . SER B 1 114 ? 17.25 -9.273 -3.268 1 90.44 114 SER B N 1
ATOM 3023 C CA . SER B 1 114 ? 18.562 -9.734 -3.732 1 90.44 114 SER B CA 1
ATOM 3024 C C . SER B 1 114 ? 19.062 -8.891 -4.902 1 90.44 114 SER B C 1
ATOM 3026 O O . SER B 1 114 ? 18.266 -8.195 -5.551 1 90.44 114 SER B O 1
ATOM 3028 N N . LYS B 1 115 ? 20.281 -8.992 -5.168 1 88.81 115 LYS B N 1
ATOM 3029 C CA . LYS B 1 115 ? 20.906 -8.242 -6.25 1 88.81 115 LYS B CA 1
ATOM 3030 C C . LYS B 1 115 ? 20.312 -8.625 -7.602 1 88.81 115 LYS B C 1
ATOM 3032 O O . LYS B 1 115 ? 20.125 -7.77 -8.469 1 88.81 115 LYS B O 1
ATOM 3037 N N . CYS B 1 116 ? 20.016 -9.859 -7.691 1 89.38 116 CYS B N 1
ATOM 3038 C CA . CYS B 1 116 ? 19.5 -10.359 -8.961 1 89.38 116 CYS B CA 1
ATOM 3039 C C . CYS B 1 116 ? 18.125 -9.781 -9.273 1 89.38 116 CYS B C 1
ATOM 3041 O O . CYS B 1 116 ? 17.734 -9.695 -10.438 1 89.38 116 CYS B O 1
ATOM 3043 N N . MET B 1 117 ? 17.453 -9.289 -8.258 1 92.38 117 MET B N 1
ATOM 3044 C CA . MET B 1 117 ? 16.094 -8.773 -8.43 1 92.38 117 MET B CA 1
ATOM 3045 C C . MET B 1 117 ? 16.062 -7.262 -8.266 1 92.38 117 MET B C 1
ATOM 3047 O O . MET B 1 117 ? 14.984 -6.664 -8.242 1 92.38 117 MET B O 1
ATOM 3051 N N . GLU B 1 118 ? 17.188 -6.707 -8.148 1 88.38 118 GLU B N 1
ATOM 3052 C CA . GLU B 1 118 ? 17.281 -5.254 -8.023 1 88.38 118 GLU B CA 1
ATOM 3053 C C . GLU B 1 118 ? 16.75 -4.562 -9.281 1 88.38 118 GLU B C 1
ATOM 3055 O O . GLU B 1 118 ? 17.031 -4.996 -10.398 1 88.38 118 GLU B O 1
ATOM 3060 N N . LYS B 1 119 ? 15.992 -3.555 -9.102 1 87.56 119 LYS B N 1
ATOM 3061 C CA . LYS B 1 119 ? 15.43 -2.709 -10.156 1 87.56 119 LYS B CA 1
ATOM 3062 C C . LYS B 1 119 ? 14.406 -3.473 -10.984 1 87.56 119 LYS B C 1
ATOM 3064 O O . LYS B 1 119 ? 14.086 -3.068 -12.109 1 87.56 119 LYS B O 1
ATOM 3069 N N . LYS B 1 120 ? 14.031 -4.641 -10.5 1 94 120 LYS B N 1
ATOM 3070 C CA . LYS B 1 120 ? 12.953 -5.387 -11.141 1 94 120 LYS B CA 1
ATOM 3071 C C . LYS B 1 120 ? 11.633 -5.176 -10.406 1 94 120 LYS B C 1
ATOM 3073 O O . LYS B 1 120 ? 11.609 -5.027 -9.188 1 94 120 LYS B O 1
ATOM 3078 N N . THR B 1 121 ? 10.609 -5.086 -11.219 1 96.12 121 THR B N 1
ATOM 3079 C CA . THR B 1 121 ? 9.281 -5.016 -10.609 1 96.12 121 THR B CA 1
ATOM 3080 C C . THR B 1 121 ? 8.867 -6.375 -10.055 1 96.12 121 THR B C 1
ATOM 3082 O O . THR B 1 121 ? 8.969 -7.391 -10.742 1 96.12 121 THR B O 1
ATOM 3085 N N . LYS B 1 122 ? 8.57 -6.398 -8.805 1 97.25 122 LYS B N 1
ATOM 3086 C CA . LYS B 1 122 ? 8.055 -7.605 -8.164 1 97.25 122 LYS B CA 1
ATOM 3087 C C . LYS B 1 122 ? 6.609 -7.418 -7.719 1 97.25 122 LYS B C 1
ATOM 3089 O O . LYS B 1 122 ? 6.258 -6.379 -7.156 1 97.25 122 LYS B O 1
ATOM 3094 N N . MET B 1 123 ? 5.809 -8.43 -8.016 1 98.25 123 MET B N 1
ATOM 3095 C CA . MET B 1 123 ? 4.398 -8.406 -7.633 1 98.25 123 MET B CA 1
ATOM 3096 C C . MET B 1 123 ? 4.016 -9.688 -6.898 1 98.25 123 MET B C 1
ATOM 3098 O O . MET B 1 123 ? 4.352 -10.781 -7.34 1 98.25 123 MET B O 1
ATOM 3102 N N . PHE B 1 124 ? 3.332 -9.484 -5.793 1 98 124 PHE B N 1
ATOM 3103 C CA . PHE B 1 124 ? 2.77 -10.609 -5.062 1 98 124 PHE B CA 1
ATOM 3104 C C . PHE B 1 124 ? 1.264 -10.445 -4.891 1 98 124 PHE B C 1
ATOM 3106 O O . PHE B 1 124 ? 0.803 -9.453 -4.324 1 98 124 PHE B O 1
ATOM 3113 N N . LEU B 1 125 ? 0.502 -11.375 -5.398 1 98.19 125 LEU B N 1
ATOM 3114 C CA . LEU B 1 125 ? -0.934 -11.461 -5.16 1 98.19 125 LEU B CA 1
ATOM 3115 C C . LEU B 1 125 ? -1.251 -12.562 -4.152 1 98.19 125 LEU B C 1
ATOM 3117 O O . LEU B 1 125 ? -0.948 -13.734 -4.395 1 98.19 125 LEU B O 1
ATOM 3121 N N . ILE B 1 126 ? -1.846 -12.141 -3.068 1 96 126 ILE B N 1
ATOM 3122 C CA . ILE B 1 126 ? -2.105 -13.086 -1.984 1 96 126 ILE B CA 1
ATOM 3123 C C . ILE B 1 126 ? -3.607 -13.344 -1.875 1 96 126 ILE B C 1
ATOM 3125 O O . ILE B 1 126 ? -4.367 -12.453 -1.479 1 96 126 ILE B O 1
ATOM 3129 N N . GLN B 1 127 ? -4.055 -14.516 -2.262 1 94.75 127 GLN B N 1
ATOM 3130 C CA . GLN B 1 127 ? -5.43 -14.977 -2.109 1 94.75 127 GLN B CA 1
ATOM 3131 C C . GLN B 1 127 ? -5.555 -15.953 -0.939 1 94.75 127 GLN B C 1
ATOM 3133 O O . GLN B 1 127 ? -5.492 -17.172 -1.127 1 94.75 127 GLN B O 1
ATOM 3138 N N . ALA B 1 128 ? -5.668 -15.422 0.21 1 92.06 128 ALA B N 1
ATOM 3139 C CA . ALA B 1 128 ? -5.797 -16.172 1.455 1 92.06 128 ALA B CA 1
ATOM 3140 C C . ALA B 1 128 ? -6.516 -15.352 2.521 1 92.06 128 ALA B C 1
ATOM 3142 O O . ALA B 1 128 ? -6.473 -14.125 2.496 1 92.06 128 ALA B O 1
ATOM 3143 N N . CYS B 1 129 ? -7.156 -16 3.395 1 80 129 CYS B N 1
ATOM 3144 C CA . CYS B 1 129 ? -7.746 -15.305 4.527 1 80 129 CYS B CA 1
ATOM 3145 C C . CYS B 1 129 ? -6.668 -14.727 5.434 1 80 129 CYS B C 1
ATOM 3147 O O . CYS B 1 129 ? -5.52 -15.164 5.398 1 80 129 CYS B O 1
ATOM 3149 N N . ARG B 1 130 ? -6.977 -13.625 6.117 1 71.56 130 ARG B N 1
ATOM 3150 C CA . ARG B 1 130 ? -6.031 -12.984 7.027 1 71.56 130 ARG B CA 1
ATOM 3151 C C . ARG B 1 130 ? -6.605 -12.898 8.438 1 71.56 130 ARG B C 1
ATOM 3153 O O . ARG B 1 130 ? -6.422 -11.891 9.125 1 71.56 130 ARG B O 1
ATOM 3160 N N . GLY B 1 131 ? -7.113 -13.719 8.727 1 67.62 131 GLY B N 1
ATOM 3161 C CA . GLY B 1 131 ? -7.762 -13.781 10.023 1 67.62 131 GLY B CA 1
ATOM 3162 C C . GLY B 1 131 ? -9.281 -13.758 9.93 1 67.62 131 GLY B C 1
ATOM 3163 O O . GLY B 1 131 ? -9.844 -13.828 8.836 1 67.62 131 GLY B O 1
ATOM 3164 N N . GLY B 1 132 ? -9.992 -13.656 11.289 1 54.47 132 GLY B N 1
ATOM 3165 C CA . GLY B 1 132 ? -11.438 -13.508 11.43 1 54.47 132 GLY B CA 1
ATOM 3166 C C . GLY B 1 132 ? -12.18 -14.836 11.398 1 54.47 132 GLY B C 1
ATOM 3167 O O . GLY B 1 132 ? -11.625 -15.852 10.977 1 54.47 132 GLY B O 1
ATOM 3168 N N . ALA B 1 133 ? -13.195 -14.805 12.375 1 42.88 133 ALA B N 1
ATOM 3169 C CA . ALA B 1 133 ? -14.086 -15.953 12.469 1 42.88 133 ALA B CA 1
ATOM 3170 C C . ALA B 1 133 ? -14.484 -16.453 11.086 1 42.88 133 ALA B C 1
ATOM 3172 O O . ALA B 1 133 ? -15.203 -15.766 10.359 1 42.88 133 ALA B O 1
ATOM 3173 N N . LEU B 1 134 ? -13.562 -16.953 10.266 1 37.5 134 LEU B N 1
ATOM 3174 C CA . LEU B 1 134 ? -14.273 -17.734 9.258 1 37.5 134 LEU B CA 1
ATOM 3175 C C . LEU B 1 134 ? -15.695 -18.047 9.711 1 37.5 134 LEU B C 1
ATOM 3177 O O . LEU B 1 134 ? -16.031 -17.875 10.883 1 37.5 134 LEU B O 1
ATOM 3181 N N . ASP B 1 135 ? -16.172 -19.219 9.109 1 34.69 135 ASP B N 1
ATOM 3182 C CA . ASP B 1 135 ? -17.438 -19.906 9.289 1 34.69 135 ASP B CA 1
ATOM 3183 C C . ASP B 1 135 ? -17.766 -20.062 10.773 1 34.69 135 ASP B C 1
ATOM 3185 O O . ASP B 1 135 ? -16.875 -20.078 11.617 1 34.69 135 ASP B O 1
ATOM 3189 N N . ASP B 1 136 ? -19.047 -20.219 11.273 1 34.19 136 ASP B N 1
ATOM 3190 C CA . ASP B 1 136 ? -19.734 -20.656 12.484 1 34.19 136 ASP B CA 1
ATOM 3191 C C . ASP B 1 136 ? -18.828 -21.547 13.328 1 34.19 136 ASP B C 1
ATOM 3193 O O . ASP B 1 136 ? -19.062 -21.75 14.523 1 34.19 136 ASP B O 1
ATOM 3197 N N . GLY B 1 137 ? -18.172 -22.719 12.898 1 31.45 137 GLY B N 1
ATOM 3198 C CA . GLY B 1 137 ? -17.781 -23.828 13.742 1 31.45 137 GLY B CA 1
ATOM 3199 C C . GLY B 1 137 ? -16.406 -23.672 14.359 1 31.45 137 GLY B C 1
ATOM 3200 O O . GLY B 1 137 ? -15.984 -24.484 15.172 1 31.45 137 GLY B O 1
ATOM 3201 N N . VAL B 1 138 ? -15.32 -23.25 13.703 1 32.56 138 VAL B N 1
ATOM 3202 C CA . VAL B 1 138 ? -14.094 -23.531 14.445 1 32.56 138 VAL B CA 1
ATOM 3203 C C . VAL B 1 138 ? -13.719 -22.312 15.281 1 32.56 138 VAL B C 1
ATOM 3205 O O . VAL B 1 138 ? -13.797 -21.172 14.805 1 32.56 138 VAL B O 1
ATOM 3208 N N . GLU B 1 139 ? -13.742 -22.391 16.594 1 30.23 139 GLU B N 1
ATOM 3209 C CA . GLU B 1 139 ? -13.234 -21.578 17.688 1 30.23 139 GLU B CA 1
ATOM 3210 C C . GLU B 1 139 ? -11.836 -21.047 17.375 1 30.23 139 GLU B C 1
ATOM 3212 O O . GLU B 1 139 ? -10.883 -21.828 17.266 1 30.23 139 GLU B O 1
ATOM 3217 N N . VAL B 1 140 ? -11.656 -20.062 16.672 1 33.12 140 VAL B N 1
ATOM 3218 C CA . VAL B 1 140 ? -10.32 -19.484 16.531 1 33.12 140 VAL B CA 1
ATOM 3219 C C . VAL B 1 140 ? -9.828 -18.984 17.891 1 33.12 140 VAL B C 1
ATOM 3221 O O . VAL B 1 140 ? -10.5 -18.172 18.547 1 33.12 140 VAL B O 1
ATOM 3224 N N . ASP B 1 141 ? -9.117 -19.781 18.641 1 31.44 141 ASP B N 1
ATOM 3225 C CA . ASP B 1 141 ? -8.367 -19.328 19.812 1 31.44 141 ASP B CA 1
ATOM 3226 C C . ASP B 1 141 ? -7.621 -18.031 19.5 1 31.44 141 ASP B C 1
ATOM 3228 O O . ASP B 1 141 ? -7.055 -17.875 18.422 1 31.44 141 ASP B O 1
ATOM 3232 N N . SER B 1 142 ? -7.797 -16.984 20.219 1 32.12 142 SER B N 1
ATOM 3233 C CA . SER B 1 142 ? -7.25 -15.641 20.312 1 32.12 142 SER B CA 1
ATOM 3234 C C . SER B 1 142 ? -5.727 -15.656 20.25 1 32.12 142 SER B C 1
ATOM 3236 O O . SER B 1 142 ? -5.047 -15.539 21.266 1 32.12 142 SER B O 1
ATOM 3238 N N . ALA B 1 143 ? -5.16 -16.297 19.5 1 34.97 143 ALA B N 1
ATOM 3239 C CA . ALA B 1 143 ? -3.703 -16.203 19.438 1 34.97 143 ALA B CA 1
ATOM 3240 C C . ALA B 1 143 ? -3.26 -14.812 19.016 1 34.97 143 ALA B C 1
ATOM 3242 O O . ALA B 1 143 ? -2.965 -14.586 17.828 1 34.97 143 ALA B O 1
ATOM 3243 N N . THR B 1 144 ? -3.551 -13.773 19.594 1 39.53 144 THR B N 1
ATOM 3244 C CA . THR B 1 144 ? -3.354 -12.336 19.453 1 39.53 144 THR B CA 1
ATOM 3245 C C . THR B 1 144 ? -1.88 -12.008 19.234 1 39.53 144 THR B C 1
ATOM 3247 O O . THR B 1 144 ? -1.546 -11.18 18.375 1 39.53 144 THR B O 1
ATOM 3250 N N . ASP B 1 145 ? -1.012 -12.648 20 1 40.47 145 ASP B N 1
ATOM 3251 C CA . ASP B 1 145 ? 0.385 -12.234 20.109 1 40.47 145 ASP B CA 1
ATOM 3252 C C . ASP B 1 145 ? 1.157 -12.539 18.828 1 40.47 145 ASP B C 1
ATOM 3254 O O . ASP B 1 145 ? 1.943 -11.719 18.359 1 40.47 145 ASP B O 1
ATOM 3258 N N . ALA B 1 146 ? 1.091 -13.742 18.297 1 42.5 146 ALA B N 1
ATOM 3259 C CA . ALA B 1 146 ? 1.854 -14.242 17.156 1 42.5 146 ALA B CA 1
ATOM 3260 C C . ALA B 1 146 ? 1.46 -13.508 15.875 1 42.5 146 ALA B C 1
ATOM 3262 O O . ALA B 1 146 ? 2.301 -13.281 15 1 42.5 146 ALA B O 1
ATOM 3263 N N . SER B 1 147 ? 0.228 -13.016 15.867 1 49.69 147 SER B N 1
ATOM 3264 C CA . SER B 1 147 ? -0.323 -12.383 14.672 1 49.69 147 SER B CA 1
ATOM 3265 C C . SER B 1 147 ? 0.305 -11.008 14.43 1 49.69 147 SER B C 1
ATOM 3267 O O . SER B 1 147 ? 0.594 -10.648 13.289 1 49.69 147 SER B O 1
ATOM 3269 N N . THR B 1 148 ? 0.613 -10.352 15.586 1 48.09 148 THR B N 1
ATOM 3270 C CA . THR B 1 148 ? 1.138 -8.992 15.484 1 48.09 148 THR B CA 1
ATOM 3271 C C . THR B 1 148 ? 2.561 -9 14.938 1 48.09 148 THR B C 1
ATOM 3273 O O . THR B 1 148 ? 2.9 -8.203 14.062 1 48.09 148 THR B O 1
ATOM 3276 N N . ALA B 1 149 ? 3.422 -9.891 15.461 1 49.53 149 ALA B N 1
ATOM 3277 C CA . ALA B 1 149 ? 4.809 -10.031 15.016 1 49.53 149 ALA B CA 1
ATOM 3278 C C . ALA B 1 149 ? 4.875 -10.391 13.539 1 49.53 149 ALA B C 1
ATOM 3280 O O . ALA B 1 149 ? 5.754 -9.914 12.812 1 49.53 149 ALA B O 1
ATOM 3281 N N . SER B 1 150 ? 3.832 -11.047 13.094 1 54.91 150 SER B N 1
ATOM 3282 C CA . SER B 1 150 ? 3.838 -11.555 11.727 1 54.91 150 SER B CA 1
ATOM 3283 C C . SER B 1 150 ? 3.574 -10.438 10.719 1 54.91 150 SE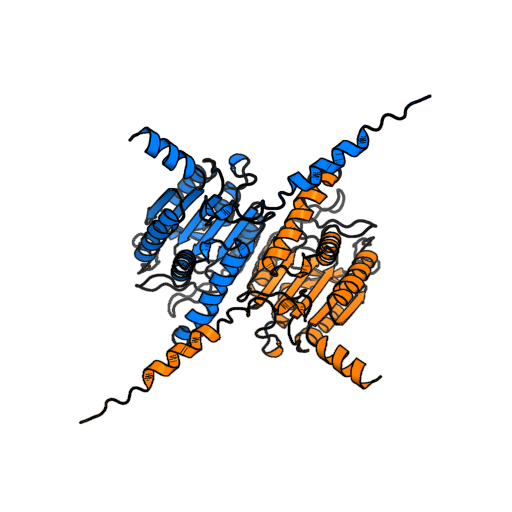R B C 1
ATOM 3285 O O . SER B 1 150 ? 4.219 -10.383 9.664 1 54.91 150 SER B O 1
ATOM 3287 N N . ILE B 1 151 ? 2.781 -9.469 11.164 1 58.69 151 ILE B N 1
ATOM 3288 C CA . ILE B 1 151 ? 2.43 -8.406 10.227 1 58.69 151 ILE B CA 1
ATOM 3289 C C . ILE B 1 151 ? 3.615 -7.461 10.055 1 58.69 151 ILE B C 1
ATOM 3291 O O . ILE B 1 151 ? 3.943 -7.066 8.93 1 58.69 151 ILE B O 1
ATOM 3295 N N . PHE B 1 152 ? 4.285 -7.301 11.219 1 54.78 152 PHE B N 1
ATOM 3296 C CA . PHE B 1 152 ? 5.469 -6.445 11.203 1 54.78 152 PHE B CA 1
ATOM 3297 C C . PHE B 1 152 ? 6.523 -7 10.258 1 54.78 152 PHE B C 1
ATOM 3299 O O . PHE B 1 152 ? 7.066 -6.27 9.422 1 54.78 152 PHE B O 1
ATOM 3306 N N . GLN B 1 153 ? 6.711 -8.133 10.438 1 57.5 153 GLN B N 1
ATOM 3307 C CA . GLN B 1 153 ? 7.758 -8.789 9.664 1 57.5 153 GLN B CA 1
ATOM 3308 C C . GLN B 1 153 ? 7.43 -8.781 8.172 1 57.5 153 GLN B C 1
ATOM 3310 O O . GLN B 1 153 ? 8.32 -8.609 7.34 1 57.5 153 GLN B O 1
ATOM 3315 N N . GLN B 1 154 ? 6.164 -8.82 7.961 1 63 154 GLN B N 1
ATOM 3316 C CA . GLN B 1 154 ? 5.762 -8.891 6.562 1 63 154 GLN B CA 1
ATOM 3317 C C . GLN B 1 154 ? 6.059 -7.582 5.836 1 63 154 GLN B C 1
ATOM 3319 O O . GLN B 1 154 ? 6.625 -7.59 4.738 1 63 154 GLN B O 1
ATOM 3324 N N . TYR B 1 155 ? 5.805 -6.559 6.52 1 66.88 155 TYR B N 1
ATOM 3325 C CA . TYR B 1 155 ? 5.973 -5.262 5.871 1 66.88 155 TYR B CA 1
ATOM 3326 C C . TYR B 1 155 ? 7.449 -4.891 5.777 1 66.88 155 TYR B C 1
ATOM 3328 O O . TYR B 1 155 ? 7.891 -4.32 4.773 1 66.88 155 TYR B O 1
ATOM 3336 N N . LEU B 1 156 ? 8.195 -5.422 6.773 1 65.62 156 LEU B N 1
ATOM 3337 C CA . LEU B 1 156 ? 9.633 -5.168 6.785 1 65.62 156 LEU B CA 1
ATOM 3338 C C . LEU B 1 156 ? 10.336 -5.953 5.68 1 65.62 156 LEU B C 1
ATOM 3340 O O . LEU B 1 156 ? 11.414 -5.566 5.227 1 65.62 156 LEU B O 1
ATOM 3344 N N . SER B 1 157 ? 9.633 -6.859 5.297 1 78.69 157 SER B N 1
ATOM 3345 C CA . SER B 1 157 ? 10.328 -7.809 4.438 1 78.69 157 SER B CA 1
ATOM 3346 C C . SER B 1 157 ? 10.047 -7.527 2.963 1 78.69 157 SER B C 1
ATOM 3348 O O . SER B 1 157 ? 10.656 -8.141 2.082 1 78.69 157 SER B O 1
ATOM 3350 N N . VAL B 1 158 ? 9.18 -6.574 2.697 1 88.62 158 VAL B N 1
ATOM 3351 C CA . VAL B 1 158 ? 8.852 -6.285 1.306 1 88.62 158 VAL B CA 1
ATOM 3352 C C . VAL B 1 158 ? 9.969 -5.465 0.668 1 88.62 158 VAL B C 1
ATOM 3354 O O . VAL B 1 158 ? 10.266 -4.355 1.118 1 88.62 158 VAL B O 1
ATOM 3357 N N . PRO B 1 159 ? 10.602 -5.957 -0.398 1 90.81 159 PRO B N 1
ATOM 3358 C CA . PRO B 1 159 ? 11.734 -5.27 -1.02 1 90.81 159 PRO B CA 1
ATOM 3359 C C . PRO B 1 159 ? 11.32 -4.02 -1.79 1 90.81 159 PRO B C 1
ATOM 3361 O O . PRO B 1 159 ? 10.133 -3.816 -2.047 1 90.81 159 PRO B O 1
ATOM 3364 N N . MET B 1 160 ? 12.32 -3.215 -2.084 1 88.69 160 MET B N 1
ATOM 3365 C CA . MET B 1 160 ? 12.094 -2.09 -2.986 1 88.69 160 MET B CA 1
ATOM 3366 C C . MET B 1 160 ? 11.539 -2.566 -4.324 1 88.69 160 MET B C 1
ATOM 3368 O O . MET B 1 160 ? 11.867 -3.664 -4.781 1 88.69 160 MET B O 1
ATOM 3372 N N . ASP B 1 161 ? 10.672 -1.751 -4.957 1 93.12 161 ASP B N 1
ATOM 3373 C CA . ASP B 1 161 ? 10.047 -1.995 -6.258 1 93.12 161 ASP B CA 1
ATOM 3374 C C . ASP B 1 161 ? 9.172 -3.242 -6.219 1 93.12 161 ASP B C 1
ATOM 3376 O O . ASP B 1 161 ? 9.234 -4.082 -7.121 1 93.12 161 ASP B O 1
ATOM 3380 N N . THR B 1 162 ? 8.445 -3.352 -5.145 1 95.5 162 THR B N 1
ATOM 3381 C CA . THR B 1 162 ? 7.535 -4.473 -4.938 1 95.5 162 THR B CA 1
ATOM 3382 C C . THR B 1 162 ? 6.133 -3.98 -4.602 1 95.5 162 THR B C 1
ATOM 3384 O O . THR B 1 162 ? 5.969 -3.035 -3.826 1 95.5 162 THR B O 1
ATOM 3387 N N . VAL B 1 163 ? 5.129 -4.609 -5.227 1 96.38 163 VAL B N 1
ATOM 3388 C CA . VAL B 1 163 ? 3.74 -4.445 -4.816 1 96.38 163 VAL B CA 1
ATOM 3389 C C . VAL B 1 163 ? 3.211 -5.758 -4.242 1 96.38 163 VAL B C 1
ATOM 3391 O O . VAL B 1 163 ? 3.508 -6.836 -4.766 1 96.38 163 VAL B O 1
ATOM 3394 N N . VAL B 1 164 ? 2.566 -5.641 -3.129 1 95.5 164 VAL B N 1
ATOM 3395 C CA . VAL B 1 164 ? 1.863 -6.773 -2.533 1 95.5 164 VAL B CA 1
ATOM 3396 C C . VAL B 1 164 ? 0.376 -6.449 -2.408 1 95.5 164 VAL B C 1
ATOM 3398 O O . VAL B 1 164 ? -0.003 -5.492 -1.73 1 95.5 164 VAL B O 1
ATOM 3401 N N . MET B 1 165 ? -0.426 -7.223 -3.086 1 95.56 165 MET B N 1
ATOM 3402 C CA . MET B 1 165 ? -1.866 -7.039 -2.938 1 95.56 165 MET B CA 1
ATOM 3403 C C . MET B 1 165 ? -2.5 -8.242 -2.242 1 95.56 165 MET B C 1
ATOM 3405 O O . MET B 1 165 ? -2.322 -9.375 -2.678 1 95.56 165 MET B O 1
ATOM 3409 N N . TYR B 1 166 ? -3.127 -7.934 -1.19 1 91.5 166 TYR B N 1
ATOM 3410 C CA . TYR B 1 166 ? -3.877 -8.938 -0.443 1 91.5 166 TYR B CA 1
ATOM 3411 C C . TYR B 1 166 ? -5.348 -8.938 -0.846 1 91.5 166 TYR B C 1
ATOM 3413 O O . TYR B 1 166 ? -5.945 -7.871 -1.025 1 91.5 166 TYR B O 1
ATOM 3421 N N . ALA B 1 167 ? -5.906 -10.141 -0.901 1 90.5 167 ALA B N 1
ATOM 3422 C CA . ALA B 1 167 ? -7.309 -10.273 -1.292 1 90.5 167 ALA B CA 1
ATOM 3423 C C . ALA B 1 167 ? -8.227 -9.617 -0.265 1 90.5 167 ALA B C 1
ATOM 3425 O O . ALA B 1 167 ? -9.344 -9.211 -0.593 1 90.5 167 ALA B O 1
ATOM 3426 N N . THR B 1 168 ? -7.758 -9.523 0.957 1 83.81 168 THR B N 1
ATOM 3427 C CA . THR B 1 168 ? -8.578 -8.961 2.027 1 83.81 168 THR B CA 1
ATOM 3428 C C . THR B 1 168 ? -7.715 -8.164 3 1 83.81 168 THR B C 1
ATOM 3430 O O . THR B 1 168 ? -6.492 -8.32 3.037 1 83.81 168 THR B O 1
ATOM 3433 N N . ALA B 1 169 ? -8.406 -7.262 3.672 1 76.44 169 ALA B N 1
ATOM 3434 C CA . ALA B 1 169 ? -7.73 -6.523 4.738 1 76.44 169 ALA B CA 1
ATOM 3435 C C . ALA B 1 169 ? -7.402 -7.438 5.914 1 76.44 169 ALA B C 1
ATOM 3437 O O . ALA B 1 169 ? -7.984 -8.516 6.051 1 76.44 169 ALA B O 1
ATOM 3438 N N . PRO B 1 170 ? -6.379 -7.027 6.715 1 75.56 170 PRO B N 1
ATOM 3439 C CA . PRO B 1 170 ? -6.043 -7.832 7.891 1 75.56 170 PRO B CA 1
ATOM 3440 C C . PRO B 1 170 ? -7.258 -8.141 8.758 1 75.56 170 PRO B C 1
ATOM 3442 O O . PRO B 1 170 ? -8.117 -7.277 8.961 1 75.56 170 PRO B O 1
ATOM 3445 N N . GLY B 1 171 ? -7.332 -9.367 9.211 1 74.19 171 GLY B N 1
ATOM 3446 C CA . GLY B 1 171 ? -8.406 -9.773 10.102 1 74.19 171 GLY B CA 1
ATOM 3447 C C . GLY B 1 171 ? -9.648 -10.242 9.375 1 74.19 171 GLY B C 1
ATOM 3448 O O . GLY B 1 171 ? -10.609 -10.68 10 1 74.19 171 GLY B O 1
ATOM 3449 N N . TYR B 1 172 ? -9.609 -10.219 8.07 1 74.69 172 TYR B N 1
ATOM 3450 C CA . TYR B 1 172 ? -10.805 -10.562 7.305 1 74.69 172 TYR B CA 1
ATOM 3451 C C . TYR B 1 172 ? -10.586 -11.82 6.473 1 74.69 172 TYR B C 1
ATOM 3453 O O . TYR B 1 172 ? -9.445 -12.242 6.273 1 74.69 172 TYR B O 1
ATOM 3461 N N . ALA B 1 173 ? -11.656 -12.398 6.047 1 76.62 173 ALA B N 1
ATOM 3462 C CA . ALA B 1 173 ? -11.617 -13.617 5.242 1 76.62 173 ALA B CA 1
ATOM 3463 C C . ALA B 1 173 ? -11.594 -13.289 3.754 1 76.62 173 ALA B C 1
ATOM 3465 O O . ALA B 1 173 ? -12.141 -12.273 3.326 1 76.62 173 ALA B O 1
ATOM 3466 N N . ALA B 1 174 ? -10.875 -14.141 3.049 1 77.94 174 ALA B N 1
ATOM 3467 C CA . ALA B 1 174 ? -10.898 -14.086 1.59 1 77.94 174 ALA B CA 1
ATOM 3468 C C . ALA B 1 174 ? -11.891 -15.102 1.019 1 77.94 174 ALA B C 1
ATOM 3470 O O . ALA B 1 174 ? -11.883 -16.266 1.411 1 77.94 174 ALA B O 1
ATOM 3471 N N . PHE B 1 175 ? -12.695 -14.633 0.113 1 74.88 175 PHE B N 1
ATOM 3472 C CA . PHE B 1 175 ? -13.766 -15.484 -0.391 1 74.88 175 PHE B CA 1
ATOM 3473 C C . PHE B 1 175 ? -13.273 -16.359 -1.537 1 74.88 175 PHE B C 1
ATOM 3475 O O . PHE B 1 175 ? -12.453 -15.922 -2.35 1 74.88 175 PHE B O 1
ATOM 3482 N N . ASN B 1 176 ? -13.734 -17.562 -1.436 1 76.38 176 ASN B N 1
ATOM 3483 C CA . ASN B 1 176 ? -13.562 -18.516 -2.531 1 76.38 176 ASN B CA 1
ATOM 3484 C C . ASN B 1 176 ? -14.867 -19.234 -2.846 1 76.38 176 ASN B C 1
ATOM 3486 O O . ASN B 1 176 ? -15.641 -19.547 -1.939 1 76.38 176 ASN B O 1
ATOM 3490 N N . ASN B 1 177 ? -15.117 -19.344 -4.152 1 80.81 177 ASN B N 1
ATOM 3491 C CA . ASN B 1 177 ? -16.281 -20.109 -4.555 1 80.81 177 ASN B CA 1
ATOM 3492 C C . ASN B 1 177 ? -15.953 -21.078 -5.684 1 80.81 177 ASN B C 1
ATOM 3494 O O . ASN B 1 177 ? -14.836 -21.078 -6.203 1 80.81 177 ASN B O 1
ATOM 3498 N N . PRO B 1 178 ? -16.844 -22 -5.965 1 84.5 178 PRO B N 1
ATOM 3499 C CA . PRO B 1 178 ? -16.562 -23.016 -6.98 1 84.5 178 PRO B CA 1
ATOM 3500 C C . PRO B 1 178 ? -16.219 -22.406 -8.344 1 84.5 178 PRO B C 1
ATOM 3502 O O . PRO B 1 178 ? -15.578 -23.047 -9.172 1 84.5 178 PRO B O 1
ATOM 3505 N N . MET B 1 179 ? -16.641 -21.203 -8.539 1 86.75 179 MET B N 1
ATOM 3506 C CA . MET B 1 179 ? -16.359 -20.531 -9.805 1 86.75 179 MET B CA 1
ATOM 3507 C C . MET B 1 179 ? -15.023 -19.797 -9.75 1 86.75 179 MET B C 1
ATOM 3509 O O . MET B 1 179 ? -14.547 -19.281 -10.766 1 86.75 179 MET B O 1
ATOM 3513 N N . GLY B 1 180 ? -14.445 -19.828 -8.602 1 89.94 180 GLY B N 1
ATOM 3514 C CA . GLY B 1 180 ? -13.18 -19.141 -8.414 1 89.94 180 GLY B CA 1
ATOM 3515 C C . GLY B 1 180 ? -13.258 -18.016 -7.402 1 89.94 180 GLY B C 1
ATOM 3516 O O . GLY B 1 180 ? -14.312 -17.797 -6.797 1 89.94 180 GLY B O 1
ATOM 3517 N N . SER B 1 181 ? -12.141 -17.391 -7.121 1 91.12 181 SER B N 1
ATOM 3518 C CA . SER B 1 181 ? -12.086 -16.281 -6.18 1 91.12 181 SER B CA 1
ATOM 3519 C C . SER B 1 181 ? -12.375 -14.961 -6.875 1 91.12 181 SER B C 1
ATOM 3521 O O . SER B 1 181 ? -11.891 -14.711 -7.977 1 91.12 181 SER B O 1
ATOM 3523 N N . PRO B 1 182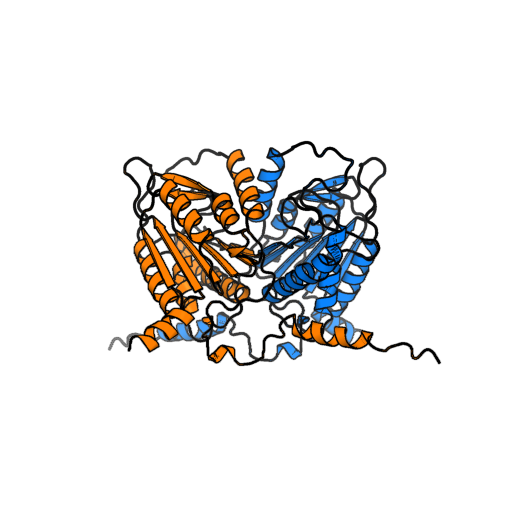 ? -13.18 -14.117 -6.262 1 90.06 182 PRO B N 1
ATOM 3524 C CA . PRO B 1 182 ? -13.477 -12.812 -6.848 1 90.06 182 PRO B CA 1
ATOM 3525 C C . PRO B 1 182 ? -12.219 -11.992 -7.117 1 90.06 182 PRO B C 1
ATOM 3527 O O . PRO B 1 182 ? -12.109 -11.352 -8.164 1 90.06 182 PRO B O 1
ATOM 3530 N N . PHE B 1 183 ? -11.266 -12.07 -6.266 1 93.5 183 PHE B N 1
ATOM 3531 C CA . PHE B 1 183 ? -10.047 -11.273 -6.387 1 93.5 183 PHE B CA 1
ATOM 3532 C C . PHE B 1 183 ? -9.273 -11.664 -7.641 1 93.5 183 PHE B C 1
ATOM 3534 O O . PHE B 1 183 ? -9.039 -10.82 -8.516 1 93.5 183 PHE B O 1
ATOM 3541 N N . LEU B 1 184 ? -8.898 -12.898 -7.785 1 96.44 184 LEU B N 1
ATOM 3542 C CA . LEU B 1 184 ? -8.086 -13.344 -8.914 1 96.44 184 LEU B CA 1
ATOM 3543 C C . LEU B 1 184 ? -8.898 -13.305 -10.211 1 96.44 184 LEU B C 1
ATOM 3545 O O . LEU B 1 184 ? -8.344 -13.016 -11.273 1 96.44 184 LEU B O 1
ATOM 3549 N N . GLY B 1 185 ? -10.195 -13.602 -10.039 1 94.81 185 GLY B N 1
ATOM 3550 C CA . GLY B 1 185 ? -11.07 -13.477 -11.195 1 94.81 185 GLY B CA 1
ATOM 3551 C C . GLY B 1 185 ? -11.117 -12.062 -11.758 1 94.81 185 GLY B C 1
ATOM 3552 O O . GLY B 1 185 ? -10.953 -11.867 -12.961 1 94.81 185 GLY B O 1
ATOM 3553 N N . GLU B 1 186 ? -11.336 -11.078 -10.883 1 94 186 GLU B N 1
ATOM 3554 C CA . GLU B 1 186 ? -11.398 -9.688 -11.32 1 94 186 GLU B CA 1
ATOM 3555 C C . GLU B 1 186 ? -10.055 -9.219 -11.875 1 94 186 GLU B C 1
ATOM 3557 O O . GLU B 1 186 ? -10.008 -8.445 -12.836 1 94 186 GLU B O 1
ATOM 3562 N N . PHE B 1 187 ? -9.008 -9.648 -11.305 1 96.88 187 PHE B N 1
ATOM 3563 C CA . PHE B 1 187 ? -7.672 -9.312 -11.781 1 96.88 187 PHE B CA 1
ATOM 3564 C C . PHE B 1 187 ? -7.488 -9.766 -13.227 1 96.88 187 PHE B C 1
ATOM 3566 O O . PHE B 1 187 ? -7.082 -8.977 -14.086 1 96.88 187 PHE B O 1
ATOM 3573 N N . CYS B 1 188 ? -7.836 -10.977 -13.516 1 97.81 188 CYS B N 1
ATOM 3574 C CA . CYS B 1 188 ? -7.703 -11.516 -14.867 1 97.81 188 CYS B CA 1
ATOM 3575 C C . CYS B 1 188 ? -8.641 -10.797 -15.836 1 97.81 188 CYS B C 1
ATOM 3577 O O . CYS B 1 188 ? -8.227 -10.422 -16.938 1 97.81 188 CYS B O 1
ATOM 3579 N N . ASP B 1 189 ? -9.914 -10.625 -15.383 1 96.31 189 ASP B N 1
ATOM 3580 C CA . ASP B 1 189 ? -10.891 -9.977 -16.25 1 96.31 189 ASP B CA 1
ATOM 3581 C C . ASP B 1 189 ? -10.43 -8.578 -16.641 1 96.31 189 ASP B C 1
ATOM 3583 O O . ASP B 1 189 ? -10.562 -8.172 -17.797 1 96.31 189 ASP B O 1
ATOM 3587 N N . LEU B 1 190 ? -9.93 -7.902 -15.672 1 96.31 190 LEU B N 1
ATOM 3588 C CA . LEU B 1 190 ? -9.469 -6.543 -15.93 1 96.31 190 LEU B CA 1
ATOM 3589 C C . LEU B 1 190 ? -8.336 -6.531 -16.938 1 96.31 190 LEU B C 1
ATOM 3591 O O . LEU B 1 190 ? -8.32 -5.695 -17.844 1 96.31 190 LEU B O 1
ATOM 3595 N N . LEU B 1 191 ? -7.363 -7.414 -16.844 1 96.88 191 LEU B N 1
ATOM 3596 C CA . LEU B 1 191 ? -6.223 -7.48 -17.75 1 96.88 191 LEU B CA 1
ATOM 3597 C C . LEU B 1 191 ? -6.68 -7.781 -19.188 1 96.88 191 LEU B C 1
ATOM 3599 O O . LEU B 1 191 ? -6.043 -7.348 -20.141 1 96.88 191 LEU B O 1
ATOM 3603 N N . LEU B 1 192 ? -7.746 -8.484 -19.297 1 96.56 192 LEU B N 1
ATOM 3604 C CA . LEU B 1 192 ? -8.219 -8.922 -20.609 1 96.56 192 LEU B CA 1
ATOM 3605 C C . LEU B 1 192 ? -9.086 -7.848 -21.25 1 96.56 192 LEU B C 1
ATOM 3607 O O . LEU B 1 192 ? -9.359 -7.91 -22.453 1 96.56 192 LEU B O 1
ATOM 3611 N N . GLU B 1 193 ? -9.523 -6.93 -20.453 1 95.06 193 GLU B N 1
ATOM 3612 C CA . GLU B 1 193 ? -10.312 -5.82 -20.984 1 95.06 193 GLU B CA 1
ATOM 3613 C C . GLU B 1 193 ? -9.43 -4.848 -21.766 1 95.06 193 GLU B C 1
ATOM 3615 O O . GLU B 1 193 ? -8.32 -4.527 -21.328 1 95.06 193 GLU B O 1
ATOM 3620 N N . ASP B 1 194 ? -9.93 -4.348 -22.797 1 87.5 194 ASP B N 1
ATOM 3621 C CA . ASP B 1 194 ? -9.188 -3.467 -23.688 1 87.5 194 ASP B CA 1
ATOM 3622 C C . ASP B 1 194 ? -8.695 -2.221 -22.953 1 87.5 194 ASP B C 1
ATOM 3624 O O . ASP B 1 194 ? -9.469 -1.565 -22.25 1 87.5 194 ASP B O 1
ATOM 3628 N N . GLY B 1 195 ? -7.441 -1.933 -23.141 1 87.25 195 GLY B N 1
ATOM 3629 C CA . GLY B 1 195 ? -6.848 -0.704 -22.641 1 87.25 195 GLY B CA 1
ATOM 3630 C C . GLY B 1 195 ? -6.422 -0.797 -21.188 1 87.25 195 GLY B C 1
ATOM 3631 O O . GLY B 1 195 ? -5.578 -0.025 -20.719 1 87.25 195 GLY B O 1
ATOM 3632 N N . GLN B 1 196 ? -6.98 -1.755 -20.438 1 88.88 196 GLN B N 1
ATOM 3633 C CA . GLN B 1 196 ? -6.715 -1.819 -19 1 88.88 196 GLN B CA 1
ATOM 3634 C C . GLN B 1 196 ? -5.297 -2.318 -18.734 1 88.88 196 GLN B C 1
ATOM 3636 O O . GLN B 1 196 ? -4.645 -1.859 -17.781 1 88.88 196 GLN B O 1
ATOM 3641 N N . ARG B 1 197 ? -4.785 -3.152 -19.609 1 90.69 197 ARG B N 1
ATOM 3642 C CA . ARG B 1 197 ? -3.469 -3.748 -19.406 1 90.69 197 ARG B CA 1
ATOM 3643 C C . ARG B 1 197 ? -2.369 -2.699 -19.547 1 90.69 197 ARG B C 1
ATOM 3645 O O . ARG B 1 197 ? -1.242 -2.91 -19.078 1 90.69 197 ARG B O 1
ATOM 3652 N N . ASP B 1 198 ? -2.688 -1.548 -20.094 1 91.44 198 ASP B N 1
ATOM 3653 C CA . ASP B 1 198 ? -1.683 -0.524 -20.375 1 91.44 198 ASP B CA 1
ATOM 3654 C C . ASP B 1 198 ? -1.583 0.467 -19.219 1 91.44 198 ASP B C 1
ATOM 3656 O O . ASP B 1 198 ? -0.742 1.367 -19.234 1 91.44 198 ASP B O 1
ATOM 3660 N N . LEU B 1 199 ? -2.375 0.268 -18.188 1 91.62 199 LEU B N 1
ATOM 3661 C CA . LEU B 1 199 ? -2.371 1.161 -17.031 1 91.62 199 LEU B CA 1
ATOM 3662 C C . LEU B 1 199 ? -1.104 0.972 -16.203 1 91.62 199 LEU B C 1
ATOM 3664 O O . LEU B 1 199 ? -0.55 -0.128 -16.156 1 91.62 199 LEU B O 1
ATOM 3668 N N . GLU B 1 200 ? -0.629 2.131 -15.664 1 92.5 200 GLU B N 1
ATOM 3669 C CA . GLU B 1 200 ? 0.405 2.051 -14.633 1 92.5 200 GLU B CA 1
ATOM 3670 C C . GLU B 1 200 ? -0.006 1.104 -13.508 1 92.5 200 GLU B C 1
ATOM 3672 O O . GLU B 1 200 ? -1.183 1.034 -13.148 1 92.5 200 GLU B O 1
ATOM 3677 N N . LEU B 1 201 ? 0.938 0.357 -12.977 1 95.56 201 LEU B N 1
ATOM 3678 C CA . LEU B 1 201 ? 0.711 -0.811 -12.133 1 95.56 201 LEU B CA 1
ATOM 3679 C C . LEU B 1 201 ? -0.164 -0.453 -10.938 1 95.56 201 LEU B C 1
ATOM 3681 O O . LEU B 1 201 ? -1.166 -1.122 -10.672 1 95.56 201 LEU B O 1
ATOM 3685 N N . THR B 1 202 ? 0.164 0.597 -10.156 1 94.75 202 THR B N 1
ATOM 3686 C CA . THR B 1 202 ? -0.599 0.918 -8.953 1 94.75 202 THR B CA 1
ATOM 3687 C C . THR B 1 202 ? -2.006 1.383 -9.32 1 94.75 202 THR B C 1
ATOM 3689 O O . THR B 1 202 ? -2.959 1.132 -8.578 1 94.75 202 THR B O 1
ATOM 3692 N N . ARG B 1 203 ? -2.135 2.051 -10.43 1 92.94 203 ARG B N 1
ATOM 3693 C CA . ARG B 1 203 ? -3.453 2.43 -10.93 1 92.94 203 ARG B CA 1
ATOM 3694 C C . ARG B 1 203 ? -4.273 1.199 -11.297 1 92.94 203 ARG B C 1
ATOM 3696 O O . ARG B 1 203 ? -5.469 1.132 -11 1 92.94 203 ARG B O 1
ATOM 3703 N N . LEU B 1 204 ? -3.639 0.29 -11.984 1 94.75 204 LEU B N 1
ATOM 3704 C CA . LEU B 1 204 ? -4.297 -0.965 -12.328 1 94.75 204 LEU B CA 1
ATOM 3705 C C . LEU B 1 204 ? -4.812 -1.674 -11.078 1 94.75 204 LEU B C 1
ATOM 3707 O O . LEU B 1 204 ? -5.941 -2.164 -11.062 1 94.75 204 LEU B O 1
ATOM 3711 N N . MET B 1 205 ? -4 -1.694 -10.031 1 95.81 205 MET B N 1
ATOM 3712 C CA . MET B 1 205 ? -4.387 -2.369 -8.797 1 95.81 205 MET B CA 1
ATOM 3713 C C . MET B 1 205 ? -5.547 -1.646 -8.117 1 95.81 205 MET B C 1
ATOM 3715 O O . MET B 1 205 ? -6.414 -2.281 -7.516 1 95.81 205 MET B O 1
ATOM 3719 N N . THR B 1 206 ? -5.547 -0.347 -8.203 1 93.94 206 THR B N 1
ATOM 3720 C CA . THR B 1 206 ? -6.676 0.419 -7.691 1 93.94 206 THR B CA 1
ATOM 3721 C C . THR B 1 206 ? -7.965 0.036 -8.414 1 93.94 206 THR B C 1
ATOM 3723 O O . THR B 1 206 ? -9.016 -0.09 -7.789 1 93.94 206 THR B O 1
ATOM 3726 N N . ARG B 1 207 ? -7.891 -0.174 -9.688 1 93.81 207 ARG B N 1
ATOM 3727 C CA . ARG B 1 207 ? -9.062 -0.575 -10.453 1 93.81 207 ARG B CA 1
ATOM 3728 C C . ARG 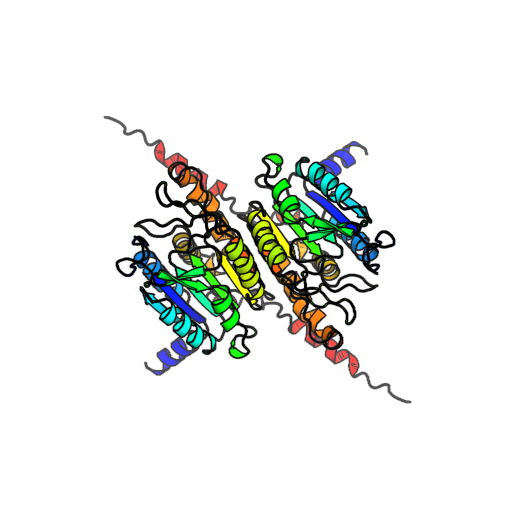B 1 207 ? -9.531 -1.969 -10.047 1 93.81 207 ARG B C 1
ATOM 3730 O O . ARG B 1 207 ? -10.734 -2.244 -10.039 1 93.81 207 ARG B O 1
ATOM 3737 N N . VAL B 1 208 ? -8.594 -2.832 -9.828 1 94.56 208 VAL B N 1
ATOM 3738 C CA . VAL B 1 208 ? -8.961 -4.145 -9.312 1 94.56 208 VAL B CA 1
ATOM 3739 C C . VAL B 1 208 ? -9.742 -3.986 -8 1 94.56 208 VAL B C 1
ATOM 3741 O O . VAL B 1 208 ? -10.789 -4.609 -7.816 1 94.56 208 VAL B O 1
ATOM 3744 N N . SER B 1 209 ? -9.25 -3.113 -7.09 1 92.12 209 SER B N 1
ATOM 3745 C CA . SER B 1 209 ? -9.906 -2.857 -5.812 1 92.12 209 SER B CA 1
ATOM 3746 C C . SER B 1 209 ? -11.312 -2.303 -6.016 1 92.12 209 SER B C 1
ATOM 3748 O O . SER B 1 209 ? -12.242 -2.666 -5.293 1 92.12 209 SER B O 1
ATOM 3750 N N . TYR B 1 210 ? -11.438 -1.459 -6.973 1 90.75 210 TYR B N 1
ATOM 3751 C CA . TYR B 1 210 ? -12.734 -0.878 -7.301 1 90.75 210 TYR B CA 1
ATOM 3752 C C . TYR B 1 210 ? -13.734 -1.96 -7.684 1 90.75 210 TYR B C 1
ATOM 3754 O O . TYR B 1 210 ? -14.844 -2.004 -7.152 1 90.75 210 TYR B O 1
ATOM 3762 N N . ARG B 1 211 ? -13.328 -2.844 -8.531 1 90.38 211 ARG B N 1
ATOM 3763 C CA . ARG B 1 211 ? -14.211 -3.904 -9.008 1 90.38 211 ARG B CA 1
ATOM 3764 C C . ARG B 1 211 ? -14.594 -4.848 -7.875 1 90.38 211 ARG B C 1
ATOM 3766 O O . ARG B 1 211 ? -15.734 -5.305 -7.797 1 90.38 211 ARG B O 1
ATOM 3773 N N . LEU B 1 212 ? -13.648 -5.117 -7.039 1 88.06 212 LEU B N 1
ATOM 3774 C CA . LEU B 1 212 ? -13.922 -6 -5.91 1 88.06 212 LEU B CA 1
ATOM 3775 C C . LEU B 1 212 ? -14.883 -5.34 -4.926 1 88.06 212 LEU B C 1
ATOM 3777 O O . LEU B 1 212 ? -15.789 -6 -4.398 1 88.06 212 LEU B O 1
ATOM 3781 N N . ALA B 1 213 ? -14.68 -4.094 -4.688 1 80.88 213 ALA B N 1
ATOM 3782 C CA . ALA B 1 213 ? -15.508 -3.361 -3.732 1 80.88 213 ALA B CA 1
ATOM 3783 C C . ALA B 1 213 ? -16.938 -3.217 -4.246 1 80.88 213 ALA B C 1
ATOM 3785 O O . ALA B 1 213 ? -17.891 -3.307 -3.471 1 80.88 213 ALA B O 1
ATOM 3786 N N . TYR B 1 214 ? -17.125 -3.035 -5.469 1 80.31 214 TYR B N 1
ATOM 3787 C CA . TYR B 1 214 ? -18.438 -2.66 -5.973 1 80.31 214 TYR B CA 1
ATOM 3788 C C . TYR B 1 214 ? -19.109 -3.834 -6.68 1 80.31 214 TYR B C 1
ATOM 3790 O O . TYR B 1 214 ? -20.344 -3.893 -6.77 1 80.31 214 TYR B O 1
ATOM 3798 N N . ASN B 1 215 ? -18.344 -4.621 -7.316 1 66 215 ASN B N 1
ATOM 3799 C CA . ASN B 1 215 ? -18.969 -5.797 -7.914 1 66 215 ASN B CA 1
ATOM 3800 C C . ASN B 1 215 ? -19.281 -6.863 -6.867 1 66 215 ASN B C 1
ATOM 3802 O O . ASN B 1 215 ? -20.297 -7.559 -6.961 1 66 215 ASN B O 1
ATOM 3806 N N . PHE B 1 216 ? -18.375 -6.883 -5.945 1 58.09 216 PHE B N 1
ATOM 3807 C CA . PHE B 1 216 ? -18.562 -7.957 -4.984 1 58.09 216 PHE B CA 1
ATOM 3808 C C . PHE B 1 216 ? -19.516 -7.527 -3.875 1 58.09 216 PHE B C 1
ATOM 3810 O O . PHE B 1 216 ? -20.25 -8.352 -3.322 1 58.09 216 PHE B O 1
ATOM 3817 N N . GLN B 1 217 ? -19.422 -6.25 -3.283 1 51.84 217 GLN B N 1
ATOM 3818 C CA . GLN B 1 217 ? -20.469 -5.828 -2.367 1 51.84 217 GLN B CA 1
ATOM 3819 C C . GLN B 1 217 ? -21.859 -6.109 -2.949 1 51.84 217 GLN B C 1
ATOM 3821 O O . GLN B 1 217 ? -22.797 -6.43 -2.213 1 51.84 217 GLN B O 1
ATOM 3826 N N . ALA B 1 218 ? -22.016 -5.867 -4.223 1 42.69 218 ALA B N 1
ATOM 3827 C CA . ALA B 1 218 ? -23.328 -6.137 -4.789 1 42.69 218 ALA B CA 1
ATOM 3828 C C . ALA B 1 218 ? -23.766 -7.574 -4.508 1 42.69 218 ALA B C 1
ATOM 3830 O O . ALA B 1 218 ? -24.938 -7.836 -4.266 1 42.69 218 ALA B O 1
ATOM 3831 N N . LYS B 1 219 ? -22.828 -8.422 -4.617 1 40.88 219 LYS B N 1
ATOM 3832 C CA . LYS B 1 219 ? -23.281 -9.797 -4.414 1 40.88 219 LYS B CA 1
ATOM 3833 C C . LYS B 1 219 ? -23.281 -10.164 -2.934 1 40.88 219 LYS B C 1
ATOM 3835 O O . LYS B 1 219 ? -23.812 -11.203 -2.543 1 40.88 219 LYS B O 1
ATOM 3840 N N . GLY B 1 220 ? -22.578 -9.391 -2.012 1 40.12 220 GLY B N 1
ATOM 3841 C CA . GLY B 1 220 ? -22.359 -9.703 -0.609 1 40.12 220 GLY B CA 1
ATOM 3842 C C . GLY B 1 220 ? -23.562 -9.422 0.266 1 40.12 220 GLY B C 1
ATOM 3843 O O . GLY B 1 220 ? -23.484 -9.516 1.492 1 40.12 220 GLY B O 1
ATOM 3844 N N . LYS B 1 221 ? -24.516 -8.812 0.044 1 40.28 221 LYS B N 1
ATOM 3845 C CA . LYS B 1 221 ? -25.656 -9.086 0.922 1 40.28 221 LYS B CA 1
ATOM 3846 C C . LYS B 1 221 ? -25.672 -10.555 1.339 1 40.28 221 LYS B C 1
ATOM 3848 O O . LYS B 1 221 ? -26.203 -10.891 2.402 1 40.28 221 LYS B O 1
ATOM 3853 N N . VAL B 1 222 ? -25.328 -11.422 0.509 1 36.03 222 VAL B N 1
ATOM 3854 C CA . VAL B 1 222 ? -25.5 -12.836 0.833 1 36.03 222 VAL B CA 1
ATOM 3855 C C . VAL B 1 222 ? -24.438 -13.258 1.84 1 36.03 222 VAL B C 1
ATOM 3857 O O . VAL B 1 222 ? -24.641 -14.203 2.607 1 36.03 222 VAL B O 1
ATOM 3860 N N . LEU B 1 223 ? -23.25 -12.703 1.859 1 41.19 223 LEU B N 1
ATOM 3861 C CA . LEU B 1 223 ? -22.219 -13.281 2.723 1 41.19 223 LEU B CA 1
ATOM 3862 C C . LEU B 1 223 ? -22.109 -12.508 4.031 1 41.19 223 LEU B C 1
ATOM 3864 O O . LEU B 1 223 ? -21.016 -12.359 4.582 1 41.19 223 LEU B O 1
ATOM 3868 N N . GLY B 1 224 ? -23.188 -12.031 4.594 1 44.38 224 GLY B N 1
ATOM 3869 C CA . GLY B 1 224 ? -23.312 -11.5 5.941 1 44.38 224 GLY B CA 1
ATOM 3870 C C . GLY B 1 224 ? -22.547 -10.203 6.148 1 44.38 224 GLY B C 1
ATOM 3871 O O . GLY B 1 224 ? -22.062 -9.93 7.25 1 44.38 224 GLY B O 1
ATOM 3872 N N . GLY B 1 225 ? -22.312 -9.484 5.043 1 45.56 225 GLY B N 1
ATOM 3873 C CA . GLY B 1 225 ? -21.766 -8.141 5.188 1 45.56 225 GLY B CA 1
ATOM 3874 C C . GLY B 1 225 ? -20.25 -8.109 5.195 1 45.56 225 GLY B C 1
ATOM 3875 O O . GLY B 1 225 ? -19.641 -7.062 5.434 1 45.56 225 GLY B O 1
ATOM 3876 N N . LYS B 1 226 ? -19.641 -9.305 5.332 1 49.16 226 LYS B N 1
ATOM 3877 C CA . LYS B 1 226 ? -18.188 -9.281 5.441 1 49.16 226 LYS B CA 1
ATOM 3878 C C . LYS B 1 226 ? -17.547 -8.93 4.109 1 49.16 226 LYS B C 1
ATOM 3880 O O . LYS B 1 226 ? -17.844 -9.547 3.084 1 49.16 226 LYS B O 1
ATOM 3885 N N . LYS B 1 227 ? -17.328 -7.676 3.84 1 54.84 227 LYS B N 1
ATOM 3886 C CA . LYS B 1 227 ? -16.781 -7.109 2.609 1 54.84 227 LYS B CA 1
ATOM 3887 C C . LYS B 1 227 ? -15.289 -7.406 2.475 1 54.84 227 LYS B C 1
ATOM 3889 O O . LYS B 1 227 ? -14.539 -7.301 3.445 1 54.84 227 LYS B O 1
ATOM 3894 N N . GLN B 1 228 ? -14.969 -8.266 1.376 1 64.06 228 GLN B N 1
ATOM 3895 C CA . GLN B 1 228 ? -13.578 -8.43 0.981 1 64.06 228 GLN B CA 1
ATOM 3896 C C . GLN B 1 228 ? -13.008 -7.125 0.424 1 64.06 228 GLN B C 1
ATOM 3898 O O . GLN B 1 228 ? -13.414 -6.672 -0.649 1 64.06 228 GLN B O 1
ATOM 3903 N N . MET B 1 229 ? -12.289 -6.508 1.201 1 77.44 229 MET B N 1
ATOM 3904 C CA . MET B 1 229 ? -11.633 -5.301 0.714 1 77.44 229 MET B CA 1
ATOM 3905 C C . MET B 1 229 ? -10.125 -5.52 0.593 1 77.44 229 MET B C 1
ATOM 3907 O O . MET B 1 229 ? -9.445 -5.742 1.595 1 77.44 229 MET B O 1
ATOM 3911 N N . PRO B 1 230 ? -9.688 -5.484 -0.701 1 85.5 230 PRO B N 1
ATOM 3912 C CA . PRO B 1 230 ? -8.25 -5.691 -0.892 1 85.5 230 PRO B CA 1
ATOM 3913 C C . PRO B 1 230 ? -7.41 -4.578 -0.273 1 85.5 230 PRO B C 1
ATOM 3915 O O . PRO B 1 230 ? -7.922 -3.492 0.008 1 85.5 230 PRO B O 1
ATOM 3918 N N . CYS B 1 231 ? -6.277 -4.93 0.054 1 87.44 231 CYS B N 1
ATOM 3919 C CA . CYS B 1 231 ? -5.262 -4.02 0.571 1 87.44 231 CYS B CA 1
ATOM 3920 C C . CYS B 1 231 ? -3.988 -4.09 -0.265 1 87.44 231 CYS B C 1
ATOM 3922 O O . CYS B 1 231 ? -3.535 -5.18 -0.623 1 87.44 231 CYS B O 1
ATOM 3924 N N . LEU B 1 232 ? -3.5 -2.918 -0.598 1 92.31 232 LEU B N 1
ATOM 3925 C CA . LEU B 1 232 ? -2.312 -2.846 -1.44 1 92.31 232 LEU B CA 1
ATOM 3926 C C . LEU B 1 232 ? -1.154 -2.191 -0.692 1 92.31 232 LEU B C 1
ATOM 3928 O O . LEU B 1 232 ? -1.296 -1.086 -0.166 1 92.31 232 LEU B O 1
ATOM 3932 N N . LEU B 1 233 ? -0.127 -2.941 -0.585 1 91.69 233 LEU B N 1
ATOM 3933 C CA . LEU B 1 233 ? 1.138 -2.416 -0.085 1 91.69 233 LEU B CA 1
ATOM 3934 C C . LEU B 1 233 ? 2.135 -2.227 -1.223 1 91.69 233 LEU B C 1
ATOM 3936 O O . LEU B 1 233 ? 2.371 -3.148 -2.006 1 91.69 233 LEU B O 1
ATOM 3940 N N . THR B 1 234 ? 2.701 -1.002 -1.333 1 92.69 234 THR B N 1
ATOM 3941 C CA . THR B 1 234 ? 3.645 -0.79 -2.424 1 92.69 234 THR B CA 1
ATOM 3942 C C . THR B 1 234 ? 4.895 -0.073 -1.926 1 92.69 234 THR B C 1
ATOM 3944 O O . THR B 1 234 ? 4.812 0.819 -1.079 1 92.69 234 THR B O 1
ATOM 3947 N N . ARG B 1 235 ? 5.984 -0.503 -2.443 1 91.44 235 ARG B N 1
ATOM 3948 C CA . ARG B 1 235 ? 7.273 0.157 -2.275 1 91.44 235 ARG B CA 1
ATOM 3949 C C . ARG B 1 235 ? 7.895 0.497 -3.625 1 91.44 235 ARG B C 1
ATOM 3951 O O . ARG B 1 235 ? 9.117 0.481 -3.771 1 91.44 235 ARG B O 1
ATOM 3958 N N . MET B 1 236 ? 7.043 0.742 -4.551 1 92.88 236 MET B N 1
ATOM 3959 C CA . MET B 1 236 ? 7.488 1.094 -5.898 1 92.88 236 MET B CA 1
ATOM 3960 C C . MET B 1 236 ? 8.219 2.43 -5.895 1 92.88 236 MET B C 1
ATOM 3962 O O . MET B 1 236 ? 7.758 3.398 -5.293 1 92.88 236 MET B O 1
ATOM 3966 N N . THR B 1 237 ? 9.328 2.447 -6.598 1 89.19 237 THR B N 1
ATOM 3967 C CA . THR B 1 237 ? 10.086 3.688 -6.738 1 89.19 237 THR B CA 1
ATOM 3968 C C . THR B 1 237 ? 10.086 4.156 -8.195 1 89.19 237 THR B C 1
ATOM 3970 O O . THR B 1 237 ? 10.766 5.125 -8.539 1 89.19 237 THR B O 1
ATOM 3973 N N . ARG B 1 238 ? 9.43 3.463 -9.016 1 90.06 238 ARG B N 1
ATOM 3974 C CA . ARG B 1 238 ? 9.234 3.832 -10.414 1 90.06 238 ARG B CA 1
ATOM 3975 C C . ARG B 1 238 ? 7.895 3.328 -10.938 1 90.06 238 ARG B C 1
ATOM 3977 O O . ARG B 1 238 ? 7.363 2.33 -10.438 1 90.06 238 ARG B O 1
ATOM 3984 N N . GLU B 1 239 ? 7.449 4.059 -11.883 1 91.62 239 GLU B N 1
ATOM 3985 C CA . GLU B 1 239 ? 6.25 3.57 -12.555 1 91.62 239 GLU B CA 1
ATOM 3986 C C . GLU B 1 239 ? 6.535 2.285 -13.328 1 91.62 239 GLU B C 1
ATOM 3988 O O . GLU B 1 239 ? 7.602 2.139 -13.922 1 91.62 239 GLU B O 1
ATOM 3993 N N . ALA B 1 240 ? 5.641 1.379 -13.312 1 94.38 240 ALA B N 1
ATOM 3994 C CA . ALA B 1 240 ? 5.793 0.099 -14 1 94.38 240 ALA B CA 1
ATOM 3995 C C . ALA B 1 240 ? 4.551 -0.24 -14.812 1 94.38 240 ALA B C 1
ATOM 3997 O O . ALA B 1 240 ? 3.43 0.069 -14.406 1 94.38 240 ALA B O 1
ATOM 3998 N N . PHE B 1 241 ? 4.777 -0.843 -15.945 1 94.25 241 PHE B N 1
ATOM 3999 C CA . PHE B 1 241 ? 3.717 -1.267 -16.844 1 94.25 241 PHE B CA 1
ATOM 4000 C C . PHE B 1 241 ? 3.908 -2.721 -17.266 1 94.25 241 PHE B C 1
ATOM 4002 O O . PHE B 1 241 ? 4.043 -3.018 -18.453 1 94.25 241 PHE B O 1
ATOM 4009 N N . PRO B 1 242 ? 3.838 -3.609 -16.344 1 94.62 242 PRO B N 1
ATOM 4010 C CA . PRO B 1 242 ? 4.27 -4.984 -16.609 1 94.62 242 PRO B CA 1
ATOM 4011 C C . PRO B 1 242 ? 3.352 -5.715 -17.578 1 94.62 242 PRO B C 1
ATOM 4013 O O . PRO B 1 242 ? 3.748 -6.723 -18.172 1 94.62 242 PRO B O 1
ATOM 4016 N N . PHE B 1 243 ? 2.168 -5.25 -17.844 1 96 243 PHE B N 1
ATOM 4017 C CA . PHE B 1 243 ? 1.22 -6 -18.656 1 96 243 PHE B CA 1
ATOM 4018 C C . PHE B 1 243 ? 1.029 -5.34 -20.016 1 96 243 PHE B C 1
ATOM 4020 O O . PHE B 1 243 ? 0.233 -5.805 -20.828 1 96 243 PHE B O 1
ATOM 4027 N N . ALA B 1 244 ? 1.724 -4.254 -20.188 1 90.88 244 ALA B N 1
ATOM 4028 C CA . ALA B 1 244 ? 1.568 -3.502 -21.438 1 90.88 244 ALA B CA 1
ATOM 4029 C C . ALA B 1 244 ? 2.047 -4.316 -22.625 1 90.88 244 ALA B C 1
ATOM 4031 O O . ALA B 1 244 ? 2.928 -5.168 -22.5 1 90.88 244 ALA B O 1
ATOM 4032 N N . GLN B 1 245 ? 1.49 -4.07 -23.797 1 80.06 245 GLN B N 1
ATOM 4033 C CA . GLN B 1 245 ? 1.913 -4.727 -25.016 1 80.06 245 GLN B CA 1
ATOM 4034 C C . GLN B 1 245 ? 3.248 -4.176 -25.516 1 80.06 245 GLN B C 1
ATOM 4036 O O . GLN B 1 245 ? 3.494 -2.969 -25.422 1 80.06 245 GLN B O 1
ATOM 4041 N N . PRO B 1 246 ? 4.375 -4.902 -25.719 1 64.19 246 PRO B N 1
ATOM 4042 C CA . PRO B 1 246 ? 5.695 -4.418 -26.125 1 64.19 246 PRO B CA 1
ATOM 4043 C C . PRO B 1 246 ? 5.621 -3.357 -27.219 1 64.19 246 PRO B C 1
ATOM 4045 O O . PRO B 1 246 ? 6.391 -2.393 -27.203 1 64.19 246 PRO B O 1
ATOM 4048 N N . GLY B 1 247 ? 4.891 -3.396 -28.219 1 55.84 247 GLY B N 1
ATOM 4049 C CA . GLY B 1 247 ? 4.875 -2.521 -29.375 1 55.84 247 GLY B CA 1
ATOM 4050 C C . GLY B 1 247 ? 4.184 -1.196 -29.109 1 55.84 247 GLY B C 1
ATOM 4051 O O . GLY B 1 247 ? 4.414 -0.22 -29.828 1 55.84 247 GLY B O 1
ATOM 4052 N N . LYS B 1 248 ? 3.223 -1.118 -28.484 1 45.19 248 LYS B N 1
ATOM 4053 C CA . LYS B 1 248 ? 2.475 0.117 -28.266 1 45.19 248 LYS B CA 1
ATOM 4054 C C . LYS B 1 248 ? 3.109 0.958 -27.156 1 45.19 248 LYS B C 1
ATOM 4056 O O . LYS B 1 248 ? 2.596 2.023 -26.812 1 45.19 248 LYS B O 1
ATOM 4061 N N . ALA B 1 249 ? 3.906 0.33 -26.562 1 42.44 249 ALA B N 1
ATOM 4062 C CA . ALA B 1 249 ? 4.52 1.072 -25.469 1 42.44 249 ALA B CA 1
ATOM 4063 C C . ALA B 1 249 ? 5.316 2.264 -25.984 1 42.44 249 ALA B C 1
ATOM 4065 O O . ALA B 1 249 ? 6.035 2.918 -25.219 1 42.44 249 ALA B O 1
ATOM 4066 N N . GLY B 1 250 ? 5.492 2.373 -27.344 1 34.16 250 GLY B N 1
ATOM 4067 C CA . GLY B 1 250 ? 6.262 3.43 -27.984 1 34.16 250 GLY B CA 1
ATOM 4068 C C . GLY B 1 250 ? 5.758 4.82 -27.641 1 34.16 250 GLY B C 1
ATOM 4069 O O . GLY B 1 250 ? 6.168 5.805 -28.266 1 34.16 250 GLY B O 1
ATOM 4070 N N . VAL B 1 251 ? 4.566 4.988 -27.438 1 34.25 251 VAL B N 1
ATOM 4071 C CA . VAL B 1 251 ? 4.238 6.41 -27.422 1 34.25 251 VAL B CA 1
ATOM 4072 C C . VAL B 1 251 ? 5.195 7.145 -26.484 1 34.25 251 VAL B C 1
ATOM 4074 O O . VAL B 1 251 ? 5.859 8.102 -26.891 1 34.25 251 VAL B O 1
ATOM 4077 N N . ALA B 1 252 ? 4.699 8.102 -25.438 1 31.88 252 ALA B N 1
ATOM 4078 C CA . ALA B 1 252 ? 5.602 9.141 -24.953 1 31.88 252 ALA B CA 1
ATOM 4079 C C . ALA B 1 252 ? 6.809 8.523 -24.25 1 31.88 252 ALA B C 1
ATOM 4081 O O . ALA B 1 252 ? 6.66 7.633 -23.406 1 31.88 252 ALA B O 1
ATOM 4082 N N . PRO B 1 253 ? 8.055 8.445 -24.812 1 29.98 253 PRO B N 1
ATOM 4083 C CA . PRO B 1 253 ? 9.289 8.109 -24.094 1 29.98 253 PRO B CA 1
ATOM 4084 C C . PRO B 1 253 ? 9.195 8.398 -22.609 1 29.98 253 PRO B C 1
ATOM 4086 O O . PRO B 1 253 ? 8.719 9.461 -22.203 1 29.98 253 PRO B O 1
ATOM 4089 N N . GLY B 1 254 ? 8.891 7.523 -21.828 1 31.2 254 GLY B N 1
ATOM 4090 C CA . GLY B 1 254 ? 8.938 7.691 -20.391 1 31.2 254 GLY B CA 1
ATOM 4091 C C . GLY B 1 254 ? 10.023 8.648 -19.922 1 31.2 254 GLY B C 1
ATOM 4092 O O . GLY B 1 254 ? 11.133 8.625 -20.453 1 31.2 254 GLY B O 1
ATOM 4093 N N . LEU B 1 255 ? 9.812 9.891 -19.734 1 31 255 LEU B N 1
ATOM 4094 C CA . LEU B 1 255 ? 10.805 10.711 -19.047 1 31 255 LEU B CA 1
ATOM 4095 C C . LEU B 1 255 ? 11.602 9.875 -18.047 1 31 255 LEU B C 1
ATOM 4097 O O . LEU B 1 255 ? 11.07 9.477 -17.016 1 31 255 LEU B O 1
ATOM 4101 N N . SER B 1 256 ? 12.281 8.891 -18.453 1 28.94 256 SER B N 1
ATOM 4102 C CA . SER B 1 256 ? 13.289 8.227 -17.641 1 28.94 256 SER B CA 1
ATOM 4103 C C . SER B 1 256 ? 14 9.211 -16.703 1 28.94 256 SER B C 1
ATOM 4105 O O . SER B 1 256 ? 14.305 10.336 -17.109 1 28.94 256 SER B O 1
ATOM 4107 N N . ALA B 1 257 ? 13.953 9.023 -15.438 1 29.45 257 ALA B N 1
ATOM 4108 C CA . ALA B 1 257 ? 14.742 9.898 -14.57 1 29.45 257 ALA B CA 1
ATOM 4109 C C . ALA B 1 257 ? 16.141 10.125 -15.141 1 29.45 257 ALA B C 1
ATOM 4111 O O . ALA B 1 257 ? 16.906 10.922 -14.609 1 29.45 257 ALA B O 1
ATOM 4112 N N . THR B 1 258 ? 16.625 9.289 -16.062 1 27.84 258 THR B N 1
ATOM 4113 C CA . THR B 1 258 ? 17.969 9.508 -16.562 1 27.84 258 THR B CA 1
ATOM 4114 C C . THR B 1 258 ? 18.016 10.711 -17.5 1 27.84 258 THR B C 1
ATOM 4116 O O . THR B 1 258 ? 19.062 11.328 -17.672 1 27.84 258 THR B O 1
ATOM 4119 N N . SER B 1 259 ? 17.047 10.914 -18.281 1 29.78 259 SER B N 1
ATOM 4120 C CA . SER B 1 259 ? 17.25 11.977 -19.266 1 29.78 259 SER B CA 1
ATOM 4121 C C . SER B 1 259 ? 17.328 13.344 -18.594 1 29.78 259 SER B C 1
ATOM 4123 O O . SER B 1 259 ? 17.797 14.312 -19.203 1 29.78 259 SER B O 1
ATOM 4125 N N . LEU B 1 260 ? 16.719 13.406 -17.453 1 29.12 260 LEU B N 1
ATOM 4126 C CA . LEU B 1 260 ? 16.859 14.727 -16.859 1 29.12 260 LEU B CA 1
ATOM 4127 C C . LEU B 1 260 ? 18.266 14.93 -16.312 1 29.12 260 LEU B C 1
ATOM 4129 O O . LEU B 1 260 ? 18.688 16.062 -16.078 1 29.12 260 LEU B O 1
ATOM 4133 N N . VAL B 1 261 ? 18.984 13.836 -16.047 1 29.69 261 VAL B N 1
ATOM 4134 C CA . VAL B 1 261 ? 20.297 14.047 -15.438 1 29.69 261 VAL B CA 1
ATOM 4135 C C . VAL B 1 261 ? 21.328 14.367 -16.531 1 29.69 261 VAL B C 1
ATOM 4137 O O . VAL B 1 261 ? 22.438 14.828 -16.234 1 29.69 261 VAL B O 1
ATOM 4140 N N . HIS B 1 262 ? 21.125 14.094 -17.719 1 28.58 262 HIS B N 1
ATOM 4141 C CA . HIS B 1 262 ? 22.25 14.328 -18.625 1 28.58 262 HIS B CA 1
ATOM 4142 C C . HIS B 1 262 ? 22.594 15.805 -18.703 1 28.58 262 HIS B C 1
ATOM 4144 O O . HIS B 1 262 ? 23.734 16.172 -18.984 1 28.58 262 HIS B O 1
ATOM 4150 N N . ASP B 1 263 ? 21.641 16.656 -18.688 1 28.16 263 ASP B N 1
ATOM 4151 C CA . ASP B 1 263 ? 22.125 17.984 -19.062 1 28.16 263 ASP B CA 1
ATOM 4152 C C . ASP B 1 263 ? 22.953 18.609 -17.938 1 28.16 263 ASP B C 1
ATOM 4154 O O . ASP B 1 263 ? 23.438 19.734 -18.047 1 28.16 263 ASP B O 1
ATOM 4158 N N . ALA B 1 264 ? 22.984 18.016 -16.797 1 27.8 264 ALA B N 1
ATOM 4159 C CA . ALA B 1 264 ? 23.75 18.734 -15.797 1 27.8 264 ALA B CA 1
ATOM 4160 C C . ALA B 1 264 ? 25.25 18.469 -15.953 1 27.8 264 ALA B C 1
ATOM 4162 O O . ALA B 1 264 ? 26.062 19.109 -15.297 1 27.8 264 ALA B O 1
ATOM 4163 N N . ALA B 1 265 ? 25.656 17.391 -16.562 1 27.59 265 ALA B N 1
ATOM 4164 C CA . ALA B 1 265 ? 27.094 17.188 -16.625 1 27.59 265 ALA B CA 1
ATOM 4165 C C . ALA B 1 265 ? 27.766 18.203 -17.531 1 27.59 265 ALA B C 1
ATOM 4167 O O . ALA B 1 265 ? 28.969 18.453 -17.438 1 27.59 265 ALA B O 1
ATOM 4168 N N . ASN B 1 266 ? 27.078 18.656 -18.422 1 27.45 266 ASN B N 1
ATOM 4169 C CA . ASN B 1 266 ? 27.891 19.438 -19.328 1 27.45 266 ASN B CA 1
ATOM 4170 C C . ASN B 1 266 ? 28.234 20.797 -18.75 1 27.45 266 ASN B C 1
ATOM 4172 O O . ASN B 1 266 ? 28.891 21.625 -19.406 1 27.45 266 ASN B O 1
ATOM 4176 N N . MET B 1 267 ? 27.609 21.203 -17.672 1 27.06 267 MET B N 1
ATOM 4177 C CA . MET B 1 267 ? 27.984 22.578 -17.359 1 27.06 267 MET B CA 1
ATOM 4178 C C . MET B 1 267 ? 29.375 22.641 -16.719 1 27.06 267 MET B C 1
ATOM 4180 O O . MET B 1 267 ? 29.859 23.719 -16.359 1 27.06 267 MET B O 1
ATOM 4184 N N . ARG B 1 268 ? 29.984 21.594 -16.344 1 25.05 268 ARG B N 1
ATOM 4185 C CA . ARG B 1 268 ? 31.219 21.828 -15.594 1 25.05 268 ARG B CA 1
ATOM 4186 C C . ARG B 1 268 ? 32.375 22.219 -16.531 1 25.05 268 ARG B C 1
ATOM 4188 O O . ARG B 1 268 ? 33.438 22.625 -16.078 1 25.05 268 ARG B O 1
ATOM 4195 N N . ALA B 1 269 ? 32.375 21.75 -17.672 1 26.8 269 ALA B N 1
ATOM 4196 C CA . ALA B 1 269 ? 33.75 21.844 -18.172 1 26.8 269 ALA B CA 1
ATOM 4197 C C . ALA B 1 269 ? 34.125 23.281 -18.516 1 26.8 269 ALA B C 1
ATOM 4199 O O . ALA B 1 269 ? 35.031 23.516 -19.312 1 26.8 269 ALA B O 1
ATOM 4200 N N . ARG B 1 270 ? 33.344 24.266 -18.062 1 24.7 270 ARG B N 1
ATOM 4201 C CA . ARG B 1 270 ? 34 25.484 -18.547 1 24.7 270 ARG B CA 1
ATOM 4202 C C . ARG B 1 270 ? 35.281 25.766 -17.781 1 24.7 270 ARG B C 1
ATOM 4204 O O . ARG B 1 270 ? 35.281 25.859 -16.562 1 24.7 270 ARG B O 1
ATOM 4211 N N . ALA B 1 271 ? 36.469 25.344 -18.328 1 27.3 271 ALA B N 1
ATOM 4212 C CA . ALA B 1 271 ? 37.875 25.609 -18.016 1 27.3 271 ALA B CA 1
ATOM 4213 C C . ALA B 1 271 ? 38.094 27.109 -17.766 1 27.3 271 ALA B C 1
ATOM 4215 O O . ALA B 1 271 ? 37.625 27.953 -18.531 1 27.3 271 ALA B O 1
ATOM 4216 N N . PRO B 1 272 ? 38.219 27.484 -16.469 1 25.47 272 PRO B N 1
ATOM 4217 C CA . PRO B 1 272 ? 38.688 28.844 -16.203 1 25.47 272 PRO B CA 1
ATOM 4218 C C . PRO B 1 272 ? 39.906 29.234 -17.016 1 25.47 272 PRO B C 1
ATOM 4220 O O . PRO B 1 272 ? 40.812 28.422 -17.203 1 25.47 272 PRO B O 1
ATOM 4223 N N . SER B 1 273 ? 39.719 29.75 -18.234 1 23.75 273 SER B N 1
ATOM 4224 C CA . SER B 1 273 ? 40.812 30.375 -18.969 1 23.75 273 SER B CA 1
ATOM 4225 C C . SER B 1 273 ? 41.656 31.281 -18.078 1 23.75 273 SER B C 1
ATOM 4227 O O . SER B 1 273 ? 41.125 32.219 -17.453 1 23.75 273 SER B O 1
ATOM 4229 N N . ILE B 1 274 ? 42.594 30.75 -17.281 1 23.33 274 ILE B N 1
ATOM 4230 C CA . ILE B 1 274 ? 43.688 31.5 -16.688 1 23.33 274 ILE B CA 1
ATOM 4231 C C . ILE B 1 274 ? 44.375 32.312 -17.766 1 23.33 274 ILE B C 1
ATOM 4233 O O . ILE B 1 274 ? 44.906 31.766 -18.734 1 23.33 274 ILE B O 1
ATOM 4237 N N . SER B 1 275 ? 43.75 33.438 -18.25 1 21.69 275 SER B N 1
ATOM 4238 C CA . SER B 1 275 ? 44.688 34.469 -18.656 1 21.69 275 SER B CA 1
ATOM 4239 C C . SER B 1 275 ? 45.406 35.062 -17.453 1 21.69 275 SER B C 1
ATOM 4241 O O . SER B 1 275 ? 44.875 35.094 -16.344 1 21.69 275 SER B O 1
#

Sequence (550 aa):
MLQLRTLLDRGREGKRAVIVSVEQYYPGVGLQRRLGATKDARKLHSTLFKMGFKVELHLDLSSDDIYELFHDESRRPVDDCFLAVLSSHGEEGCVFGSDGKPVQLSRIFALFDSKCMEKKTKMFLIQACRGGALDDGVEVDSATDASTASIFQQYLSVPMDTVVMYATAPGYAAFNNPMGSPFLGEFCDLLLEDGQRDLELTRLMTRVSYRLAYNFQAKGKVLGGKKQMPCLLTRMTREAFPFAQPGKAGVAPGLSATSLVHDAANMRARAPSISMLQLRTLLDRGREGKRAVIVSVEQYYPGVGLQRRLGATKDARKLHSTLFKMGFKVELHLDLSSDDIYELFHDESRRPVDDCFLAVLSSHGEEGCVFGSDGKPVQLSRIFALFDSKCMEKKTKMFLIQACRGGALDDGVEVDSATDASTASIFQQYLSVPMDTVVMYATAPGYAAFNNPMGSPFLGEFCDLLLEDGQRDLELTRLMTRVSYRLAYNFQAKGKVLGGKKQMPCLLTRMTREAFPFAQPGKAGVAPGLSATSLVHDAANMRARAPSIS

Organism: NCBI:txid433684

InterPro domains:
  IPR001309 Peptidase C14, p20 domain [PS50208] (13-133)
  IPR002138 Peptidase C14, caspase non-catalytic subunit p10 [PS50207] (152-244)
  IPR011600 Peptidase C14, caspase domain [PF00656] (15-239)
  IPR015917 Peptidase C14A, caspase catalytic domain [PR00376] (34-52)
  IPR015917 Peptidase C14A, caspase catalytic domain [PR00376] (52-70)
  IPR015917 Peptidase C14A, caspase catalytic domain [PR00376] (82-90)
  IPR015917 Peptidase C14A, caspase catalytic domain [PR00376] (114-132)
  IPR015917 Peptidase C14A, caspase catalytic domain [SM00115] (3-245)
  IPR029030 Caspase-like domain superfamily [SSF52129] (15-241)
  IPR052039 Caspase-related proteases and regulators [PTHR22576] (13-248)

Solvent-accessible surface area (backbone atoms only — not comparable to full-atom values): 28463 Å² total; per-residue (Å²): 118,69,65,58,50,50,56,58,49,62,67,26,55,22,24,38,32,42,38,38,33,33,31,55,49,47,88,86,56,84,60,76,69,41,55,18,39,65,56,39,50,51,50,46,46,56,46,44,40,74,44,45,30,45,66,45,82,42,71,43,44,35,28,69,54,49,52,50,50,48,56,55,52,40,71,51,66,53,69,45,27,42,37,38,36,46,34,25,56,40,37,51,41,28,36,35,19,16,64,57,38,74,35,52,45,24,61,58,36,39,50,47,59,37,79,63,38,58,97,27,42,34,38,38,40,35,44,29,21,20,31,58,81,55,68,96,76,69,82,76,76,83,64,63,69,66,38,8,47,30,40,38,43,31,60,55,20,53,32,76,29,24,38,39,36,31,37,21,37,67,47,28,48,41,71,70,34,72,89,19,29,65,59,65,50,46,47,44,52,45,52,72,36,86,74,44,27,61,35,48,45,65,55,41,52,28,50,40,30,24,47,41,50,56,58,41,48,67,64,24,73,74,62,75,66,66,70,48,39,43,30,37,41,36,28,36,43,58,91,44,50,81,46,33,59,83,76,70,63,64,54,79,76,68,84,46,78,61,67,71,52,55,70,62,62,69,66,61,68,70,68,79,74,81,119,116,66,66,59,50,49,55,56,49,61,65,27,56,23,25,39,32,41,38,40,34,35,31,54,49,46,87,88,55,82,61,77,68,40,54,18,40,65,54,40,50,53,51,48,46,56,48,42,40,74,46,45,31,46,66,45,82,43,72,44,44,34,28,68,52,48,53,51,50,48,55,54,53,40,71,51,66,54,69,45,28,42,38,37,35,45,33,24,56,38,36,51,40,28,35,36,18,15,65,56,38,74,35,53,46,24,61,58,36,39,50,46,61,38,78,64,37,56,97,25,43,35,38,37,39,36,44,29,21,20,30,56,83,58,69,96,76,68,81,76,75,82,65,63,70,69,40,9,46,30,39,38,42,30,62,54,20,54,31,77,29,23,38,40,37,31,39,21,35,66,47,28,50,42,71,68,33,71,90,19,29,64,60,65,49,45,48,46,53,44,52,70,36,86,74,45,28,61,35,48,47,65,55,39,52,27,49,41,29,23,48,41,50,57,58,41,49,70,63,24,75,73,60,76,67,66,72,45,39,43,31,37,39,36,29,35,42,57,90,43,50,82,46,33,60,83,77,72,64,65,62,77,76,69,82,46,81,61,71,70,53,57,70,63,62,67,68,62,71,73,70,78,76,79,122

pLDDT: mean 76.83, std 25.59, range [21.62, 98.81]